Protein AF-0000000080883894 (afdb_homodimer)

Structure (mmCIF, N/CA/C/O backbone):
data_AF-0000000080883894-model_v1
#
loop_
_entity.id
_entity.type
_entity.pdbx_description
1 polymer 'Mitochondrial resolvase Ydc2 catalytic domain-containing protein'
#
loop_
_atom_site.group_PDB
_atom_site.id
_atom_site.type_symbol
_atom_site.label_atom_id
_atom_site.label_alt_id
_atom_site.label_comp_id
_atom_site.label_asym_id
_atom_site.label_entity_id
_atom_site.label_seq_id
_atom_site.pdbx_PDB_ins_code
_atom_site.Cartn_x
_atom_site.Cartn_y
_atom_site.Cartn_z
_atom_site.occupancy
_atom_site.B_iso_or_equiv
_atom_site.auth_seq_id
_atom_site.auth_comp_id
_atom_site.auth_asym_id
_atom_site.auth_atom_id
_atom_site.pdbx_PDB_model_num
ATOM 1 N N . MET A 1 1 ? -33.628 18.058 16.871 1 57.97 1 MET A N 1
ATOM 2 C CA . MET A 1 1 ? -33.965 19.478 16.913 1 57.97 1 MET A CA 1
ATOM 3 C C . MET A 1 1 ? -32.756 20.335 16.556 1 57.97 1 MET A C 1
ATOM 5 O O . MET A 1 1 ? -32.838 21.199 15.681 1 57.97 1 MET A O 1
ATOM 9 N N . LEU A 1 2 ? -31.647 20.053 17.189 1 62.15 2 LEU A N 1
ATOM 10 C CA . LEU A 1 2 ? -30.443 20.84 16.945 1 62.15 2 LEU A CA 1
ATOM 11 C C . LEU A 1 2 ? -29.967 20.673 15.506 1 62.15 2 LEU A C 1
ATOM 13 O O . LEU A 1 2 ? -29.592 21.65 14.855 1 62.15 2 LEU A O 1
ATOM 17 N N . HIS A 1 3 ? -30.198 19.505 14.994 1 69.09 3 HIS A N 1
ATOM 18 C CA . HIS A 1 3 ? -29.767 19.232 13.627 1 69.09 3 HIS A CA 1
ATOM 19 C C . HIS A 1 3 ? -30.62 19.994 12.618 1 69.09 3 HIS A C 1
ATOM 21 O O . HIS A 1 3 ? -30.101 20.514 11.628 1 69.09 3 HIS A O 1
ATOM 27 N N . THR A 1 4 ? -31.773 20.124 13.034 1 75.36 4 THR A N 1
ATOM 28 C CA . THR A 1 4 ? -32.697 20.803 12.133 1 75.36 4 THR A CA 1
ATOM 29 C C . THR A 1 4 ? -32.439 22.307 12.126 1 75.36 4 THR A C 1
ATOM 31 O O . THR A 1 4 ? -32.512 22.95 11.077 1 75.36 4 THR A O 1
ATOM 34 N N . GLU A 1 5 ? -32.088 22.837 13.278 1 82.3 5 GLU A N 1
ATOM 35 C CA . GLU A 1 5 ? -31.839 24.272 13.375 1 82.3 5 GLU A CA 1
ATOM 36 C C . GLU A 1 5 ? -30.564 24.663 12.634 1 82.3 5 GLU A C 1
ATOM 38 O O . GLU A 1 5 ? -30.523 25.695 11.96 1 82.3 5 GLU A O 1
ATOM 43 N N . ILE A 1 6 ? -29.56 23.876 12.727 1 85.89 6 ILE A N 1
ATOM 44 C CA . ILE A 1 6 ? -28.296 24.134 12.047 1 85.89 6 ILE A CA 1
ATOM 45 C C . ILE A 1 6 ? -28.498 24.062 10.535 1 85.89 6 ILE A C 1
ATOM 47 O O . ILE A 1 6 ? -27.98 24.9 9.792 1 85.89 6 ILE A O 1
ATOM 51 N N . GLN A 1 7 ? -29.261 23.092 10.194 1 86.08 7 GLN A N 1
ATOM 52 C CA . GLN A 1 7 ? -29.54 22.954 8.769 1 86.08 7 GLN A CA 1
ATOM 53 C C . GLN A 1 7 ? -30.256 24.188 8.227 1 86.08 7 GLN A C 1
ATOM 55 O O . GLN A 1 7 ? -29.936 24.67 7.138 1 86.08 7 GLN A O 1
ATOM 60 N N . ARG A 1 8 ? -31.247 24.634 8.949 1 87.03 8 ARG A N 1
ATOM 61 C CA . ARG A 1 8 ? -31.989 25.82 8.534 1 87.03 8 ARG A CA 1
ATOM 62 C C . ARG A 1 8 ? -31.071 27.032 8.429 1 87.03 8 ARG A C 1
ATOM 64 O O . ARG A 1 8 ? -31.154 27.799 7.467 1 87.03 8 ARG A O 1
ATOM 71 N N . ARG A 1 9 ? -30.22 27.222 9.351 1 89.14 9 ARG A N 1
ATOM 72 C CA . ARG A 1 9 ? -29.278 28.337 9.357 1 89.14 9 ARG A CA 1
ATOM 73 C C . ARG A 1 9 ? -28.343 28.269 8.154 1 89.14 9 ARG A C 1
ATOM 75 O O . ARG A 1 9 ? -28.064 29.289 7.52 1 89.14 9 ARG A O 1
ATOM 82 N N . LEU A 1 10 ? -27.875 27.078 7.875 1 92.28 10 LEU A N 1
ATOM 83 C CA . LEU A 1 10 ? -26.944 26.881 6.77 1 92.28 10 LEU A CA 1
ATOM 84 C C . LEU A 1 10 ? -27.619 27.168 5.433 1 92.28 10 LEU A C 1
ATOM 86 O O . LEU A 1 10 ? -27.004 27.743 4.532 1 92.28 10 LEU A O 1
ATOM 90 N N . LEU A 1 11 ? -28.887 26.812 5.387 1 91.19 11 LEU A N 1
ATOM 91 C CA . LEU A 1 11 ? -29.606 27.014 4.134 1 91.19 11 LEU A CA 1
ATOM 92 C C . LEU A 1 11 ? -29.926 28.49 3.923 1 91.19 11 LEU A C 1
ATOM 94 O O . LEU A 1 11 ? -30.173 28.921 2.794 1 91.19 11 LEU A O 1
ATOM 98 N N . LEU A 1 12 ? -29.838 29.279 4.964 1 92.36 12 LEU A N 1
ATOM 99 C CA . LEU A 1 12 ? -30.099 30.712 4.874 1 92.36 12 LEU A CA 1
ATOM 100 C C . LEU A 1 12 ? -28.823 31.478 4.543 1 92.36 12 LEU A C 1
ATOM 102 O O . LEU A 1 12 ? -28.878 32.648 4.159 1 92.36 12 LEU A O 1
ATOM 106 N N . MET A 1 13 ? -27.712 30.815 4.631 1 93 13 MET A N 1
ATOM 107 C CA . MET A 1 13 ? -26.434 31.46 4.339 1 93 13 MET A CA 1
ATOM 108 C C . MET A 1 13 ? -26.212 31.569 2.834 1 93 13 MET A C 1
ATOM 110 O O . MET A 1 13 ? -26.755 30.775 2.063 1 93 13 MET A O 1
ATOM 114 N N . ARG A 1 14 ? -25.493 32.552 2.426 1 92.81 14 ARG A N 1
ATOM 115 C CA . ARG A 1 14 ? -25.099 32.688 1.028 1 92.81 14 ARG A CA 1
ATOM 116 C C . ARG A 1 14 ? -24.078 31.625 0.64 1 92.81 14 ARG A C 1
ATOM 118 O O . ARG A 1 14 ? -23.357 31.108 1.496 1 92.81 14 ARG A O 1
ATOM 125 N N . ASN A 1 15 ? -24.002 31.345 -0.48 1 93.58 15 ASN A N 1
ATOM 126 C CA . ASN A 1 15 ? -23.043 30.374 -0.996 1 93.58 15 ASN A CA 1
ATOM 127 C C . ASN A 1 15 ? -21.613 30.734 -0.6 1 93.58 15 ASN A C 1
ATOM 129 O O . ASN A 1 15 ? -20.824 29.857 -0.244 1 93.58 15 ASN A O 1
ATOM 133 N N . SER A 1 16 ? -21.316 31.966 -0.716 1 92.81 16 SER A N 1
ATOM 134 C CA . SER A 1 16 ? -19.967 32.424 -0.399 1 92.81 16 SER A CA 1
ATOM 135 C C . SER A 1 16 ? -19.628 32.174 1.066 1 92.81 16 SER A C 1
ATOM 137 O O . SER A 1 16 ? -18.485 31.852 1.398 1 92.81 16 SER A O 1
ATOM 139 N N . GLU A 1 17 ? -20.585 32.324 1.898 1 94.12 17 GLU A N 1
ATOM 140 C CA . GLU A 1 17 ? -20.381 32.078 3.323 1 94.12 17 GLU A CA 1
ATOM 141 C C . GLU A 1 17 ? -20.152 30.595 3.599 1 94.12 17 GLU A C 1
ATOM 143 O O . GLU A 1 17 ? -19.32 30.235 4.434 1 94.12 17 GLU A O 1
ATOM 148 N N . LEU A 1 18 ? -20.948 29.801 2.904 1 95.51 18 LEU A N 1
ATOM 149 C CA . LEU A 1 18 ? -20.768 28.361 3.052 1 95.51 18 LEU A CA 1
ATOM 150 C C . LEU A 1 18 ? -19.381 27.935 2.582 1 95.51 18 LEU A C 1
ATOM 152 O O . LEU A 1 18 ? -18.72 27.127 3.237 1 95.51 18 LEU A O 1
ATOM 156 N N . LYS A 1 19 ? -18.93 28.513 1.513 1 94.35 19 LYS A N 1
ATOM 157 C CA . LYS A 1 19 ? -17.603 28.216 0.982 1 94.35 19 LYS A CA 1
ATOM 158 C C . LYS A 1 19 ? -16.511 28.64 1.961 1 94.35 19 LYS A C 1
ATOM 160 O O . LYS A 1 19 ? -15.511 27.938 2.125 1 94.35 19 LYS A O 1
ATOM 165 N N . ASP A 1 20 ? -16.754 29.725 2.529 1 93.41 20 ASP A N 1
ATOM 166 C CA . ASP A 1 20 ? -15.79 30.233 3.501 1 93.41 20 ASP A CA 1
ATOM 167 C C . ASP A 1 20 ? -15.663 29.287 4.693 1 93.41 20 ASP A C 1
ATOM 169 O O . ASP A 1 20 ? -14.558 29.045 5.184 1 93.41 20 ASP A O 1
ATOM 173 N N . ILE A 1 21 ? -16.777 28.773 5.143 1 94.75 21 ILE A N 1
ATOM 174 C CA . ILE A 1 21 ? -16.772 27.836 6.261 1 94.75 21 ILE A CA 1
ATOM 175 C C . ILE A 1 21 ? -16.019 26.567 5.868 1 94.75 21 ILE A C 1
ATOM 177 O O . ILE A 1 21 ? -15.172 26.081 6.622 1 94.75 21 ILE A O 1
ATOM 181 N N . LEU A 1 22 ? -16.351 26.087 4.672 1 96.26 22 LEU A N 1
ATOM 182 C CA . LEU A 1 22 ? -15.702 24.873 4.189 1 96.26 22 LEU A CA 1
ATOM 183 C C . LEU A 1 22 ? -14.196 25.075 4.065 1 96.26 22 LEU A C 1
ATOM 185 O O . LEU A 1 22 ? -13.414 24.219 4.487 1 96.26 22 LEU A O 1
ATOM 189 N N . LEU A 1 23 ? -13.741 26.172 3.626 1 94.98 23 LEU A N 1
ATOM 190 C CA . LEU A 1 23 ? -12.327 26.492 3.462 1 94.98 23 LEU A CA 1
ATOM 191 C C . LEU A 1 23 ? -11.642 26.636 4.817 1 94.98 23 LEU A C 1
ATOM 193 O O . LEU A 1 23 ? -10.546 26.111 5.023 1 94.98 23 LEU A O 1
ATOM 197 N N . LYS A 1 24 ? -12.319 27.308 5.709 1 95.14 24 LYS A N 1
ATOM 198 C CA . LYS A 1 24 ? -11.749 27.574 7.026 1 95.14 24 LYS A CA 1
ATOM 199 C C . LYS A 1 24 ? -11.577 26.283 7.822 1 95.14 24 LYS A C 1
ATOM 201 O O . LYS A 1 24 ? -10.708 26.194 8.691 1 95.14 24 LYS A O 1
ATOM 206 N N . CYS A 1 25 ? -12.405 25.294 7.478 1 96.38 25 CYS A N 1
ATOM 207 C CA . CYS A 1 25 ? -12.348 24.033 8.208 1 96.38 25 CYS A CA 1
ATOM 208 C C . CYS A 1 25 ? -11.642 22.96 7.387 1 96.38 25 CYS A C 1
ATOM 210 O O . CYS A 1 25 ? -11.616 21.791 7.777 1 96.38 25 CYS A O 1
ATOM 212 N N . GLY A 1 26 ? -11.116 23.309 6.288 1 95.44 26 GLY A N 1
ATOM 213 C CA . GLY A 1 26 ? -10.338 22.398 5.465 1 95.44 26 GLY A CA 1
ATOM 214 C C . GLY A 1 26 ? -11.18 21.323 4.803 1 95.44 26 GLY A C 1
ATOM 215 O O . GLY A 1 26 ? -10.697 20.219 4.547 1 95.44 26 GLY A O 1
ATOM 216 N N . TRP A 1 27 ? -12.492 21.529 4.556 1 95.15 27 TRP A N 1
ATOM 217 C CA . TRP A 1 27 ? -13.381 20.574 3.902 1 95.15 27 TRP A CA 1
ATOM 218 C C . TRP A 1 27 ? -13.521 20.889 2.416 1 95.15 27 TRP A C 1
ATOM 220 O O . TRP A 1 27 ? -13.195 21.994 1.976 1 95.15 27 TRP A O 1
ATOM 230 N N . PRO A 1 28 ? -13.876 19.861 1.654 1 90.96 28 PRO A N 1
ATOM 231 C CA . PRO A 1 28 ? -14.026 20.102 0.217 1 90.96 28 PRO A CA 1
ATOM 232 C C . PRO A 1 28 ? -15.092 21.149 -0.098 1 90.96 28 PRO A C 1
ATOM 234 O O . PRO A 1 28 ? -16.177 21.126 0.489 1 90.96 28 PRO A O 1
ATOM 237 N N . VAL A 1 29 ? -14.639 22.028 -0.98 1 89.79 29 VAL A N 1
ATOM 238 C CA . VAL A 1 29 ? -15.562 23.051 -1.463 1 89.79 29 VAL A CA 1
ATOM 239 C C . VAL A 1 29 ? -16.159 22.618 -2.8 1 89.79 29 VAL A C 1
ATOM 241 O O . VAL A 1 29 ? -15.522 22.759 -3.847 1 89.79 29 VAL A O 1
ATOM 244 N N . SER A 1 30 ? -17.262 21.835 -2.777 1 84.38 30 SER A N 1
ATOM 245 C CA . SER A 1 30 ? -17.824 21.36 -4.037 1 84.38 30 SER A CA 1
ATOM 246 C C . SER A 1 30 ? -19.33 21.148 -3.926 1 84.38 30 SER A C 1
ATOM 248 O O . SER A 1 30 ? -19.84 20.832 -2.849 1 84.38 30 SER A O 1
ATOM 250 N N . GLY A 1 31 ? -20.003 21.415 -5.093 1 83.72 31 GLY A N 1
ATOM 251 C CA . GLY A 1 31 ? -21.414 21.076 -5.178 1 83.72 31 GLY A CA 1
ATOM 252 C C . GLY A 1 31 ? -22.328 22.27 -4.98 1 83.72 31 GLY A C 1
ATOM 253 O O . GLY A 1 31 ? -21.858 23.401 -4.837 1 83.72 31 GLY A O 1
ATOM 254 N N . LYS A 1 32 ? -23.627 21.989 -5.043 1 92.22 32 LYS A N 1
ATOM 255 C CA . LYS A 1 32 ? -24.676 22.984 -4.839 1 92.22 32 LYS A CA 1
ATOM 256 C C . LYS A 1 32 ? -24.806 23.35 -3.363 1 92.22 32 LYS A C 1
ATOM 258 O O . LYS A 1 32 ? -24.216 22.696 -2.501 1 92.22 32 LYS A O 1
ATOM 263 N N . LYS A 1 33 ? -25.506 24.334 -3.139 1 92.62 33 LYS A N 1
ATOM 264 C CA . LYS A 1 33 ? -25.69 24.877 -1.796 1 92.62 33 LYS A CA 1
ATOM 265 C C . LYS A 1 33 ? -26.138 23.792 -0.821 1 92.62 33 LYS A C 1
ATOM 267 O O . LYS A 1 33 ? -25.586 23.667 0.274 1 92.62 33 LYS A O 1
ATOM 272 N N . ALA A 1 34 ? -27.067 23.022 -1.259 1 91.78 34 ALA A N 1
ATOM 273 C CA . ALA A 1 34 ? -27.622 21.987 -0.39 1 91.78 34 ALA A CA 1
ATOM 274 C C . ALA A 1 34 ? -26.556 20.965 -0.005 1 91.78 34 ALA A C 1
ATOM 276 O O . ALA A 1 34 ? -26.535 20.477 1.127 1 91.78 34 ALA A O 1
ATOM 277 N N . VAL A 1 35 ? -25.689 20.677 -0.881 1 92.91 35 VAL A N 1
ATOM 278 C CA . VAL A 1 35 ? -24.622 19.708 -0.654 1 92.91 35 VAL A CA 1
ATOM 279 C C . VAL A 1 35 ? -23.598 20.285 0.32 1 92.91 35 VAL A C 1
ATOM 281 O O . VAL A 1 35 ? -23.147 19.595 1.238 1 92.91 35 VAL A O 1
ATOM 284 N N . MET A 1 36 ? -23.212 21.504 0.122 1 94.87 36 MET A N 1
ATOM 285 C CA . MET A 1 36 ? -22.257 22.158 1.012 1 94.87 36 MET A CA 1
ATOM 286 C C . MET A 1 36 ? -22.815 22.259 2.428 1 94.87 36 MET A C 1
ATOM 288 O O . MET A 1 36 ? -22.103 21.999 3.4 1 94.87 36 MET A O 1
ATOM 292 N N . ALA A 1 37 ? -24.086 22.589 2.452 1 94.25 37 ALA A N 1
ATOM 293 C CA . ALA A 1 37 ? -24.736 22.702 3.755 1 94.25 37 ALA A CA 1
ATOM 294 C C . ALA A 1 37 ? -24.766 21.356 4.472 1 94.25 37 ALA A C 1
ATOM 296 O O . ALA A 1 37 ? -24.523 21.283 5.679 1 94.25 37 ALA A O 1
ATOM 297 N N . GLU A 1 38 ? -25.095 20.404 3.728 1 93.03 38 GLU A N 1
ATOM 298 C CA . GLU A 1 38 ? -25.141 19.061 4.299 1 93.03 38 GLU A CA 1
ATOM 299 C C . GLU A 1 38 ? -23.763 18.62 4.785 1 93.03 38 GLU A C 1
ATOM 301 O O . GLU A 1 38 ? -23.646 17.966 5.823 1 93.03 38 GLU A O 1
ATOM 306 N N . GLN A 1 39 ? -22.775 18.94 4.027 1 93.29 39 GLN A N 1
ATOM 307 C CA . GLN A 1 39 ? -21.404 18.601 4.396 1 93.29 39 GLN A CA 1
ATOM 308 C C . GLN A 1 39 ? -21.013 19.254 5.719 1 93.29 39 GLN A C 1
ATOM 310 O O . GLN A 1 39 ? -20.44 18.601 6.593 1 93.29 39 GLN A O 1
ATOM 315 N N . ILE A 1 40 ? -21.308 20.473 5.84 1 94.61 40 ILE A N 1
ATOM 316 C CA . ILE A 1 40 ? -20.981 21.211 7.056 1 94.61 40 ILE A CA 1
ATOM 317 C C . ILE A 1 40 ? -21.743 20.618 8.239 1 94.61 40 ILE A C 1
ATOM 319 O O . ILE A 1 40 ? -21.163 20.379 9.301 1 94.61 40 ILE A O 1
ATOM 323 N N . GLN A 1 41 ? -23.008 20.345 8.007 1 92.46 41 GLN A N 1
ATOM 324 C CA . GLN A 1 41 ? -23.86 19.811 9.065 1 92.46 41 GLN A CA 1
ATOM 325 C C . GLN A 1 41 ? -23.337 18.468 9.566 1 92.46 41 GLN A C 1
ATOM 327 O O . GLN A 1 41 ? -23.36 18.197 10.769 1 92.46 41 GLN A O 1
ATOM 332 N N . THR A 1 42 ? -22.896 17.698 8.677 1 91.86 42 THR A N 1
ATOM 333 C CA . THR A 1 42 ? -22.463 16.343 9.003 1 91.86 42 THR A CA 1
ATOM 334 C C . THR A 1 42 ? -21.098 16.361 9.685 1 91.86 42 THR A C 1
ATOM 336 O O . THR A 1 42 ? -20.839 15.564 10.59 1 91.86 42 THR A O 1
ATOM 339 N N . LYS A 1 43 ? -20.205 17.238 9.311 1 93.29 43 LYS A N 1
ATOM 340 C CA . LYS A 1 43 ? -18.814 17.197 9.753 1 93.29 43 LYS A CA 1
ATOM 341 C C . LYS A 1 43 ? -18.605 18.06 10.994 1 93.29 43 LYS A C 1
ATOM 343 O O . LYS A 1 43 ? -17.705 17.798 11.795 1 93.29 43 LYS A O 1
ATOM 348 N N . LEU A 1 44 ? -19.382 18.997 11.218 1 93.61 44 LEU A N 1
ATOM 349 C CA . LEU A 1 44 ? -19.208 20.004 12.258 1 93.61 44 LEU A CA 1
ATOM 350 C C . LEU A 1 44 ? -19.172 19.359 13.64 1 93.61 44 LEU A C 1
ATOM 352 O O . LEU A 1 44 ? -18.358 19.737 14.485 1 93.61 44 LEU A O 1
ATOM 356 N N . PRO A 1 45 ? -19.97 18.322 13.867 1 91.02 45 PRO A N 1
ATOM 357 C CA . PRO A 1 45 ? -19.977 17.756 15.218 1 91.02 45 PRO A CA 1
ATOM 358 C C . PRO A 1 45 ? -18.795 16.824 15.474 1 91.02 45 PRO A C 1
ATOM 360 O O . PRO A 1 45 ? -18.552 16.427 16.616 1 91.02 45 PRO A O 1
ATOM 363 N N . HIS A 1 46 ? -18.069 16.511 14.464 1 91.98 46 HIS A N 1
ATOM 364 C CA . HIS A 1 46 ? -17.037 15.49 14.606 1 91.98 46 HIS A CA 1
ATOM 365 C C . HIS A 1 46 ? -15.643 16.106 14.56 1 91.98 46 HIS A C 1
ATOM 367 O O . HIS A 1 46 ? -15.319 16.852 13.634 1 91.98 46 HIS A O 1
ATOM 373 N N . SER A 1 47 ? -14.878 15.766 15.53 1 93.61 47 SER A N 1
ATOM 374 C CA . SER A 1 47 ? -13.494 16.227 15.553 1 93.61 47 SER A CA 1
ATOM 375 C C . SER A 1 47 ? -12.636 15.453 14.558 1 93.61 47 SER A C 1
ATOM 377 O O . SER A 1 47 ? -12.714 14.225 14.488 1 93.61 47 SER A O 1
ATOM 379 N N . ARG A 1 48 ? -11.849 16.14 13.827 1 93.39 48 ARG A N 1
ATOM 380 C CA . ARG A 1 48 ? -10.933 15.462 12.916 1 93.39 48 ARG A CA 1
ATOM 381 C C . ARG A 1 48 ? -9.737 14.888 13.669 1 93.39 48 ARG A C 1
ATOM 383 O O . ARG A 1 48 ? -8.998 14.06 13.132 1 93.39 48 ARG A O 1
ATOM 390 N N . LEU A 1 49 ? -9.579 15.262 14.936 1 95.65 49 LEU A N 1
ATOM 391 C CA . LEU A 1 49 ? -8.456 14.794 15.742 1 95.65 49 LEU A CA 1
ATOM 392 C C . LEU A 1 49 ? -8.887 13.665 16.671 1 95.65 49 LEU A C 1
ATOM 394 O O . LEU A 1 49 ? -8.146 13.286 17.581 1 95.65 49 LEU A O 1
ATOM 398 N N . ALA A 1 50 ? -10.128 13.186 16.438 1 93.6 50 ALA A N 1
ATOM 399 C CA . ALA A 1 50 ? -10.588 12.047 17.228 1 93.6 50 ALA A CA 1
ATOM 400 C C . ALA A 1 50 ? -9.785 10.791 16.898 1 93.6 50 ALA A C 1
ATOM 402 O O . ALA A 1 50 ? -9.803 10.317 15.76 1 93.6 50 ALA A O 1
ATOM 403 N N . VAL A 1 51 ? -9.151 10.28 17.871 1 94.94 51 VAL A N 1
ATOM 404 C CA . VAL A 1 51 ? -8.251 9.157 17.63 1 94.94 51 VAL A CA 1
ATOM 405 C C . VAL A 1 51 ? -9.015 7.842 17.773 1 94.94 51 VAL A C 1
ATOM 407 O O . VAL A 1 51 ? -10.099 7.808 18.361 1 94.94 51 VAL A O 1
ATOM 410 N N . LEU A 1 52 ? -8.427 6.849 17.156 1 94.17 52 LEU A N 1
ATOM 411 C CA . LEU A 1 52 ? -8.961 5.495 17.249 1 94.17 52 LEU A CA 1
ATOM 412 C C . LEU A 1 52 ? -8.096 4.631 18.161 1 94.17 52 LEU A C 1
ATOM 414 O O . LEU A 1 52 ? -6.91 4.912 18.347 1 94.17 52 LEU A O 1
ATOM 418 N N . GLN A 1 53 ? -8.782 3.71 18.774 1 92.76 53 GLN A N 1
ATOM 419 C CA . GLN A 1 53 ? -8.074 2.738 19.601 1 92.76 53 GLN A CA 1
ATOM 420 C C . GLN A 1 53 ? -8.571 1.321 19.332 1 92.76 53 GLN A C 1
ATOM 422 O O . GLN A 1 53 ? -9.673 1.132 18.814 1 92.76 53 GLN A O 1
ATOM 427 N N . ARG A 1 54 ? -7.7 0.382 19.655 1 89.32 54 ARG A N 1
ATOM 428 C CA . ARG A 1 54 ? -8.05 -1.026 19.504 1 89.32 54 ARG A CA 1
ATOM 429 C C . ARG A 1 54 ? -8.989 -1.48 20.616 1 89.32 54 ARG A C 1
ATOM 431 O O . ARG A 1 54 ? -8.72 -1.247 21.796 1 89.32 54 ARG A O 1
ATOM 438 N N . SER A 1 55 ? -10.055 -2.07 20.199 1 86.87 55 SER A N 1
ATOM 439 C CA . SER A 1 55 ? -10.965 -2.653 21.179 1 86.87 55 SER A CA 1
ATOM 440 C C . SER A 1 55 ? -10.465 -4.012 21.658 1 86.87 55 SER A C 1
ATOM 442 O O . SER A 1 55 ? -9.444 -4.509 21.177 1 86.87 55 SER A O 1
ATOM 444 N N . LYS A 1 56 ? -11.229 -4.64 22.58 1 82.71 56 LYS A N 1
ATOM 445 C CA . LYS A 1 56 ? -10.905 -5.973 23.079 1 82.71 56 LYS A CA 1
ATOM 446 C C . LYS A 1 56 ? -11.027 -7.018 21.975 1 82.71 56 LYS A C 1
ATOM 448 O O . LYS A 1 56 ? -10.267 -7.988 21.943 1 82.71 56 LYS A O 1
ATOM 453 N N . SER A 1 57 ? -11.946 -6.757 21.062 1 78.76 57 SER A N 1
ATOM 454 C CA . SER A 1 57 ? -12.178 -7.688 19.963 1 78.76 57 SER A CA 1
ATOM 455 C C . SER A 1 57 ? -11.163 -7.485 18.843 1 78.76 57 SER A C 1
ATOM 457 O O . SER A 1 57 ? -11.127 -8.258 17.883 1 78.76 57 SER A O 1
ATOM 459 N N . GLY A 1 58 ? -10.262 -6.423 18.968 1 77.63 58 GLY A N 1
ATOM 460 C CA . GLY A 1 58 ? -9.241 -6.175 17.962 1 77.63 58 GLY A CA 1
ATOM 461 C C . GLY A 1 58 ? -9.668 -5.161 16.917 1 77.63 58 GLY A C 1
ATOM 462 O O . GLY A 1 58 ? -8.856 -4.729 16.096 1 77.63 58 GLY A O 1
ATOM 463 N N . ALA A 1 59 ? -10.892 -4.68 17.003 1 83.83 59 ALA A N 1
ATOM 464 C CA . ALA A 1 59 ? -11.406 -3.692 16.058 1 83.83 59 ALA A CA 1
ATOM 465 C C . ALA A 1 59 ? -10.992 -2.279 16.463 1 83.83 59 ALA A C 1
ATOM 467 O O . ALA A 1 59 ? -10.817 -1.993 17.649 1 83.83 59 ALA A O 1
ATOM 468 N N . LEU A 1 60 ? -10.793 -1.434 15.504 1 90.57 60 LEU A N 1
ATOM 469 C CA . LEU A 1 60 ? -10.497 -0.036 15.799 1 90.57 60 LEU A CA 1
ATOM 470 C C . LEU A 1 60 ? -11.778 0.748 16.06 1 90.57 60 LEU A C 1
ATOM 472 O O . LEU A 1 60 ? -12.698 0.733 15.238 1 90.57 60 LEU A O 1
ATOM 476 N N . VAL A 1 61 ? -11.866 1.358 17.197 1 91.32 61 VAL A N 1
ATOM 477 C CA . VAL A 1 61 ? -13.033 2.137 17.597 1 91.32 61 VAL A CA 1
ATOM 478 C C . VAL A 1 61 ? -12.592 3.514 18.089 1 91.32 61 VAL A C 1
ATOM 480 O O . VAL A 1 61 ? -11.434 3.703 18.468 1 91.32 61 VAL A O 1
ATOM 483 N N . PRO A 1 62 ? -13.527 4.474 17.981 1 91.61 62 PRO A N 1
ATOM 484 C CA . PRO A 1 62 ? -13.173 5.775 18.551 1 91.61 62 PRO A CA 1
ATOM 485 C C . PRO A 1 62 ? -12.744 5.682 20.013 1 91.61 62 PRO A C 1
ATOM 487 O O . PRO A 1 62 ? -13.364 4.959 20.797 1 91.61 62 PRO A O 1
ATOM 490 N N . ALA A 1 63 ? -11.7 6.336 20.337 1 91.86 63 ALA A N 1
ATOM 491 C CA . ALA A 1 63 ? -11.228 6.338 21.72 1 91.86 63 ALA A CA 1
ATOM 492 C C . ALA A 1 63 ? -12.237 7.017 22.642 1 91.86 63 ALA A C 1
ATOM 494 O O . ALA A 1 63 ? -12.839 8.03 22.277 1 91.86 63 ALA A O 1
ATOM 495 N N . ALA A 1 64 ? -12.417 6.424 23.743 1 87.4 64 ALA A N 1
ATOM 496 C CA . ALA A 1 64 ? -13.357 6.979 24.714 1 87.4 64 ALA A CA 1
ATOM 497 C C . ALA A 1 64 ? -12.87 8.326 25.241 1 87.4 64 ALA A C 1
ATOM 499 O O . ALA A 1 64 ? -13.662 9.255 25.412 1 87.4 64 ALA A O 1
ATOM 500 N N . GLU A 1 65 ? -11.588 8.383 25.522 1 88.57 65 GLU A N 1
ATOM 501 C CA . GLU A 1 65 ? -10.988 9.623 26.005 1 88.57 65 GLU A CA 1
ATOM 502 C C . GLU A 1 65 ? -9.978 10.174 25.002 1 88.57 65 GLU A C 1
ATOM 504 O O . GLU A 1 65 ? -9.141 9.431 24.484 1 88.57 65 GLU A O 1
ATOM 509 N N . GLN A 1 66 ? -10.187 11.416 24.793 1 86.57 66 GLN A N 1
ATOM 510 C CA . GLN A 1 66 ? -9.217 12.068 23.92 1 86.57 66 GLN A CA 1
ATOM 511 C C . GLN A 1 66 ? -7.866 12.219 24.614 1 86.57 66 GLN A C 1
ATOM 513 O O . GLN A 1 66 ? -7.8 12.32 25.84 1 86.57 66 GLN A O 1
ATOM 518 N N . PRO A 1 67 ? -6.895 12.213 23.856 1 91.88 67 PRO A N 1
ATOM 519 C CA . PRO A 1 67 ? -5.571 12.374 24.461 1 91.88 67 PRO A CA 1
ATOM 520 C C . PRO A 1 67 ? -5.374 13.75 25.094 1 91.88 67 PRO A C 1
ATOM 522 O O . PRO A 1 67 ? -6.012 14.721 24.68 1 91.88 67 PRO A O 1
ATOM 525 N N . ALA A 1 68 ? -4.455 13.799 26.098 1 92.72 68 ALA A N 1
ATOM 526 C CA . ALA A 1 68 ? -4.143 15.05 26.784 1 92.72 68 ALA A CA 1
ATOM 527 C C . ALA A 1 68 ? -3.425 16.022 25.853 1 92.72 68 ALA A C 1
ATOM 529 O O . ALA A 1 68 ? -3.463 17.237 26.063 1 92.72 68 ALA A O 1
ATOM 530 N N . GLU A 1 69 ? -2.84 15.394 24.937 1 95.5 69 GLU A N 1
ATOM 531 C CA . GLU A 1 69 ? -2.118 16.167 23.93 1 95.5 69 GLU A CA 1
ATOM 532 C C . GLU A 1 69 ? -2.204 15.503 22.559 1 95.5 69 GLU A C 1
ATOM 534 O O . GLU A 1 69 ? -2.153 14.276 22.453 1 95.5 69 GLU A O 1
ATOM 539 N N . HIS A 1 70 ? -2.402 16.364 21.583 1 97.46 70 HIS A N 1
ATOM 540 C CA . HIS A 1 70 ? -2.338 15.862 20.215 1 97.46 70 HIS A CA 1
ATOM 541 C C . HIS A 1 70 ? -0.94 16.03 19.631 1 97.46 70 HIS A C 1
ATOM 543 O O . HIS A 1 70 ? -0.348 17.108 19.727 1 97.46 70 HIS A O 1
ATOM 549 N N . ARG A 1 71 ? -0.391 15.01 19.126 1 98.41 71 ARG A N 1
ATOM 550 C CA . ARG A 1 71 ? 0.844 15.017 18.349 1 98.41 71 ARG A CA 1
ATOM 551 C C . ARG A 1 71 ? 0.567 14.734 16.876 1 98.41 71 ARG A C 1
ATOM 553 O O . ARG A 1 71 ? 0.367 13.581 16.487 1 98.41 71 ARG A O 1
ATOM 560 N N . ILE A 1 72 ? 0.584 15.779 16.064 1 98.58 72 ILE A N 1
ATOM 561 C CA . ILE A 1 72 ? 0.233 15.69 14.651 1 98.58 72 ILE A CA 1
ATOM 562 C C . ILE A 1 72 ? 1.5 15.537 13.813 1 98.58 72 ILE A C 1
ATOM 564 O O . ILE A 1 72 ? 2.301 16.469 13.712 1 98.58 72 ILE A O 1
ATOM 568 N N . LEU A 1 73 ? 1.675 14.385 13.333 1 98.82 73 LEU A N 1
ATOM 569 C CA . LEU A 1 73 ? 2.784 14.115 12.424 1 98.82 73 LEU A CA 1
ATOM 570 C C . LEU A 1 73 ? 2.351 14.29 10.972 1 98.82 73 LEU A C 1
ATOM 572 O O . LEU A 1 73 ? 1.458 13.585 10.497 1 98.82 73 LEU A O 1
ATOM 576 N N . SER A 1 74 ? 2.932 15.247 10.29 1 98.67 74 SER A N 1
ATOM 577 C CA . SER A 1 74 ? 2.593 15.582 8.91 1 98.67 74 SER A CA 1
ATOM 578 C C . SER A 1 74 ? 3.691 15.142 7.949 1 98.67 74 SER A C 1
ATOM 580 O O . SER A 1 74 ? 4.86 15.487 8.133 1 98.67 74 SER A O 1
ATOM 582 N N . LEU A 1 75 ? 3.269 14.411 6.946 1 98.04 75 LEU A N 1
ATOM 583 C CA . LEU A 1 75 ? 4.226 13.866 5.989 1 98.04 75 LEU A CA 1
ATOM 584 C C . LEU A 1 75 ? 4.023 14.479 4.608 1 98.04 75 LEU A C 1
ATOM 586 O O . LEU A 1 75 ? 2.907 14.481 4.082 1 98.04 75 LEU A O 1
ATOM 590 N N . ASP A 1 76 ? 5.047 15.077 4.052 1 95.21 76 ASP A N 1
ATOM 591 C CA . ASP A 1 76 ? 5.135 15.358 2.622 1 95.21 76 ASP A CA 1
ATOM 592 C C . ASP A 1 76 ? 5.82 14.214 1.879 1 95.21 76 ASP A C 1
ATOM 594 O O . ASP A 1 76 ? 7.034 14.029 1.995 1 95.21 76 ASP A O 1
ATOM 598 N N . MET A 1 77 ? 5.088 13.59 1.017 1 92.69 77 MET A N 1
ATOM 599 C CA . MET A 1 77 ? 5.464 12.283 0.484 1 92.69 77 MET A CA 1
ATOM 600 C C . MET A 1 77 ? 6.525 12.424 -0.602 1 92.69 77 MET A C 1
ATOM 602 O O . MET A 1 77 ? 6.381 13.241 -1.514 1 92.69 77 MET A O 1
ATOM 606 N N . GLY A 1 78 ? 7.598 11.748 -0.554 1 90.49 78 GLY A N 1
ATOM 607 C CA . GLY A 1 78 ? 8.677 11.537 -1.506 1 90.49 78 GLY A CA 1
ATOM 608 C C . GLY A 1 78 ? 9.57 10.365 -1.146 1 90.49 78 GLY A C 1
ATOM 609 O O . GLY A 1 78 ? 9.749 10.053 0.034 1 90.49 78 GLY A O 1
ATOM 610 N N . ILE A 1 79 ? 10.02 9.806 -2.099 1 90 79 ILE A N 1
ATOM 611 C CA . ILE A 1 79 ? 10.891 8.665 -1.841 1 90 79 ILE A CA 1
ATOM 612 C C . ILE A 1 79 ? 12.298 9.155 -1.509 1 90 79 ILE A C 1
ATOM 614 O O . ILE A 1 79 ? 12.897 8.721 -0.522 1 90 79 ILE A O 1
ATOM 618 N N . LYS A 1 80 ? 12.797 10.142 -2.233 1 89.96 80 LYS A N 1
ATOM 619 C CA . LYS A 1 80 ? 14.146 10.66 -2.022 1 89.96 80 LYS A CA 1
ATOM 620 C C . LYS A 1 80 ? 14.126 11.901 -1.133 1 89.96 80 LYS A C 1
ATOM 622 O O . LYS A 1 80 ? 15.161 12.306 -0.601 1 89.96 80 LYS A O 1
ATOM 627 N N . ASN A 1 81 ? 12.937 12.511 -1.011 1 91.35 81 ASN A N 1
ATOM 628 C CA . ASN A 1 81 ? 12.816 13.785 -0.31 1 91.35 81 ASN A CA 1
ATOM 629 C C . ASN A 1 81 ? 11.589 13.811 0.597 1 91.35 81 ASN A C 1
ATOM 631 O O . ASN A 1 81 ? 10.782 14.74 0.53 1 91.35 81 ASN A O 1
ATOM 635 N N . LEU A 1 82 ? 11.537 12.837 1.453 1 95.28 82 LEU A N 1
ATOM 636 C CA . LEU A 1 82 ? 10.456 12.796 2.432 1 95.28 82 LEU A CA 1
ATOM 637 C C . LEU A 1 82 ? 10.638 13.879 3.489 1 95.28 82 LEU A C 1
ATOM 639 O O . LEU A 1 82 ? 11.742 14.07 4.004 1 95.28 82 LEU A O 1
ATOM 643 N N . ALA A 1 83 ? 9.641 14.651 3.731 1 96.88 83 ALA A N 1
ATOM 644 C CA . ALA A 1 83 ? 9.7 15.656 4.789 1 96.88 83 ALA A CA 1
ATOM 645 C C . ALA A 1 83 ? 8.645 15.389 5.859 1 96.88 83 ALA A C 1
ATOM 647 O O . ALA A 1 83 ? 7.524 14.979 5.546 1 96.88 83 ALA A O 1
ATOM 648 N N . LEU A 1 84 ? 8.97 15.597 7.128 1 97.56 84 LEU A N 1
ATOM 649 C CA . LEU A 1 84 ? 8.031 15.373 8.221 1 97.56 84 LEU A CA 1
ATOM 650 C C . LEU A 1 84 ? 8.123 16.491 9.254 1 97.56 84 LEU A C 1
ATOM 652 O O . LEU A 1 84 ? 9.197 17.059 9.466 1 97.56 84 LEU A O 1
ATOM 656 N N . SER A 1 85 ? 7.059 16.855 9.778 1 98.22 85 SER A N 1
ATOM 657 C CA . SER A 1 85 ? 6.958 17.711 10.956 1 98.22 85 SER A CA 1
ATOM 658 C C . SER A 1 85 ? 6.046 17.094 12.011 1 98.22 85 SER A C 1
ATOM 660 O O . SER A 1 85 ? 5.069 16.42 11.677 1 98.22 85 SER A O 1
ATOM 662 N N . VAL A 1 86 ? 6.384 17.204 13.255 1 98.63 86 VAL A N 1
ATOM 663 C CA . VAL A 1 86 ? 5.554 16.779 14.377 1 98.63 86 VAL A CA 1
ATOM 664 C C . VAL A 1 86 ? 5.183 17.989 15.232 1 98.63 86 VAL A C 1
ATOM 666 O O . VAL A 1 86 ? 6.06 18.703 15.723 1 98.63 86 VAL A O 1
ATOM 669 N N . LEU A 1 87 ? 3.934 18.19 15.388 1 98.46 87 LEU A N 1
ATOM 670 C CA . LEU A 1 87 ? 3.429 19.333 16.141 1 98.46 87 LEU A CA 1
ATOM 671 C C . LEU A 1 87 ? 2.64 18.873 17.362 1 98.46 87 LEU A C 1
ATOM 673 O O . LEU A 1 87 ? 1.884 17.902 17.288 1 98.46 87 LEU A O 1
ATOM 677 N N . LYS A 1 88 ? 2.826 19.539 18.381 1 98.26 88 LYS A N 1
ATOM 678 C CA . LYS A 1 88 ? 2.116 19.259 19.626 1 98.26 88 LYS A CA 1
ATOM 679 C C . LYS A 1 88 ? 1.119 20.368 19.952 1 98.26 88 LYS A C 1
ATOM 681 O O . LYS A 1 88 ? 1.451 21.552 19.87 1 98.26 88 LYS A O 1
ATOM 686 N N . VAL A 1 89 ? -0.08 20.009 20.301 1 97.42 89 VAL A N 1
ATOM 687 C CA . VAL A 1 89 ? -1.107 20.962 20.707 1 97.42 89 VAL A CA 1
ATOM 688 C C . VAL A 1 89 ? -2.052 20.307 21.712 1 97.42 89 VAL A C 1
ATOM 690 O O . VAL A 1 89 ? -2.378 19.124 21.587 1 97.42 89 VAL A O 1
ATOM 693 N N . SER A 1 90 ? -2.48 20.983 22.656 1 95.63 90 SER A N 1
ATOM 694 C CA . SER A 1 90 ? -3.396 20.435 23.652 1 95.63 90 SER A CA 1
ATOM 695 C C . SER A 1 90 ? -4.842 20.797 23.331 1 95.63 90 SER A C 1
ATOM 697 O O . SER A 1 90 ? -5.104 21.804 22.67 1 95.63 90 SER A O 1
ATOM 699 N N . PRO A 1 91 ? -5.749 19.951 23.779 1 93.5 91 PRO A N 1
ATOM 700 C CA . PRO A 1 91 ? -7.16 20.311 23.625 1 93.5 91 PRO A CA 1
ATOM 701 C C . PRO A 1 91 ? -7.494 21.668 24.242 1 93.5 91 PRO A C 1
ATOM 703 O O . PRO A 1 91 ? -8.337 22.399 23.715 1 93.5 91 PRO A O 1
ATOM 706 N N . LYS A 1 92 ? -6.827 21.985 25.293 1 92.88 92 LYS A N 1
ATOM 707 C CA . LYS A 1 92 ? -7.03 23.278 25.939 1 92.88 92 LYS A CA 1
ATOM 708 C C . LYS A 1 92 ? -6.612 24.423 25.021 1 92.88 92 LYS A C 1
ATOM 710 O O . LYS A 1 92 ? -7.299 25.444 24.94 1 92.88 92 LYS A O 1
ATOM 715 N N . ASP A 1 93 ? -5.531 24.212 24.328 1 93.63 93 ASP A N 1
ATOM 716 C CA . ASP A 1 93 ? -5.057 25.218 23.383 1 93.63 93 ASP A CA 1
ATOM 717 C C . ASP A 1 93 ? -6.064 25.431 22.255 1 93.63 93 ASP A C 1
ATOM 719 O O . ASP A 1 93 ? -6.289 26.563 21.822 1 93.63 93 ASP A O 1
ATOM 723 N N . LEU A 1 94 ? -6.635 24.378 21.833 1 94.44 94 LEU A N 1
ATOM 724 C CA . LEU A 1 94 ? -7.566 24.41 20.711 1 94.44 94 LEU A CA 1
ATOM 725 C C . LEU A 1 94 ? -8.858 25.123 21.098 1 94.44 94 LEU A C 1
ATOM 727 O O . LEU A 1 94 ? -9.496 25.76 20.256 1 94.44 94 LEU A O 1
ATOM 731 N N . SER A 1 95 ? -9.223 25.01 22.339 1 91.32 95 SER A N 1
ATOM 732 C CA . SER A 1 95 ? -10.494 25.563 22.794 1 91.32 95 SER A CA 1
ATOM 733 C C . SER A 1 95 ? -10.318 26.975 23.343 1 91.32 95 SER A C 1
ATOM 735 O O . SER A 1 95 ? -11.299 27.689 23.561 1 91.32 95 SER A O 1
ATOM 737 N N . SER A 1 96 ? -9.091 27.34 23.511 1 90.95 96 SER A N 1
ATOM 738 C CA . SER A 1 96 ? -8.808 28.638 24.114 1 90.95 96 SER A CA 1
ATOM 739 C C . SER A 1 96 ? -8.981 29.767 23.102 1 90.95 96 SER A C 1
ATOM 741 O O . SER A 1 96 ? -8.884 29.545 21.894 1 90.95 96 SER A O 1
ATOM 743 N N . SER A 1 97 ? -9.255 30.914 23.602 1 88.72 97 SER A N 1
ATOM 744 C CA . SER A 1 97 ? -9.332 32.108 22.767 1 88.72 97 SER A CA 1
ATOM 745 C C . SER A 1 97 ? -7.955 32.728 22.56 1 88.72 97 SER A C 1
ATOM 747 O O . SER A 1 97 ? -7.789 33.624 21.729 1 88.72 97 SER A O 1
ATOM 749 N N . ASP A 1 98 ? -7.028 32.187 23.233 1 89.01 98 ASP A N 1
ATOM 750 C CA . ASP A 1 98 ? -5.665 32.701 23.133 1 89.01 98 ASP A CA 1
ATOM 751 C C . ASP A 1 98 ? -5.035 32.33 21.792 1 89.01 98 ASP A C 1
ATOM 753 O O . ASP A 1 98 ? -5.601 31.543 21.031 1 89.01 98 ASP A O 1
ATOM 757 N N . ALA A 1 99 ? -3.955 32.988 21.618 1 90.2 99 ALA A N 1
ATOM 758 C CA . ALA A 1 99 ? -3.2 32.671 20.409 1 90.2 99 ALA A CA 1
ATOM 759 C C . ALA A 1 99 ? -2.774 31.206 20.396 1 90.2 99 ALA A C 1
ATOM 761 O O . ALA A 1 99 ? -2.36 30.665 21.424 1 90.2 99 ALA A O 1
ATOM 762 N N . LEU A 1 100 ? -3.044 30.615 19.371 1 92.81 100 LEU A N 1
ATOM 763 C CA . LEU A 1 100 ? -2.668 29.22 19.169 1 92.81 100 LEU A CA 1
ATOM 764 C C . LEU A 1 100 ? -1.203 29.105 18.764 1 92.81 100 LEU A C 1
ATOM 766 O O . LEU A 1 100 ? -0.8 29.626 17.721 1 92.81 100 LEU A O 1
ATOM 770 N N . LEU A 1 101 ? -0.36 28.468 19.643 1 94.96 101 LEU A N 1
ATOM 771 C CA . LEU A 1 101 ? 1.073 28.337 19.403 1 94.96 101 LEU A CA 1
ATOM 772 C C . LEU A 1 101 ? 1.516 26.884 19.533 1 94.96 101 LEU A C 1
ATOM 774 O O . LEU A 1 101 ? 2.158 26.513 20.519 1 94.96 101 LEU A O 1
ATOM 778 N N . PRO A 1 102 ? 1.202 26.07 18.51 1 96.95 102 PRO A N 1
ATOM 779 C CA . PRO A 1 102 ? 1.683 24.686 18.544 1 96.95 102 PRO A CA 1
ATOM 780 C C . PRO A 1 102 ? 3.203 24.593 18.654 1 96.95 102 PRO A C 1
ATOM 782 O O . PRO A 1 102 ? 3.915 25.499 18.214 1 96.95 102 PRO A O 1
ATOM 785 N N . GLU A 1 103 ? 3.652 23.551 19.194 1 97.46 103 GLU A N 1
ATOM 786 C CA . GLU A 1 103 ? 5.083 23.329 19.38 1 97.46 103 GLU A CA 1
ATOM 787 C C . GLU A 1 103 ? 5.623 22.33 18.361 1 97.46 103 GLU A C 1
ATOM 789 O O . GLU A 1 103 ? 5.061 21.247 18.187 1 97.46 103 GLU A O 1
ATOM 794 N N . ILE A 1 104 ? 6.703 22.688 17.716 1 98 104 ILE A N 1
ATOM 795 C CA . ILE A 1 104 ? 7.371 21.759 16.81 1 98 104 ILE A CA 1
ATOM 796 C C . ILE A 1 104 ? 8.239 20.791 17.611 1 98 104 ILE A C 1
ATOM 798 O O . ILE A 1 104 ? 9.162 21.211 18.314 1 98 104 ILE A O 1
ATOM 802 N N . LEU A 1 105 ? 7.955 19.504 17.504 1 97.85 105 LEU A N 1
ATOM 803 C CA . LEU A 1 105 ? 8.722 18.487 18.215 1 97.85 105 LEU A CA 1
ATOM 804 C C . LEU A 1 105 ? 9.776 17.865 17.305 1 97.85 105 LEU A C 1
ATOM 806 O O . LEU A 1 105 ? 10.795 17.361 17.782 1 97.85 105 LEU A O 1
ATOM 810 N N . ALA A 1 106 ? 9.524 17.851 16.007 1 97.71 106 ALA A N 1
ATOM 811 C CA . ALA A 1 106 ? 10.435 17.348 14.983 1 97.71 106 ALA A CA 1
ATOM 812 C C . ALA A 1 106 ? 10.172 18.018 13.637 1 97.71 106 ALA A C 1
ATOM 814 O O . ALA A 1 106 ? 9.032 18.369 13.324 1 97.71 106 ALA A O 1
ATOM 815 N N . TRP A 1 107 ? 11.158 18.25 12.916 1 97.64 107 TRP A N 1
ATOM 816 C CA . TRP A 1 107 ? 11.099 18.897 11.61 1 97.64 107 TRP A CA 1
ATOM 817 C C . TRP A 1 107 ? 12.323 18.544 10.772 1 97.64 107 TRP A C 1
ATOM 819 O O . TRP A 1 107 ? 13.411 19.08 10.994 1 97.64 107 TRP A O 1
ATOM 829 N N . GLN A 1 108 ? 12.121 17.646 9.792 1 95.55 108 GLN A N 1
ATOM 830 C CA . GLN A 1 108 ? 13.3 17.161 9.083 1 95.55 108 GLN A CA 1
ATOM 831 C C . GLN A 1 108 ? 12.93 16.624 7.703 1 95.55 108 GLN A C 1
ATOM 833 O O . GLN A 1 108 ? 11.759 16.356 7.43 1 95.55 108 GLN A O 1
ATOM 838 N N . ARG A 1 109 ? 13.836 16.564 6.881 1 94.99 109 ARG A N 1
ATOM 839 C CA . ARG A 1 109 ? 13.786 15.974 5.547 1 94.99 109 ARG A CA 1
ATOM 840 C C . ARG A 1 109 ? 14.806 14.849 5.408 1 94.99 109 ARG A C 1
ATOM 842 O O . ARG A 1 109 ? 15.935 14.963 5.892 1 94.99 109 ARG A O 1
ATOM 849 N N . PHE A 1 110 ? 14.463 13.725 4.79 1 93.37 110 PHE A N 1
ATOM 850 C CA . PHE A 1 110 ? 15.377 12.6 4.624 1 93.37 110 PHE A CA 1
ATOM 851 C C . PHE A 1 110 ? 14.952 11.726 3.451 1 93.37 110 PHE A C 1
ATOM 853 O O . PHE A 1 110 ? 13.855 11.891 2.912 1 93.37 110 PHE A O 1
ATOM 860 N N . SER A 1 111 ? 15.853 10.889 2.999 1 92.82 111 SER A N 1
ATOM 861 C CA . SER A 1 111 ? 15.56 9.897 1.969 1 92.82 111 SER A CA 1
ATOM 862 C C . SER A 1 111 ? 15.045 8.599 2.582 1 92.82 111 SER A C 1
ATOM 864 O O . SER A 1 111 ? 15.537 8.161 3.624 1 92.82 111 SER A O 1
ATOM 866 N N . LEU A 1 112 ? 14.063 8.021 1.921 1 91.86 112 LEU A N 1
ATOM 867 C CA . LEU A 1 112 ? 13.561 6.728 2.372 1 91.86 112 LEU A CA 1
ATOM 868 C C . LEU A 1 112 ? 14.689 5.705 2.451 1 91.86 112 LEU A C 1
ATOM 870 O O . LEU A 1 112 ? 14.644 4.786 3.273 1 91.86 112 LEU A O 1
ATOM 874 N N . PHE A 1 113 ? 15.709 5.863 1.693 1 89.04 113 PHE A N 1
ATOM 875 C CA . PHE A 1 113 ? 16.817 4.919 1.607 1 89.04 113 PHE A CA 1
ATOM 876 C C . PHE A 1 113 ? 17.776 5.1 2.777 1 89.04 113 PHE A C 1
ATOM 878 O O . PHE A 1 113 ? 18.636 4.252 3.019 1 89.04 113 PHE A O 1
ATOM 885 N N . ASP A 1 114 ? 17.614 6.192 3.481 1 85.04 114 ASP A N 1
ATOM 886 C CA . ASP A 1 114 ? 18.493 6.474 4.611 1 85.04 114 ASP A CA 1
ATOM 887 C C . ASP A 1 114 ? 17.972 5.818 5.889 1 85.04 114 ASP A C 1
ATOM 889 O O . ASP A 1 114 ? 18.63 5.868 6.93 1 85.04 114 ASP A O 1
ATOM 893 N N . LEU A 1 115 ? 16.81 5.246 5.776 1 83.23 115 LEU A N 1
ATOM 894 C CA . LEU A 1 115 ? 16.245 4.616 6.964 1 83.23 115 LEU A CA 1
ATOM 895 C C . LEU A 1 115 ? 17.041 3.374 7.353 1 83.23 115 LEU A C 1
ATOM 897 O O . LEU A 1 115 ? 17.486 2.621 6.484 1 83.23 115 LEU A O 1
ATOM 901 N N . PRO A 1 116 ? 17.466 3.368 8.63 1 68.44 116 PRO A N 1
ATOM 902 C CA . PRO A 1 116 ? 18.144 2.139 9.049 1 68.44 116 PRO A CA 1
ATOM 903 C C . PRO A 1 116 ? 17.317 0.885 8.774 1 68.44 116 PRO A C 1
ATOM 905 O O . PRO A 1 116 ? 16.085 0.934 8.809 1 68.44 116 PRO A O 1
ATOM 908 N N . PRO A 1 117 ? 18.066 -0.112 8.213 1 56.07 117 PRO A N 1
ATOM 909 C CA . PRO A 1 117 ? 17.299 -1.342 8.007 1 56.07 117 PRO A CA 1
ATOM 910 C C . PRO A 1 117 ? 16.565 -1.797 9.267 1 56.07 117 PRO A C 1
ATOM 912 O O . PRO A 1 117 ? 17.028 -1.542 10.382 1 56.07 117 PRO A O 1
ATOM 915 N N . THR A 1 118 ? 15.307 -1.808 9.247 1 53.24 118 THR A N 1
ATOM 916 C CA . THR A 1 118 ? 14.684 -2.416 10.417 1 53.24 118 THR A CA 1
ATOM 917 C C . THR A 1 118 ? 15.472 -3.639 10.875 1 53.24 118 THR A C 1
ATOM 919 O O . THR A 1 118 ? 15.968 -4.409 10.05 1 53.24 118 THR A O 1
ATOM 922 N N . PRO A 1 119 ? 16.127 -3.659 12.109 1 44.98 119 PRO A N 1
ATOM 923 C CA . PRO A 1 119 ? 16.897 -4.836 12.518 1 44.98 119 PRO A CA 1
ATOM 924 C C . PRO A 1 119 ? 16.436 -6.114 11.821 1 44.98 119 PRO A C 1
ATOM 926 O O . PRO A 1 119 ? 17.113 -7.142 11.898 1 44.98 119 PRO A O 1
ATOM 929 N N . THR A 1 120 ? 15.246 -6.188 11.51 1 39.71 120 THR A N 1
ATOM 930 C CA . THR A 1 120 ? 14.67 -7.51 11.287 1 39.71 120 THR A CA 1
ATOM 931 C C . THR A 1 120 ? 15.169 -8.102 9.972 1 39.71 120 THR A C 1
ATOM 933 O O . THR A 1 120 ? 14.949 -9.282 9.694 1 39.71 120 THR A O 1
ATOM 936 N N . VAL A 1 121 ? 15.225 -7.384 8.898 1 38.43 121 VAL A N 1
ATOM 937 C CA . VAL A 1 121 ? 15.375 -8.122 7.648 1 38.43 121 VAL A CA 1
ATOM 938 C C . VAL A 1 121 ? 16.849 -8.176 7.253 1 38.43 121 VAL A C 1
ATOM 940 O O . VAL A 1 121 ? 17.47 -7.14 7.005 1 38.43 121 VAL A O 1
ATOM 943 N N . ASN A 1 122 ? 17.692 -8.906 7.909 1 33.87 122 ASN A N 1
ATOM 944 C CA . ASN A 1 122 ? 18.838 -9.236 7.068 1 33.87 122 ASN A CA 1
ATOM 945 C C . ASN A 1 122 ? 18.403 -9.671 5.672 1 33.87 122 ASN A C 1
ATOM 947 O O . ASN A 1 122 ? 17.778 -10.721 5.511 1 33.87 122 ASN A O 1
ATOM 951 N N . PRO A 1 123 ? 17.997 -8.83 4.815 1 36.4 123 PRO A N 1
ATOM 952 C CA . PRO A 1 123 ? 17.529 -9.343 3.525 1 36.4 123 PRO A CA 1
ATOM 953 C C . PRO A 1 123 ? 18.391 -10.487 2.997 1 36.4 123 PRO A C 1
ATOM 955 O O . PRO A 1 123 ? 19.596 -10.529 3.259 1 36.4 123 PRO A O 1
ATOM 958 N N . PRO A 1 124 ? 17.951 -11.657 3.02 1 33.42 124 PRO A N 1
ATOM 959 C CA . PRO A 1 124 ? 18.838 -12.536 2.256 1 33.42 124 PRO A CA 1
ATOM 960 C C . PRO A 1 124 ? 19.514 -11.822 1.088 1 33.42 124 PRO A C 1
ATOM 962 O O . PRO A 1 124 ? 19.031 -10.782 0.633 1 33.42 124 PRO A O 1
ATOM 965 N N . ASP A 1 125 ? 20.759 -12.205 0.718 1 31.8 125 ASP A N 1
ATOM 966 C CA . ASP A 1 125 ? 21.664 -11.706 -0.312 1 31.8 125 ASP A CA 1
ATOM 967 C C . ASP A 1 125 ? 20.887 -11.15 -1.504 1 31.8 125 ASP A C 1
ATOM 969 O O . ASP A 1 125 ? 21.322 -10.188 -2.141 1 31.8 125 ASP A O 1
ATOM 973 N N . SER A 1 126 ? 19.831 -11.882 -1.937 1 33.46 126 SER A N 1
ATOM 974 C CA . SER A 1 126 ? 19.201 -11.447 -3.179 1 33.46 126 SER A CA 1
ATOM 975 C C . SER A 1 126 ? 18.422 -10.151 -2.98 1 33.46 126 SER A C 1
ATOM 977 O O . SER A 1 126 ? 17.988 -9.526 -3.95 1 33.46 126 SER A O 1
ATOM 979 N N . LEU A 1 127 ? 17.787 -9.927 -1.78 1 33.49 127 LEU A N 1
ATOM 980 C CA . LEU A 1 127 ? 17.236 -8.602 -1.523 1 33.49 127 LEU A CA 1
ATOM 981 C C . LEU A 1 127 ? 18.317 -7.651 -1.021 1 33.49 127 LEU A C 1
ATOM 983 O O . LEU A 1 127 ? 18.289 -7.227 0.137 1 33.49 127 LEU A O 1
ATOM 987 N N . SER A 1 128 ? 19.508 -7.979 -1.03 1 30.06 128 SER A N 1
ATOM 988 C CA . SER A 1 128 ? 20.534 -6.983 -0.738 1 30.06 128 SER A CA 1
ATOM 989 C C . SER A 1 128 ? 20.066 -5.581 -1.113 1 30.06 128 SER A C 1
ATOM 991 O O . SER A 1 128 ? 19.75 -5.316 -2.275 1 30.06 128 SER A O 1
ATOM 993 N N . LEU A 1 129 ? 19.341 -4.985 -0.253 1 35.28 129 LEU A N 1
ATOM 994 C CA . LEU A 1 129 ? 19.37 -3.537 -0.426 1 35.28 129 LEU A CA 1
ATOM 995 C C . LEU A 1 129 ? 20.75 -3.071 -0.879 1 35.28 129 LEU A C 1
ATOM 997 O O . LEU A 1 129 ? 21.63 -2.825 -0.05 1 35.28 129 LEU A O 1
ATOM 1001 N N . GLY A 1 130 ? 21.582 -3.915 -1.53 1 32.71 130 GLY A N 1
ATOM 1002 C CA . GLY A 1 130 ? 22.839 -3.333 -1.973 1 32.71 130 GLY A CA 1
ATOM 1003 C C . GLY A 1 130 ? 22.831 -1.816 -1.965 1 32.71 130 GLY A C 1
ATOM 1004 O O . GLY A 1 130 ? 21.778 -1.197 -1.794 1 32.71 130 GLY A O 1
ATOM 1005 N N . ALA A 1 131 ? 24.036 -1.237 -2.121 1 33.25 131 ALA A N 1
ATOM 1006 C CA . ALA A 1 131 ? 24.27 0.186 -2.35 1 33.25 131 ALA A CA 1
ATOM 1007 C C . ALA A 1 131 ? 23.171 0.789 -3.221 1 33.25 131 ALA A C 1
ATOM 1009 O O . ALA A 1 131 ? 23.261 0.764 -4.45 1 33.25 131 ALA A O 1
ATOM 1010 N N . VAL A 1 132 ? 22 0.407 -3.081 1 39.01 132 VAL A N 1
ATOM 1011 C CA . VAL A 1 132 ? 20.851 0.968 -3.784 1 39.01 132 VAL A CA 1
ATOM 1012 C C . VAL A 1 132 ? 21.057 2.466 -3.998 1 39.01 132 VAL A C 1
ATOM 1014 O O . VAL A 1 132 ? 20.936 3.256 -3.059 1 39.01 132 VAL A O 1
ATOM 1017 N N . GLY A 1 133 ? 21.996 2.775 -4.412 1 42.22 133 GLY A N 1
ATOM 1018 C CA . GLY A 1 133 ? 21.91 4.107 -4.989 1 42.22 133 GLY A CA 1
ATOM 1019 C C . GLY A 1 133 ? 20.598 4.363 -5.705 1 42.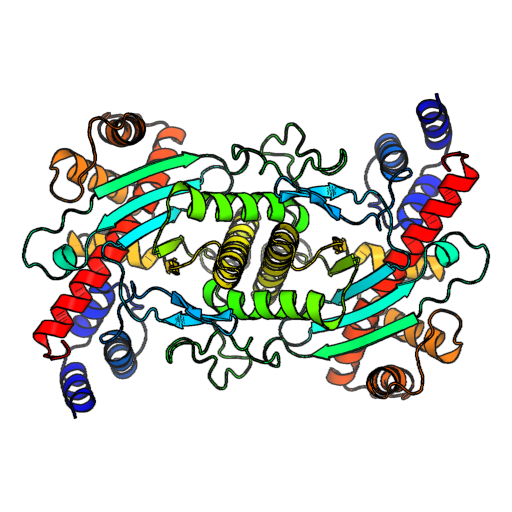22 133 GLY A C 1
ATOM 1020 O O . GLY A 1 133 ? 19.926 3.423 -6.136 1 42.22 133 GLY A O 1
ATOM 1021 N N . GLY A 1 134 ? 19.777 5.483 -5.489 1 49.85 134 GLY A N 1
ATOM 1022 C CA . GLY A 1 134 ? 18.537 6.046 -6 1 49.85 134 GLY A CA 1
ATOM 1023 C C . GLY A 1 134 ? 18.198 5.569 -7.4 1 49.85 134 GLY A C 1
ATOM 1024 O O . GLY A 1 134 ? 17.092 5.084 -7.645 1 49.85 134 GLY A O 1
ATOM 1025 N N . ASP A 1 135 ? 18.999 5.511 -8.36 1 53.93 135 ASP A N 1
ATOM 1026 C CA . ASP A 1 135 ? 18.598 5.426 -9.761 1 53.93 135 ASP A CA 1
ATOM 1027 C C . ASP A 1 135 ? 18.411 3.973 -10.192 1 53.93 135 ASP A C 1
ATOM 1029 O O . ASP A 1 135 ? 17.717 3.696 -11.172 1 53.93 135 ASP A O 1
ATOM 1033 N N . LYS A 1 136 ? 18.843 2.889 -9.376 1 64.91 136 LYS A N 1
ATOM 1034 C CA . LYS A 1 136 ? 18.778 1.507 -9.841 1 64.91 136 LYS A CA 1
ATOM 1035 C C . LYS A 1 136 ? 17.783 0.695 -9.016 1 64.91 136 LYS A C 1
ATOM 1037 O O . LYS A 1 136 ? 17.603 -0.501 -9.253 1 64.91 136 LYS A O 1
ATOM 1042 N N . PHE A 1 137 ? 17.057 1.269 -8.195 1 73.65 137 PHE A N 1
ATOM 1043 C CA . PHE A 1 137 ? 16.123 0.582 -7.311 1 73.65 137 PHE A CA 1
ATOM 1044 C C . PHE A 1 137 ? 14.873 0.154 -8.071 1 73.65 137 PHE A C 1
ATOM 1046 O O . PHE A 1 137 ? 14.362 0.902 -8.907 1 73.65 137 PHE A O 1
ATOM 1053 N N . ASP A 1 138 ? 14.567 -1.164 -7.734 1 80.02 138 ASP A N 1
ATOM 1054 C CA . ASP A 1 138 ? 13.302 -1.681 -8.249 1 80.02 138 ASP A CA 1
ATOM 1055 C C . ASP A 1 138 ? 12.127 -1.2 -7.401 1 80.02 138 ASP A C 1
ATOM 1057 O O . ASP A 1 138 ? 11.975 -1.614 -6.25 1 80.02 138 ASP A O 1
ATOM 1061 N N . PHE A 1 139 ? 11.353 -0.384 -7.955 1 83.15 139 PHE A N 1
ATOM 1062 C CA . PHE A 1 139 ? 10.261 0.228 -7.208 1 83.15 139 PHE A CA 1
ATOM 1063 C C . PHE A 1 139 ? 9.001 -0.625 -7.294 1 83.15 139 PHE A C 1
ATOM 1065 O O . PHE A 1 139 ? 7.888 -0.096 -7.31 1 83.15 139 PHE A O 1
ATOM 1072 N N . SER A 1 140 ? 9.209 -1.916 -7.413 1 88.03 140 SER A N 1
ATOM 1073 C CA . SER A 1 140 ? 8.067 -2.821 -7.332 1 88.03 140 SER A CA 1
ATOM 1074 C C . SER A 1 140 ? 7.46 -2.823 -5.933 1 88.03 140 SER A C 1
ATOM 1076 O O . SER A 1 140 ? 8.101 -2.391 -4.972 1 88.03 140 SER A O 1
ATOM 1078 N N . ALA A 1 141 ? 6.25 -3.292 -5.832 1 90.33 141 ALA A N 1
ATOM 1079 C CA . ALA A 1 141 ? 5.58 -3.364 -4.536 1 90.33 141 ALA A CA 1
ATOM 1080 C C . ALA A 1 141 ? 6.357 -4.248 -3.565 1 90.33 141 ALA A C 1
ATOM 1082 O O . ALA A 1 141 ? 6.516 -3.901 -2.392 1 90.33 141 ALA A O 1
ATOM 1083 N N . ALA A 1 142 ? 6.855 -5.287 -4.053 1 89.83 142 ALA A N 1
ATOM 1084 C CA . ALA A 1 142 ? 7.601 -6.231 -3.226 1 89.83 142 ALA A CA 1
ATOM 1085 C C . ALA A 1 142 ? 8.877 -5.594 -2.682 1 89.83 142 ALA A C 1
ATOM 1087 O O . ALA A 1 142 ? 9.239 -5.808 -1.523 1 89.83 142 ALA A O 1
ATOM 1088 N N . SER A 1 143 ? 9.565 -4.811 -3.479 1 89.58 143 SER A N 1
ATOM 1089 C CA . SER A 1 143 ? 10.828 -4.195 -3.085 1 89.58 143 SER A CA 1
ATOM 1090 C C . SER A 1 143 ? 10.597 -2.997 -2.171 1 89.58 143 SER A C 1
ATOM 1092 O O . SER A 1 143 ? 11.413 -2.716 -1.29 1 89.58 143 SER A O 1
ATOM 1094 N N . LEU A 1 144 ? 9.524 -2.32 -2.377 1 92.85 144 LEU A N 1
ATOM 1095 C CA . LEU A 1 144 ? 9.248 -1.085 -1.65 1 92.85 144 LEU A CA 1
ATOM 1096 C C . LEU A 1 144 ? 8.632 -1.384 -0.287 1 92.85 144 LEU A C 1
ATOM 1098 O O . LEU A 1 144 ? 8.75 -0.58 0.641 1 92.85 144 LEU A O 1
ATOM 1102 N N . SER A 1 145 ? 8.008 -2.528 -0.122 1 94.11 145 SER A N 1
ATOM 1103 C CA . SER A 1 145 ? 7.214 -2.832 1.064 1 94.11 145 SER A CA 1
ATOM 1104 C C . SER A 1 145 ? 8.078 -2.841 2.321 1 94.11 145 SER A C 1
ATOM 1106 O O . SER A 1 145 ? 7.691 -2.283 3.35 1 94.11 145 SER A O 1
ATOM 1108 N N . PRO A 1 146 ? 9.302 -3.399 2.287 1 92.52 146 PRO A N 1
ATOM 1109 C CA . PRO A 1 146 ? 10.121 -3.34 3.5 1 92.52 146 PRO A CA 1
ATOM 1110 C C . PRO A 1 146 ? 10.454 -1.909 3.917 1 92.52 146 PRO A C 1
ATOM 1112 O O . PRO A 1 146 ? 10.487 -1.603 5.112 1 92.52 146 PRO A O 1
ATOM 1115 N N . LEU A 1 147 ? 10.707 -1.085 2.967 1 93.37 147 LEU A N 1
ATOM 1116 C CA . LEU A 1 147 ? 11.025 0.308 3.26 1 93.37 147 LEU A CA 1
ATOM 1117 C C . LEU A 1 147 ? 9.812 1.033 3.834 1 93.37 147 LEU A C 1
ATOM 1119 O O . LEU A 1 147 ? 9.931 1.775 4.811 1 93.37 147 LEU A O 1
ATOM 1123 N N . ALA A 1 148 ? 8.681 0.83 3.239 1 95.96 148 ALA A N 1
ATOM 1124 C CA . ALA A 1 148 ? 7.447 1.481 3.67 1 95.96 148 ALA A CA 1
ATOM 1125 C C . ALA A 1 148 ? 7.075 1.064 5.091 1 95.96 148 ALA A C 1
ATOM 1127 O O . ALA A 1 148 ? 6.671 1.899 5.904 1 95.96 148 ALA A O 1
ATOM 1128 N N . THR A 1 149 ? 7.191 -0.227 5.38 1 95.69 149 THR A N 1
ATOM 1129 C CA . THR A 1 149 ? 6.808 -0.717 6.699 1 95.69 149 THR A CA 1
ATOM 1130 C C . THR A 1 149 ? 7.808 -0.259 7.758 1 95.69 149 THR A C 1
ATOM 1132 O O . THR A 1 149 ? 7.429 0.019 8.897 1 95.69 149 THR A O 1
ATOM 1135 N N . SER A 1 150 ? 9.048 -0.167 7.389 1 94.11 150 SER A N 1
ATOM 1136 C CA . SER A 1 150 ? 10.049 0.385 8.296 1 94.11 150 SER A CA 1
ATOM 1137 C C . SER A 1 150 ? 9.753 1.845 8.625 1 94.11 150 SER A C 1
ATOM 1139 O O . SER A 1 150 ? 9.877 2.265 9.777 1 94.11 150 SER A O 1
ATOM 1141 N N . LEU A 1 151 ? 9.446 2.546 7.617 1 96.31 151 LEU A N 1
ATOM 1142 C CA . LEU A 1 151 ? 9.071 3.939 7.835 1 96.31 151 LEU A CA 1
ATOM 1143 C C . LEU A 1 151 ? 7.87 4.038 8.771 1 96.31 151 LEU A C 1
ATOM 1145 O O . LEU A 1 151 ? 7.891 4.807 9.735 1 96.31 151 LEU A O 1
ATOM 1149 N N . ALA A 1 152 ? 6.819 3.301 8.503 1 97.16 152 ALA A N 1
ATOM 1150 C CA . ALA A 1 152 ? 5.614 3.327 9.327 1 97.16 152 ALA A CA 1
ATOM 1151 C C . ALA A 1 152 ? 5.944 3.044 10.79 1 97.16 152 ALA A C 1
ATOM 1153 O O . ALA A 1 152 ? 5.466 3.743 11.687 1 97.16 152 ALA A O 1
ATOM 1154 N N . ARG A 1 153 ? 6.731 2.082 11.016 1 94.98 153 ARG A N 1
ATOM 1155 C CA . ARG A 1 153 ? 7.116 1.713 12.374 1 94.98 153 ARG A CA 1
ATOM 1156 C C . ARG A 1 153 ? 7.893 2.839 13.048 1 94.98 153 ARG A C 1
ATOM 1158 O O . ARG A 1 153 ? 7.656 3.149 14.218 1 94.98 153 ARG A O 1
ATOM 1165 N N . ARG A 1 154 ? 8.759 3.37 12.317 1 94.66 154 ARG A N 1
ATOM 1166 C CA . ARG A 1 154 ? 9.568 4.455 12.863 1 94.66 154 ARG A CA 1
ATOM 1167 C C . ARG A 1 154 ? 8.698 5.649 13.24 1 94.66 154 ARG A C 1
ATOM 1169 O O . ARG A 1 154 ? 8.887 6.252 14.299 1 94.66 154 ARG A O 1
ATOM 1176 N N . LEU A 1 155 ? 7.795 5.988 12.395 1 97.04 155 LEU A N 1
ATOM 1177 C CA . LEU A 1 155 ? 6.913 7.119 12.665 1 97.04 155 LEU A CA 1
ATOM 1178 C C . LEU A 1 155 ? 6.184 6.936 13.992 1 97.04 155 LEU A C 1
ATOM 1180 O O . LEU A 1 155 ? 6.109 7.866 14.797 1 97.04 155 LEU A O 1
ATOM 1184 N N . VAL A 1 156 ? 5.702 5.723 14.234 1 96.85 156 VAL A N 1
ATOM 1185 C CA . VAL A 1 156 ? 4.859 5.477 15.399 1 96.85 156 VAL A CA 1
ATOM 1186 C C . VAL A 1 156 ? 5.729 5.319 16.643 1 96.85 156 VAL A C 1
ATOM 1188 O O . VAL A 1 156 ? 5.362 5.778 17.728 1 96.85 156 VAL A O 1
ATOM 1191 N N . THR A 1 157 ? 6.88 4.701 16.531 1 94.27 157 THR A N 1
ATOM 1192 C CA . THR A 1 157 ? 7.686 4.363 17.699 1 94.27 157 THR A CA 1
ATOM 1193 C C . THR A 1 157 ? 8.537 5.553 18.131 1 94.27 157 THR A C 1
ATOM 1195 O O . THR A 1 157 ? 8.737 5.778 19.327 1 94.27 157 THR A O 1
ATOM 1198 N N . VAL A 1 158 ? 9.015 6.317 17.183 1 94.85 158 VAL A N 1
ATOM 1199 C CA . VAL A 1 158 ? 9.933 7.403 17.509 1 94.85 158 VAL A CA 1
ATOM 1200 C C . VAL A 1 158 ? 9.143 8.639 17.932 1 94.85 158 VAL A C 1
ATOM 1202 O O . VAL A 1 158 ? 9.516 9.326 18.886 1 94.85 158 VAL A O 1
ATOM 1205 N N . HIS A 1 159 ? 8.02 8.885 17.287 1 96.53 159 HIS A N 1
ATOM 1206 C CA . HIS A 1 159 ? 7.37 10.176 17.482 1 96.53 159 HIS A CA 1
ATOM 1207 C C . HIS A 1 159 ? 6.087 10.03 18.294 1 96.53 159 HIS A C 1
ATOM 1209 O O . HIS A 1 159 ? 5.537 11.022 18.777 1 96.53 159 HIS A O 1
ATOM 1215 N N . SER A 1 160 ? 5.53 8.809 18.445 1 96.41 160 SER A N 1
ATOM 1216 C CA . SER A 1 160 ? 4.304 8.535 19.187 1 96.41 160 SER A CA 1
ATOM 1217 C C . SER A 1 160 ? 3.191 9.5 18.794 1 96.41 160 SER A C 1
ATOM 1219 O O . SER A 1 160 ? 2.578 10.133 19.656 1 96.41 160 SER A O 1
ATOM 1221 N N . PRO A 1 161 ? 2.924 9.572 17.553 1 98.21 161 PRO A N 1
ATOM 1222 C CA . PRO A 1 161 ? 1.897 10.512 17.095 1 98.21 161 PRO A CA 1
ATOM 1223 C C . PRO A 1 161 ? 0.484 10.068 17.466 1 98.21 161 PRO A C 1
ATOM 1225 O O . PRO A 1 161 ? 0.234 8.872 17.64 1 98.21 161 PRO A O 1
ATOM 1228 N N . THR A 1 162 ? -0.43 11.01 17.654 1 98.02 162 THR A N 1
ATOM 1229 C CA . THR A 1 162 ? -1.849 10.699 17.787 1 98.02 162 THR A CA 1
ATOM 1230 C C . THR A 1 162 ? -2.556 10.814 16.439 1 98.02 162 THR A C 1
ATOM 1232 O O . THR A 1 162 ? -3.631 10.243 16.246 1 98.02 162 THR A O 1
ATOM 1235 N N . ILE A 1 163 ? -1.976 11.636 15.53 1 98.09 163 ILE A N 1
ATOM 1236 C CA . ILE A 1 163 ? -2.475 11.814 14.171 1 98.09 163 ILE A CA 1
ATOM 1237 C C . ILE A 1 163 ? -1.318 11.716 13.179 1 98.09 163 ILE A C 1
ATOM 1239 O O . ILE A 1 163 ? -0.267 12.329 13.379 1 98.09 163 ILE A O 1
ATOM 1243 N N . ILE A 1 164 ? -1.454 10.939 12.195 1 98.6 164 ILE A N 1
ATOM 1244 C CA . ILE A 1 164 ? -0.52 10.943 11.075 1 98.6 164 ILE A CA 1
ATOM 1245 C C . ILE A 1 164 ? -1.226 11.442 9.816 1 98.6 164 ILE A C 1
ATOM 1247 O O . ILE A 1 164 ? -2.16 10.803 9.326 1 98.6 164 ILE A O 1
ATOM 1251 N N . ALA A 1 165 ? -0.825 12.597 9.385 1 98.22 165 ALA A N 1
ATOM 1252 C CA . ALA A 1 165 ? -1.376 13.2 8.174 1 98.22 165 ALA A CA 1
ATOM 1253 C C . ALA A 1 165 ? -0.468 12.947 6.974 1 98.22 165 ALA A C 1
ATOM 1255 O O . ALA A 1 165 ? 0.699 13.346 6.975 1 98.22 165 ALA A O 1
ATOM 1256 N N . ILE A 1 166 ? -0.988 12.286 5.977 1 97.71 166 ILE A N 1
ATOM 1257 C CA . ILE A 1 166 ? -0.244 11.971 4.763 1 97.71 166 ILE A CA 1
ATOM 1258 C C . ILE A 1 166 ? -0.791 12.788 3.595 1 97.71 166 ILE A C 1
ATOM 1260 O O . ILE A 1 166 ? -2.001 12.811 3.358 1 97.71 166 ILE A O 1
ATOM 1264 N N . GLU A 1 167 ? 0.093 13.47 2.914 1 94.64 167 GLU A N 1
ATOM 1265 C CA . GLU A 1 167 ? -0.346 14.217 1.739 1 94.64 167 GLU A CA 1
ATOM 1266 C C . GLU A 1 167 ? -0.948 13.289 0.688 1 94.64 167 GLU A C 1
ATOM 1268 O O . GLU A 1 167 ? -0.321 12.306 0.288 1 94.64 167 GLU A O 1
ATOM 1273 N N . LYS A 1 168 ? -2.07 13.669 0.286 1 90.99 168 LYS A N 1
ATOM 1274 C CA . LYS A 1 168 ? -2.722 12.9 -0.77 1 90.99 168 LYS A CA 1
ATOM 1275 C C . LYS A 1 168 ? -2.053 13.142 -2.12 1 90.99 168 LYS A C 1
ATOM 1277 O O . LYS A 1 168 ? -1.871 14.29 -2.532 1 90.99 168 LYS A O 1
ATOM 1282 N N . GLN A 1 169 ? -1.7 12.038 -2.806 1 83.37 169 GLN A N 1
ATOM 1283 C CA . GLN A 1 169 ? -1.032 12.154 -4.098 1 83.37 169 GLN A CA 1
ATOM 1284 C C . GLN A 1 169 ? -2.042 12.158 -5.241 1 83.37 169 GLN A C 1
ATOM 1286 O O . GLN A 1 169 ? -3.048 11.446 -5.191 1 83.37 169 GLN A O 1
ATOM 1291 N N . ARG A 1 170 ? -1.722 13.037 -6.13 1 71.84 170 ARG A N 1
ATOM 1292 C CA . ARG A 1 170 ? -2.577 13.109 -7.311 1 71.84 170 ARG A CA 1
ATOM 1293 C C . ARG A 1 170 ? -2.197 12.038 -8.328 1 71.84 170 ARG A C 1
ATOM 1295 O O . ARG A 1 170 ? -1.027 11.664 -8.435 1 71.84 170 ARG A O 1
ATOM 1302 N N . TYR A 1 171 ? -3.139 11.403 -8.95 1 60.99 171 TYR A N 1
ATOM 1303 C CA . TYR A 1 171 ? -2.822 10.446 -10.004 1 60.99 171 TYR A CA 1
ATOM 1304 C C . TYR A 1 171 ? -2.541 11.159 -11.322 1 60.99 171 TYR A C 1
ATOM 1306 O O . TYR A 1 171 ? -1.702 10.714 -12.109 1 60.99 171 TYR A O 1
ATOM 1314 N N . ARG A 1 172 ? -3.53 12.086 -11.643 1 53.98 172 ARG A N 1
ATOM 1315 C CA . ARG A 1 172 ? -3.428 12.726 -12.95 1 53.98 172 ARG A CA 1
ATOM 1316 C C . ARG A 1 172 ? -3.122 14.214 -12.809 1 53.98 172 ARG A C 1
ATOM 1318 O O . ARG A 1 172 ? -3.581 14.86 -11.865 1 53.98 172 ARG A O 1
ATOM 1325 N N . THR A 1 173 ? -1.865 14.618 -13.183 1 47.99 173 THR A N 1
ATOM 1326 C CA . THR A 1 173 ? -1.732 16.064 -13.314 1 47.99 173 THR A CA 1
ATOM 1327 C C . THR A 1 173 ? -2.359 16.55 -14.618 1 47.99 173 THR A C 1
ATOM 1329 O O . THR A 1 173 ? -2.07 16.012 -15.689 1 47.99 173 THR A O 1
ATOM 1332 N N . MET A 1 174 ? -3.16 17.614 -14.611 1 44.34 174 MET A N 1
ATOM 1333 C CA . MET A 1 174 ? -3.755 18.415 -15.677 1 44.34 174 MET A CA 1
ATOM 1334 C C . MET A 1 174 ? -4.576 17.543 -16.62 1 44.34 174 MET A C 1
ATOM 1336 O O . MET A 1 174 ? -4.522 17.717 -17.839 1 44.34 174 MET A O 1
ATOM 1340 N N . GLY A 1 175 ? -5.286 16.544 -16.115 1 47.28 175 GLY A N 1
ATOM 1341 C CA . GLY A 1 175 ? -6.183 15.82 -17.003 1 47.28 175 GLY A CA 1
ATOM 1342 C C . GLY A 1 175 ? -5.461 14.849 -17.917 1 47.28 175 GLY A C 1
ATOM 1343 O O . GLY A 1 175 ? -6.087 14.189 -18.749 1 47.28 175 GLY A O 1
ATOM 1344 N N . SER A 1 176 ? -4.077 14.928 -17.888 1 52.26 176 SER A N 1
ATOM 1345 C CA . SER A 1 176 ? -3.33 14.131 -18.855 1 52.26 176 SER A CA 1
ATOM 1346 C C . SER A 1 176 ? -3.388 12.646 -18.509 1 52.26 176 SER A C 1
ATOM 1348 O O . SER A 1 176 ? -3.434 12.279 -17.334 1 52.26 176 SER A O 1
ATOM 1350 N N . ALA A 1 177 ? -3.746 12.004 -19.481 1 56.4 177 ALA A N 1
ATOM 1351 C CA . ALA A 1 177 ? -3.803 10.546 -19.402 1 56.4 177 ALA A CA 1
ATOM 1352 C C . ALA A 1 177 ? -2.439 9.962 -19.045 1 56.4 177 ALA A C 1
ATOM 1354 O O . ALA A 1 177 ? -2.352 8.851 -18.519 1 56.4 177 ALA A O 1
ATOM 1355 N N . ALA A 1 178 ? -1.391 10.826 -19.191 1 60.01 178 ALA A N 1
ATOM 1356 C CA . ALA A 1 178 ? -0.03 10.354 -18.95 1 60.01 178 ALA A CA 1
ATOM 1357 C C . ALA A 1 178 ? 0.356 10.519 -17.483 1 60.01 178 ALA A C 1
ATOM 1359 O O . ALA A 1 178 ? 0.084 11.557 -16.876 1 60.01 178 ALA A O 1
ATOM 1360 N N . VAL A 1 179 ? 0.542 9.499 -16.823 1 64.58 179 VAL A N 1
ATOM 1361 C CA . VAL A 1 179 ? 1.046 9.561 -15.455 1 64.58 179 VAL A CA 1
ATOM 1362 C C . VAL A 1 179 ? 2.537 9.232 -15.438 1 64.58 179 VAL A C 1
ATOM 1364 O O . VAL A 1 179 ? 2.96 8.212 -15.987 1 64.58 179 VAL A O 1
ATOM 1367 N N . GLN A 1 180 ? 3.296 10.117 -14.844 1 71.49 180 GLN A N 1
ATOM 1368 C CA . GLN A 1 180 ? 4.738 9.92 -14.747 1 71.49 180 GLN A CA 1
ATOM 1369 C C . GLN A 1 180 ? 5.074 8.774 -13.797 1 71.49 180 GLN A C 1
ATOM 1371 O O . GLN A 1 180 ? 4.351 8.531 -12.829 1 71.49 180 GLN A O 1
ATOM 1376 N N . GLU A 1 181 ? 6.079 8.123 -14.079 1 76.07 181 GLU A N 1
ATOM 1377 C CA . GLU A 1 181 ? 6.514 6.963 -13.308 1 76.07 181 GLU A CA 1
ATOM 1378 C C . GLU A 1 181 ? 6.747 7.328 -11.845 1 76.07 181 GLU A C 1
ATOM 1380 O O . GLU A 1 181 ? 6.39 6.565 -10.945 1 76.07 181 GLU A O 1
ATOM 1385 N N . TRP A 1 182 ? 7.344 8.451 -11.666 1 77.62 182 TRP A N 1
ATOM 1386 C CA . TRP A 1 182 ? 7.633 8.89 -10.305 1 77.62 182 TRP A CA 1
ATOM 1387 C C . TRP A 1 182 ? 6.348 9.051 -9.5 1 77.62 182 TRP A C 1
ATOM 1389 O O . TRP A 1 182 ? 6.304 8.713 -8.315 1 77.62 182 TRP A O 1
ATOM 1399 N N . THR A 1 183 ? 5.317 9.548 -10.106 1 81.03 183 THR A N 1
ATOM 1400 C CA . THR A 1 183 ? 4.025 9.718 -9.45 1 81.03 183 THR A CA 1
ATOM 1401 C C . THR A 1 183 ? 3.447 8.368 -9.035 1 81.03 183 THR A C 1
ATOM 1403 O O . THR A 1 183 ? 2.875 8.238 -7.951 1 81.03 183 THR A O 1
ATOM 1406 N N . LEU A 1 184 ? 3.702 7.399 -9.822 1 84.17 184 LEU A N 1
ATOM 1407 C CA . LEU A 1 184 ? 3.22 6.058 -9.508 1 84.17 184 LEU A CA 1
ATOM 1408 C C . LEU A 1 184 ? 3.951 5.488 -8.297 1 84.17 184 LEU A C 1
ATOM 1410 O O . LEU A 1 184 ? 3.34 4.828 -7.452 1 84.17 184 LEU A O 1
ATOM 1414 N N . ARG A 1 185 ? 5.194 5.75 -8.268 1 87.65 185 ARG A N 1
ATOM 1415 C CA . ARG A 1 185 ? 6.009 5.243 -7.168 1 87.65 185 ARG A CA 1
ATOM 1416 C C . ARG A 1 185 ? 5.585 5.864 -5.842 1 87.65 185 ARG A C 1
ATOM 1418 O O . ARG A 1 185 ? 5.444 5.161 -4.839 1 87.65 185 ARG A O 1
ATOM 1425 N N . VAL A 1 186 ? 5.333 7.117 -5.848 1 91.05 186 VAL A N 1
ATOM 1426 C CA . VAL A 1 186 ? 4.955 7.814 -4.623 1 91.05 186 VAL A CA 1
ATOM 1427 C C . VAL A 1 186 ? 3.542 7.407 -4.212 1 91.05 186 VAL A C 1
ATOM 1429 O O . VAL A 1 186 ? 3.244 7.29 -3.021 1 91.05 186 VAL A O 1
ATOM 1432 N N . ASN A 1 187 ? 2.721 7.214 -5.222 1 90.14 187 ASN A N 1
ATOM 1433 C CA . ASN A 1 187 ? 1.375 6.726 -4.941 1 90.14 187 ASN A CA 1
ATOM 1434 C C . ASN A 1 187 ? 1.404 5.357 -4.266 1 90.14 187 ASN A C 1
ATOM 1436 O O . ASN A 1 187 ? 0.613 5.09 -3.36 1 90.14 187 ASN A O 1
ATOM 1440 N N . LYS A 1 188 ? 2.294 4.532 -4.716 1 92.83 188 LYS A N 1
ATOM 1441 C CA . LYS A 1 188 ? 2.473 3.22 -4.1 1 92.83 188 LYS A CA 1
ATOM 1442 C C . LYS A 1 188 ? 2.904 3.35 -2.642 1 92.83 188 LYS A C 1
ATOM 1444 O O . LYS A 1 188 ? 2.371 2.663 -1.768 1 92.83 188 LYS A O 1
ATOM 1449 N N . LEU A 1 189 ? 3.807 4.197 -2.478 1 94.94 189 LEU A N 1
ATOM 1450 C CA . LEU A 1 189 ? 4.312 4.411 -1.127 1 94.94 189 LEU A CA 1
ATOM 1451 C C . LEU A 1 189 ? 3.208 4.924 -0.208 1 94.94 189 LEU A C 1
ATOM 1453 O O . LEU A 1 189 ? 3.081 4.47 0.931 1 94.94 189 LEU A O 1
ATOM 1457 N N . GLU A 1 190 ? 2.476 5.877 -0.671 1 96.17 190 GLU A N 1
ATOM 1458 C CA . GLU A 1 190 ? 1.339 6.379 0.094 1 96.17 190 GLU A CA 1
ATOM 1459 C C . GLU A 1 190 ? 0.399 5.246 0.495 1 96.17 190 GLU A C 1
ATOM 1461 O O . GLU A 1 190 ? 0.01 5.137 1.66 1 96.17 190 GLU A O 1
ATOM 1466 N N . ALA A 1 191 ? 0.061 4.459 -0.462 1 96.55 191 ALA A N 1
ATOM 1467 C CA . ALA A 1 191 ? -0.85 3.343 -0.227 1 96.55 191 ALA A CA 1
ATOM 1468 C C . ALA A 1 191 ? -0.281 2.38 0.811 1 96.55 191 ALA A C 1
ATOM 1470 O O . ALA A 1 191 ? -0.991 1.949 1.723 1 96.55 191 ALA A O 1
ATOM 1471 N N . MET A 1 192 ? 0.937 2.071 0.689 1 97.99 192 MET A N 1
ATOM 1472 C CA . MET A 1 192 ? 1.601 1.145 1.603 1 97.99 192 MET A CA 1
ATOM 1473 C C . MET A 1 192 ? 1.603 1.693 3.026 1 97.99 192 MET A C 1
ATOM 1475 O O . MET A 1 192 ? 1.384 0.949 3.983 1 97.99 192 MET A O 1
ATOM 1479 N N . LEU A 1 193 ? 1.828 2.946 3.155 1 98.12 193 LEU A N 1
ATOM 1480 C CA . LEU A 1 193 ? 1.872 3.558 4.479 1 98.12 193 LEU A CA 1
ATOM 1481 C C . LEU A 1 193 ? 0.51 3.479 5.159 1 98.12 193 LEU A C 1
ATOM 1483 O O . LEU A 1 193 ? 0.42 3.136 6.341 1 98.12 193 LEU A O 1
ATOM 1487 N N . HIS A 1 194 ? -0.499 3.78 4.407 1 98.05 194 HIS A N 1
ATOM 1488 C CA . HIS A 1 194 ? -1.839 3.675 4.972 1 98.05 194 HIS A CA 1
ATOM 1489 C C . HIS A 1 194 ? -2.119 2.261 5.469 1 98.05 194 HIS A C 1
ATOM 1491 O O . HIS A 1 194 ? -2.654 2.077 6.564 1 98.05 194 HIS A O 1
ATOM 1497 N N . ALA A 1 195 ? -1.75 1.286 4.702 1 98 195 ALA A N 1
ATOM 1498 C CA . ALA A 1 195 ? -2.01 -0.103 5.069 1 98 195 ALA A CA 1
ATOM 1499 C C . ALA A 1 195 ? -1.159 -0.524 6.264 1 98 195 ALA A C 1
ATOM 1501 O O . ALA A 1 195 ? -1.661 -1.146 7.204 1 98 195 ALA A O 1
ATOM 1502 N N . ALA A 1 196 ? 0.121 -0.197 6.224 1 98.16 196 ALA A N 1
ATOM 1503 C CA . ALA A 1 196 ? 1.035 -0.569 7.3 1 98.16 196 ALA A CA 1
ATOM 1504 C C . ALA A 1 196 ? 0.603 0.052 8.626 1 98.16 196 ALA A C 1
ATOM 1506 O O . ALA A 1 196 ? 0.563 -0.629 9.654 1 98.16 196 ALA A O 1
ATOM 1507 N N . LEU A 1 197 ? 0.269 1.309 8.609 1 98.01 197 LEU A N 1
ATOM 1508 C CA . LEU A 1 197 ? -0.141 2.006 9.823 1 98.01 197 LEU A CA 1
ATOM 1509 C C . LEU A 1 197 ? -1.433 1.415 10.379 1 98.01 197 LEU A C 1
ATOM 1511 O O . LEU A 1 197 ? -1.601 1.313 11.596 1 98.01 197 LEU A O 1
ATOM 1515 N N . ARG A 1 198 ? -2.289 1.056 9.477 1 96.44 198 ARG A N 1
ATOM 1516 C CA . ARG A 1 198 ? -3.539 0.448 9.921 1 96.44 198 ARG A CA 1
ATOM 1517 C C . ARG A 1 198 ? -3.281 -0.87 10.643 1 96.44 198 ARG A C 1
ATOM 1519 O O . ARG A 1 198 ? -3.836 -1.115 11.716 1 96.44 198 ARG A O 1
ATOM 1526 N N . VAL A 1 199 ? -2.453 -1.704 10.1 1 96.44 199 VAL A N 1
ATOM 1527 C CA . VAL A 1 199 ? -2.154 -2.983 10.736 1 96.44 199 VAL A CA 1
ATOM 1528 C C . VAL A 1 199 ? -1.45 -2.745 12.07 1 96.44 199 VAL A C 1
ATOM 1530 O O . VAL A 1 199 ? -1.736 -3.424 13.059 1 96.44 199 VAL A O 1
ATOM 1533 N N . LEU A 1 200 ? -0.536 -1.824 12.115 1 96.68 200 LEU A N 1
ATOM 1534 C CA . LEU A 1 200 ? 0.161 -1.514 13.359 1 96.68 200 LEU A CA 1
ATOM 1535 C C . LEU A 1 200 ? -0.824 -1.094 14.444 1 96.68 200 LEU A C 1
ATOM 1537 O O . LEU A 1 200 ? -0.632 -1.413 15.62 1 96.68 200 LEU A O 1
ATOM 1541 N N . GLN A 1 201 ? -1.818 -0.428 14.043 1 95.21 201 GLN A N 1
ATOM 1542 C CA . GLN A 1 201 ? -2.842 -0.018 14.998 1 95.21 201 GLN A CA 1
ATOM 1543 C C . GLN A 1 201 ? -3.705 -1.204 15.421 1 95.21 201 GLN A C 1
ATOM 1545 O O . GLN A 1 201 ? -3.973 -1.39 16.61 1 95.21 201 GLN A O 1
ATOM 1550 N N . GLU A 1 202 ? -4.092 -1.951 14.453 1 92.59 202 GLU A N 1
ATOM 1551 C CA . GLU A 1 202 ? -4.928 -3.114 14.733 1 92.59 202 GLU A CA 1
ATOM 1552 C C . GLU A 1 202 ? -4.205 -4.109 15.636 1 92.59 202 GLU A C 1
ATOM 1554 O O . GLU A 1 202 ? -4.842 -4.838 16.4 1 92.59 202 GLU A O 1
ATOM 1559 N N . GLU A 1 203 ? -2.906 -4.088 15.615 1 92.66 203 GLU A N 1
ATOM 1560 C CA . GLU A 1 203 ? -2.119 -5.044 16.388 1 92.66 203 GLU A CA 1
ATOM 1561 C C . GLU A 1 203 ? -1.669 -4.443 17.717 1 92.66 203 GLU A C 1
ATOM 1563 O O . GLU A 1 203 ? -0.961 -5.092 18.49 1 92.66 203 GLU A O 1
ATOM 1568 N N . GLY A 1 204 ? -2.004 -3.214 17.94 1 92.17 204 GLY A N 1
ATOM 1569 C CA . GLY A 1 204 ? -1.786 -2.597 19.238 1 92.17 204 GLY A CA 1
ATOM 1570 C C . GLY A 1 204 ? -0.4 -1.999 19.39 1 92.17 204 GLY A C 1
ATOM 1571 O O . GLY A 1 204 ? 0.004 -1.627 20.493 1 92.17 204 GLY A O 1
ATOM 1572 N N . ILE A 1 205 ? 0.362 -1.991 18.321 1 93.53 205 ILE A N 1
ATOM 1573 C CA . ILE A 1 205 ? 1.67 -1.348 18.373 1 93.53 205 ILE A CA 1
ATOM 1574 C C . ILE A 1 205 ? 1.498 0.169 18.412 1 93.53 205 ILE A C 1
ATOM 1576 O O . ILE A 1 205 ? 2.183 0.859 19.17 1 93.53 205 ILE A O 1
ATOM 1580 N N . TRP A 1 206 ? 0.664 0.677 17.538 1 95.45 206 TRP A N 1
ATOM 1581 C CA . TRP A 1 206 ? 0.198 2.059 17.594 1 95.45 206 TRP A CA 1
ATOM 1582 C C . TRP A 1 206 ? -1.147 2.152 18.308 1 95.45 206 TRP A C 1
ATOM 1584 O O . TRP A 1 206 ? -2.2 2.029 17.679 1 95.45 206 TRP A O 1
ATOM 1594 N N . LYS A 1 207 ? -1.178 2.346 19.521 1 92.21 207 LYS A N 1
ATOM 1595 C CA . LYS A 1 207 ? -2.303 2.096 20.417 1 92.21 207 LYS A CA 1
ATOM 1596 C C . LYS A 1 207 ? -3.428 3.099 20.18 1 92.21 207 LYS A C 1
ATOM 1598 O O . LYS A 1 207 ? -4.607 2.742 20.233 1 92.21 207 LYS A O 1
ATOM 1603 N N . ARG A 1 208 ? -3.055 4.3 20.009 1 93.28 208 ARG A N 1
ATOM 1604 C CA . ARG A 1 208 ? -4.023 5.375 19.818 1 93.28 208 ARG A CA 1
ATOM 1605 C C . ARG A 1 208 ? -3.576 6.325 18.712 1 93.28 208 ARG A C 1
ATOM 1607 O O . ARG A 1 208 ? -2.529 6.967 18.824 1 93.28 208 ARG A O 1
ATOM 1614 N N . GLY A 1 209 ? -4.34 6.321 17.695 1 94.87 209 GLY A N 1
ATOM 1615 C CA . GLY A 1 209 ? -3.95 7.211 16.613 1 94.87 209 GLY A CA 1
ATOM 1616 C C . GLY A 1 209 ? -4.931 7.208 15.455 1 94.87 209 GLY A C 1
ATOM 1617 O O . GLY A 1 209 ? -5.916 6.468 15.472 1 94.87 209 GLY A O 1
ATOM 1618 N N . LEU A 1 210 ? -4.781 8.122 14.535 1 96.03 210 LEU A N 1
ATOM 1619 C CA . LEU A 1 210 ? -5.58 8.259 13.322 1 96.03 210 LEU A CA 1
ATOM 1620 C C . LEU A 1 210 ? -4.703 8.634 12.133 1 96.03 210 LEU A C 1
ATOM 1622 O O . LEU A 1 210 ? -3.84 9.509 12.244 1 96.03 210 LEU A O 1
ATOM 1626 N N . THR A 1 211 ? -4.85 7.843 11.058 1 96.83 211 THR A N 1
ATOM 1627 C CA . THR A 1 211 ? -4.193 8.211 9.809 1 96.83 211 THR A CA 1
ATOM 1628 C C . THR A 1 211 ? -5.16 8.946 8.885 1 96.83 211 THR A C 1
ATOM 1630 O O . THR A 1 211 ? -6.279 8.483 8.654 1 96.83 211 THR A O 1
ATOM 1633 N N . CYS A 1 212 ? -4.801 10.082 8.374 1 94.45 212 CYS A N 1
ATOM 1634 C CA . CYS A 1 212 ? -5.683 10.786 7.451 1 94.45 212 CYS A CA 1
ATOM 1635 C C . CYS A 1 212 ? -4.915 11.275 6.229 1 94.45 212 CYS A C 1
ATOM 1637 O O . CYS A 1 212 ? -3.691 11.411 6.273 1 94.45 212 CYS A O 1
ATOM 1639 N N . SER A 1 213 ? -5.625 11.405 5.152 1 93.83 213 SER A N 1
ATOM 1640 C CA . SER A 1 213 ? -5.102 11.989 3.921 1 93.83 213 SER A CA 1
ATOM 1641 C C . SER A 1 213 ? -5.445 13.472 3.825 1 93.83 213 SER A C 1
ATOM 1643 O O . SER A 1 213 ? -6.558 13.881 4.161 1 93.83 213 SER A O 1
ATOM 1645 N N . VAL A 1 214 ? -4.477 14.239 3.404 1 95.24 214 VAL A N 1
ATOM 1646 C CA . VAL A 1 214 ? -4.719 15.673 3.288 1 95.24 214 VAL A CA 1
ATOM 1647 C C . VAL A 1 214 ? -4.5 16.119 1.844 1 95.24 214 VAL A C 1
ATOM 1649 O O . VAL A 1 214 ? -3.458 15.831 1.25 1 95.24 214 VAL A O 1
ATOM 1652 N N . CYS A 1 215 ? -5.461 16.791 1.36 1 91.8 215 CYS A N 1
ATOM 1653 C CA . CYS A 1 215 ? -5.366 17.357 0.019 1 91.8 215 CYS A CA 1
ATOM 1654 C C . CYS A 1 215 ? -4.493 18.606 0.014 1 91.8 215 CYS A C 1
ATOM 1656 O O . CYS A 1 215 ? -4.797 19.584 0.7 1 91.8 215 CYS A O 1
ATOM 1658 N N . PRO A 1 216 ? -3.47 18.62 -0.76 1 90.11 216 PRO A N 1
ATOM 1659 C CA . PRO A 1 216 ? -2.564 19.771 -0.76 1 90.11 216 PRO A CA 1
ATOM 1660 C C . PRO A 1 216 ? -3.249 21.06 -1.211 1 90.11 216 PRO A C 1
ATOM 1662 O O . PRO A 1 216 ? -2.929 22.141 -0.709 1 90.11 216 PRO A O 1
ATOM 1665 N N . GLN A 1 217 ? -4.203 20.922 -2.05 1 88.7 217 GLN A N 1
ATOM 1666 C CA . GLN A 1 217 ? -4.9 22.102 -2.553 1 88.7 217 GLN A CA 1
ATOM 1667 C C . GLN A 1 217 ? -5.682 22.795 -1.441 1 88.7 217 GLN A C 1
ATOM 1669 O O . GLN A 1 217 ? -5.808 24.021 -1.435 1 88.7 217 GLN A O 1
ATOM 1674 N N . ARG A 1 218 ? -6.167 22.007 -0.618 1 92.74 218 ARG A N 1
ATOM 1675 C CA . ARG A 1 218 ? -6.937 22.581 0.481 1 92.74 218 ARG A CA 1
ATOM 1676 C C . ARG A 1 218 ? -6.03 23.329 1.453 1 92.74 218 ARG A C 1
ATOM 1678 O O . ARG A 1 218 ? -6.394 24.396 1.953 1 92.74 218 ARG A O 1
ATOM 1685 N N . THR A 1 219 ? -4.909 22.767 1.704 1 93.47 219 THR A N 1
ATOM 1686 C CA . THR A 1 219 ? -3.937 23.434 2.563 1 93.47 219 THR A CA 1
ATOM 1687 C C . THR A 1 219 ? -3.492 24.759 1.951 1 93.47 219 THR A C 1
ATOM 1689 O O . THR A 1 219 ? -3.458 25.784 2.634 1 93.47 219 THR A O 1
ATOM 1692 N N . THR A 1 220 ? -3.25 24.686 0.727 1 90.73 220 THR A N 1
ATOM 1693 C CA . THR A 1 220 ? -2.802 25.884 0.025 1 90.73 220 THR A CA 1
ATOM 1694 C C . THR A 1 220 ? -3.896 26.947 0.018 1 90.73 220 THR A C 1
ATOM 1696 O O . THR A 1 220 ? -3.64 28.111 0.332 1 90.73 220 THR A O 1
ATOM 1699 N N . ALA A 1 221 ? -5.043 26.543 -0.323 1 90.28 221 ALA A N 1
ATOM 1700 C CA . ALA A 1 221 ? -6.169 27.472 -0.38 1 90.28 221 ALA A CA 1
ATOM 1701 C C . ALA A 1 221 ? -6.431 28.101 0.985 1 90.28 221 ALA A C 1
ATOM 1703 O O . ALA A 1 221 ? -6.722 29.296 1.079 1 90.28 221 ALA A O 1
ATOM 1704 N N . PHE A 1 222 ? -6.341 27.374 1.924 1 94.08 222 PHE A N 1
ATOM 1705 C CA . PHE A 1 222 ? -6.566 27.863 3.28 1 94.08 222 PHE A CA 1
ATOM 1706 C C . PHE A 1 222 ? -5.576 28.969 3.627 1 94.08 222 PHE A C 1
ATOM 1708 O O . PHE A 1 222 ? -5.976 30.056 4.049 1 94.08 222 PHE A O 1
ATOM 1715 N N . TRP A 1 223 ? -4.336 28.745 3.436 1 92.77 223 TRP A N 1
ATOM 1716 C CA . TRP A 1 223 ? -3.306 29.698 3.836 1 92.77 223 TRP A CA 1
ATOM 1717 C C . TRP A 1 223 ? -3.327 30.931 2.938 1 92.77 223 TRP A C 1
ATOM 1719 O O . TRP A 1 223 ? -3.095 32.049 3.403 1 92.77 223 TRP A O 1
ATOM 1729 N N . LEU A 1 224 ? -3.558 30.684 1.739 1 86.71 224 LEU A N 1
ATOM 1730 C CA . LEU A 1 224 ? -3.646 31.831 0.842 1 86.71 224 LEU A CA 1
ATOM 1731 C C . LEU A 1 224 ? -4.839 32.711 1.2 1 86.71 224 LEU A C 1
ATOM 1733 O O . LEU A 1 224 ? -4.763 33.938 1.102 1 86.71 224 LEU A O 1
ATOM 1737 N N . ASN A 1 225 ? -5.858 32.073 1.491 1 85.14 225 ASN A N 1
ATOM 1738 C CA . ASN A 1 225 ? -7.039 32.825 1.902 1 85.14 225 ASN A CA 1
ATOM 1739 C C . ASN A 1 225 ? -6.791 33.595 3.196 1 85.14 225 ASN A C 1
ATOM 1741 O O . ASN A 1 225 ? -7.254 34.727 3.349 1 85.14 225 ASN A O 1
ATOM 1745 N N . GLN A 1 226 ? -6.193 33.006 4.092 1 82.83 226 GLN A N 1
ATOM 1746 C CA . GLN A 1 226 ? -5.9 33.62 5.383 1 82.83 226 GLN A CA 1
ATOM 1747 C C . GLN A 1 226 ? -5.07 34.889 5.214 1 82.83 226 GLN A C 1
ATOM 1749 O O . GLN A 1 226 ? -5.208 35.836 5.99 1 82.83 226 GLN A O 1
ATOM 1754 N N . TYR A 1 227 ? -4.341 34.882 4.178 1 78.55 227 TYR A N 1
ATOM 1755 C CA . TYR A 1 227 ? -3.476 36.04 3.982 1 78.55 227 TYR A CA 1
ATOM 1756 C C . TYR A 1 227 ? -3.969 36.9 2.825 1 78.55 227 TYR A C 1
ATOM 1758 O O . TYR A 1 227 ? -3.237 37.757 2.324 1 78.55 227 TYR A O 1
ATOM 1766 N N . GLY A 1 228 ? -5.15 36.662 2.413 1 74.3 228 GLY A N 1
ATOM 1767 C CA . GLY A 1 228 ? -5.806 37.476 1.402 1 74.3 228 GLY A CA 1
ATOM 1768 C C . GLY A 1 228 ? -5.178 37.342 0.028 1 74.3 228 GLY A C 1
ATOM 1769 O O . GLY A 1 228 ? -5.163 38.299 -0.75 1 74.3 228 GLY A O 1
ATOM 1770 N N . LEU A 1 229 ? -4.5 36.285 -0.229 1 69.71 229 LEU A N 1
ATOM 1771 C CA . LEU A 1 229 ? -3.773 36.115 -1.483 1 69.71 229 LEU A CA 1
ATOM 1772 C C . LEU A 1 229 ? -4.551 35.222 -2.444 1 69.71 229 LEU A C 1
ATOM 1774 O O . LEU A 1 229 ? -4.089 34.948 -3.554 1 69.71 229 LEU A O 1
ATOM 1778 N N . LEU A 1 230 ? -5.639 34.646 -2.165 1 63.05 230 LEU A N 1
ATOM 1779 C CA . LEU A 1 230 ? -6.397 33.731 -3.012 1 63.05 230 LEU A CA 1
ATOM 1780 C C . LEU A 1 230 ? -6.92 34.446 -4.254 1 63.05 230 LEU A C 1
ATOM 1782 O O . LEU A 1 230 ? -6.998 33.852 -5.331 1 63.05 230 LEU A O 1
ATOM 1786 N N . GLN A 1 231 ? -7.514 35.703 -4.289 1 58.89 231 GLN A N 1
ATOM 1787 C CA . GLN A 1 231 ? -8.127 36.41 -5.409 1 58.89 231 GLN A CA 1
ATOM 1788 C C . GLN A 1 231 ? -7.091 36.761 -6.472 1 58.89 231 GLN A C 1
ATOM 1790 O O . GLN A 1 231 ? -7.415 36.846 -7.659 1 58.89 231 GLN A O 1
ATOM 1795 N N . GLY A 1 232 ? -5.916 37.08 -6.339 1 52.71 232 GLY A N 1
ATOM 1796 C CA . GLY A 1 232 ? -4.918 37.548 -7.287 1 52.71 232 GLY A CA 1
ATOM 1797 C C . GLY A 1 232 ? -4.05 36.433 -7.839 1 52.71 232 GLY A C 1
ATOM 1798 O O . GLY A 1 232 ? -3.286 36.644 -8.784 1 52.71 232 GLY A O 1
ATOM 1799 N N . ALA A 1 233 ? -3.601 35.633 -7.236 1 46.31 233 ALA A N 1
ATOM 1800 C CA . ALA A 1 233 ? -2.469 34.783 -7.597 1 46.31 233 ALA A CA 1
ATOM 1801 C C . ALA A 1 233 ? -2.891 33.699 -8.584 1 46.31 233 ALA A C 1
ATOM 1803 O O . ALA A 1 233 ? -3.863 32.978 -8.347 1 46.31 233 ALA A O 1
ATOM 1804 N N . ARG A 1 234 ? -2.79 33.956 -9.798 1 49.07 234 ARG A N 1
ATOM 1805 C CA . ARG A 1 234 ? -2.567 32.805 -10.666 1 49.07 234 ARG A CA 1
ATOM 1806 C C . ARG A 1 234 ? -1.749 31.732 -9.955 1 49.07 234 ARG A C 1
ATOM 1808 O O . ARG A 1 234 ? -0.548 31.905 -9.734 1 49.07 234 ARG A O 1
ATOM 1815 N N . ILE A 1 235 ? -2.226 30.961 -8.995 1 51.7 235 ILE A N 1
ATOM 1816 C CA . ILE A 1 235 ? -1.901 30.058 -7.897 1 51.7 235 ILE A CA 1
ATOM 1817 C C . ILE A 1 235 ? -0.813 29.081 -8.336 1 51.7 235 ILE A C 1
ATOM 1819 O O . ILE A 1 235 ? -0.23 28.377 -7.508 1 51.7 235 ILE A O 1
ATOM 1823 N N . GLY A 1 236 ? -0.617 28.936 -9.593 1 54.67 236 GLY A N 1
ATOM 1824 C CA . GLY A 1 236 ? 0.266 27.819 -9.887 1 54.67 236 GLY A CA 1
ATOM 1825 C C . GLY A 1 236 ? 1.678 28.022 -9.37 1 54.67 236 GLY A C 1
ATOM 1826 O O . GLY A 1 236 ? 2.002 27.605 -8.256 1 54.67 236 GLY A O 1
ATOM 1827 N N . SER A 1 237 ? 2.533 28.66 -10.138 1 58.54 237 SER A N 1
ATOM 1828 C CA . SER A 1 237 ? 3.98 28.758 -9.978 1 58.54 237 SER A CA 1
ATOM 1829 C C . SER A 1 237 ? 4.346 29.666 -8.809 1 58.54 237 SER A C 1
ATOM 1831 O O . SER A 1 237 ? 5.423 29.531 -8.225 1 58.54 237 SER A O 1
ATOM 1833 N N . ALA A 1 238 ? 3.389 30.461 -8.322 1 64.27 238 ALA A N 1
ATOM 1834 C CA . ALA A 1 238 ? 3.744 31.454 -7.312 1 64.27 238 ALA A CA 1
ATOM 1835 C C . ALA A 1 238 ? 3.416 30.951 -5.909 1 64.27 238 ALA A C 1
ATOM 1837 O O . ALA A 1 238 ? 3.794 31.574 -4.914 1 64.27 238 ALA A O 1
ATOM 1838 N N . THR A 1 239 ? 2.878 29.822 -5.812 1 79.49 239 THR A N 1
ATOM 1839 C CA . THR A 1 239 ? 2.412 29.339 -4.518 1 79.49 239 THR A CA 1
ATOM 1840 C C . THR A 1 239 ? 3.577 28.814 -3.684 1 79.49 239 THR A C 1
ATOM 1842 O O . THR A 1 239 ? 3.614 29.009 -2.467 1 79.49 239 THR A O 1
ATOM 1845 N N . LYS A 1 240 ? 4.547 28.28 -4.386 1 81.2 240 LYS A N 1
ATOM 1846 C CA . LYS A 1 240 ? 5.643 27.653 -3.654 1 81.2 240 LYS A CA 1
ATOM 1847 C C . LYS A 1 240 ? 6.459 28.691 -2.889 1 81.2 240 LYS A C 1
ATOM 1849 O O . LYS A 1 240 ? 6.641 28.575 -1.675 1 81.2 240 LYS A O 1
ATOM 1854 N N . PRO A 1 241 ? 6.829 29.747 -3.556 1 83.3 241 PRO A N 1
ATOM 1855 C CA . PRO A 1 241 ? 7.582 30.762 -2.816 1 83.3 241 PRO A CA 1
ATOM 1856 C C . PRO A 1 241 ? 6.767 31.4 -1.693 1 83.3 241 PRO A C 1
ATOM 1858 O O . PRO A 1 241 ? 7.325 31.788 -0.663 1 83.3 241 PRO A O 1
ATOM 1861 N N . LEU A 1 242 ? 5.56 31.516 -1.88 1 85.64 242 LEU A N 1
ATOM 1862 C CA . LEU A 1 242 ? 4.698 32.124 -0.872 1 85.64 242 LEU A CA 1
ATOM 1863 C C . LEU A 1 242 ? 4.638 31.262 0.384 1 85.64 242 LEU A C 1
ATOM 1865 O O . LEU A 1 242 ? 4.612 31.785 1.5 1 85.64 242 LEU A O 1
ATOM 1869 N N . LYS A 1 243 ? 4.624 30.021 0.221 1 89.82 243 LYS A N 1
ATOM 1870 C CA . LYS A 1 243 ? 4.604 29.104 1.357 1 89.82 243 LYS A CA 1
ATOM 1871 C C . LYS A 1 243 ? 5.882 29.222 2.182 1 89.82 243 LYS A C 1
ATOM 1873 O O . LYS A 1 243 ? 5.829 29.292 3.411 1 89.82 243 LYS A O 1
ATOM 1878 N N . VAL A 1 244 ? 6.949 29.301 1.491 1 91.59 244 VAL A N 1
ATOM 1879 C CA . VAL A 1 244 ? 8.238 29.424 2.164 1 91.59 244 VAL A CA 1
ATOM 1880 C C . VAL A 1 244 ? 8.315 30.762 2.896 1 91.59 244 VAL A C 1
ATOM 1882 O O . VAL A 1 244 ? 8.788 30.829 4.032 1 91.59 244 VAL A O 1
ATOM 1885 N N . LYS A 1 245 ? 7.859 31.79 2.204 1 89.73 245 LYS A N 1
ATOM 1886 C CA . LYS A 1 245 ? 7.854 33.118 2.81 1 89.73 245 LYS A CA 1
ATOM 1887 C C . LYS A 1 245 ? 6.977 33.149 4.059 1 89.73 245 LYS A C 1
ATOM 1889 O O . LYS A 1 245 ? 7.327 33.789 5.053 1 89.73 245 LYS A O 1
ATOM 1894 N N . LEU A 1 246 ? 5.89 32.495 3.974 1 90.99 246 LEU A N 1
ATOM 1895 C CA . LEU A 1 246 ? 4.97 32.441 5.104 1 90.99 246 LEU A CA 1
ATOM 1896 C C . LEU A 1 246 ? 5.625 31.774 6.308 1 90.99 246 LEU A C 1
ATOM 1898 O O . LEU A 1 246 ? 5.543 32.284 7.428 1 90.99 246 LEU A O 1
ATOM 1902 N N . VAL A 1 247 ? 6.256 30.702 6.102 1 93.67 247 VAL A N 1
ATOM 1903 C CA . VAL A 1 247 ? 6.929 29.976 7.174 1 93.67 247 VAL A CA 1
ATOM 1904 C C . VAL A 1 247 ? 8.048 30.836 7.758 1 93.67 247 VAL A C 1
ATOM 1906 O O . VAL A 1 247 ? 8.221 30.897 8.978 1 93.67 247 VAL A O 1
ATOM 1909 N N . ARG A 1 248 ? 8.735 31.468 6.886 1 92.27 248 ARG A N 1
ATOM 1910 C CA . ARG A 1 248 ? 9.799 32.361 7.331 1 92.27 248 ARG A CA 1
ATOM 1911 C C . ARG A 1 248 ? 9.255 33.443 8.258 1 92.27 248 ARG A C 1
ATOM 1913 O O . ARG A 1 248 ? 9.822 33.7 9.322 1 92.27 248 ARG A O 1
ATOM 1920 N N . MET A 1 249 ? 8.243 34.021 7.84 1 90.99 249 MET A N 1
ATOM 1921 C CA . MET A 1 249 ? 7.627 35.087 8.625 1 90.99 249 MET A CA 1
ATOM 1922 C C . MET A 1 249 ? 7.206 34.577 9.999 1 90.99 249 MET A C 1
ATOM 1924 O O . MET A 1 249 ? 7.431 35.245 11.01 1 90.99 249 MET A O 1
ATOM 1928 N N . TRP A 1 250 ? 6.667 33.421 10.03 1 91.95 250 TRP A N 1
ATOM 1929 C CA . TRP A 1 250 ? 6.189 32.828 11.275 1 91.95 250 TRP A CA 1
ATOM 1930 C C . TRP A 1 250 ? 7.351 32.524 12.214 1 91.95 250 TRP A C 1
ATOM 1932 O O . TRP A 1 250 ? 7.236 32.694 13.43 1 91.95 250 TRP A O 1
ATOM 1942 N N . LEU A 1 251 ? 8.423 32.067 11.652 1 91.56 251 LEU A N 1
ATOM 1943 C CA . LEU A 1 251 ? 9.598 31.748 12.455 1 91.56 251 LEU A CA 1
ATOM 1944 C C . LEU A 1 251 ? 10.246 33.018 12.997 1 91.56 251 LEU A C 1
ATOM 1946 O O . LEU A 1 251 ? 10.749 33.032 14.122 1 91.56 251 LEU A O 1
ATOM 1950 N N . GLU A 1 252 ? 10.198 34.044 12.245 1 89.58 252 GLU A N 1
ATOM 1951 C CA . GLU A 1 252 ? 10.789 35.318 12.641 1 89.58 252 GLU A CA 1
ATOM 1952 C C . GLU A 1 252 ? 9.954 36.002 13.72 1 89.58 252 GLU A C 1
ATOM 1954 O O . GLU A 1 252 ? 10.499 36.536 14.689 1 89.58 252 GLU A O 1
ATOM 1959 N N . ASP A 1 253 ? 8.678 35.925 13.491 1 88.01 253 ASP A N 1
ATOM 1960 C CA . ASP A 1 253 ? 7.784 36.63 14.405 1 88.01 253 ASP A CA 1
ATOM 1961 C C . ASP A 1 253 ? 7.518 35.802 15.66 1 88.01 253 ASP A C 1
ATOM 1963 O O . ASP A 1 253 ? 7.152 36.347 16.703 1 88.01 253 ASP A O 1
ATOM 1967 N N . GLY A 1 254 ? 7.615 34.55 15.566 1 83.6 254 GLY A N 1
ATOM 1968 C CA . GLY A 1 254 ? 7.39 33.641 16.679 1 83.6 254 GLY A CA 1
ATOM 1969 C C . GLY A 1 254 ? 5.936 33.566 17.104 1 83.6 254 GLY A C 1
ATOM 1970 O O . GLY A 1 254 ? 5.636 33.233 18.252 1 83.6 254 GLY A O 1
ATOM 1971 N N . ASN A 1 255 ? 5.001 33.865 16.206 1 84.35 255 ASN A N 1
ATOM 1972 C CA . ASN A 1 255 ? 3.605 33.985 16.612 1 84.35 255 ASN A CA 1
ATOM 1973 C C . ASN A 1 255 ? 2.767 32.82 16.091 1 84.35 255 ASN A C 1
ATOM 1975 O O . ASN A 1 255 ? 1.578 32.719 16.398 1 84.35 255 ASN A O 1
ATOM 1979 N N . ALA A 1 256 ? 3.357 31.946 15.351 1 88.69 256 ALA A N 1
ATOM 1980 C CA . ALA A 1 256 ? 2.543 30.893 14.749 1 88.69 256 ALA A CA 1
ATOM 1981 C C . ALA A 1 256 ? 2.977 29.515 15.241 1 88.69 256 ALA A C 1
ATOM 1983 O O . ALA A 1 256 ? 2.181 28.572 15.248 1 88.69 256 ALA A O 1
ATOM 1984 N N . VAL A 1 257 ? 4.194 29.4 15.62 1 93.31 257 VAL A N 1
ATOM 1985 C CA . VAL A 1 257 ? 4.74 28.118 16.055 1 93.31 257 VAL A CA 1
ATOM 1986 C C . VAL A 1 257 ? 5.918 28.352 16.999 1 93.31 257 VAL A C 1
ATOM 1988 O O . VAL A 1 257 ? 6.582 29.389 16.928 1 93.31 257 VAL A O 1
ATOM 1991 N N . GLU A 1 258 ? 6.083 27.502 17.911 1 95.02 258 GLU A N 1
ATOM 1992 C CA . GLU A 1 258 ? 7.23 27.544 18.812 1 95.02 258 GLU A CA 1
ATOM 1993 C C . GLU A 1 258 ? 8.05 26.259 18.723 1 95.02 258 GLU A C 1
ATOM 1995 O O . GLU A 1 258 ? 7.575 25.249 18.2 1 95.02 258 GLU A O 1
ATOM 2000 N N . TYR A 1 259 ? 9.255 26.317 19.018 1 94.53 259 TYR A N 1
ATOM 2001 C CA . TYR A 1 259 ? 10.132 25.153 19.082 1 94.53 259 TYR A CA 1
ATOM 2002 C C . TYR A 1 259 ? 11.229 25.353 20.12 1 94.53 259 TYR A C 1
ATOM 2004 O O . TYR A 1 259 ? 11.512 26.483 20.524 1 94.53 259 TYR A O 1
ATOM 2012 N N . ASP A 1 260 ? 11.751 24.29 20.638 1 93.93 260 ASP A N 1
ATOM 2013 C CA . ASP A 1 260 ? 12.861 24.332 21.584 1 93.93 260 ASP A CA 1
ATOM 2014 C C . ASP A 1 260 ? 14.148 24.791 20.9 1 93.93 260 ASP A C 1
ATOM 2016 O O . ASP A 1 260 ? 14.764 24.03 20.151 1 93.93 260 ASP A O 1
ATOM 2020 N N . LYS A 1 261 ? 14.603 25.86 21.303 1 92.6 261 LYS A N 1
ATOM 2021 C CA . LYS A 1 261 ? 15.788 26.444 20.682 1 92.6 261 LYS A CA 1
ATOM 2022 C C . LYS A 1 261 ? 17.039 25.637 21.019 1 92.6 261 LYS A C 1
ATOM 2024 O O . LYS A 1 261 ? 18.073 25.783 20.365 1 92.6 261 LYS A O 1
ATOM 2029 N N . ASP A 1 262 ? 16.935 24.763 22.047 1 94.02 262 ASP A N 1
ATOM 2030 C CA . ASP A 1 262 ? 18.07 23.928 22.427 1 94.02 262 ASP A CA 1
ATOM 2031 C C . ASP A 1 262 ? 18.116 22.65 21.592 1 94.02 262 ASP A C 1
ATOM 2033 O O . ASP A 1 262 ? 19.11 21.921 21.617 1 94.02 262 ASP A O 1
ATOM 2037 N N . ASN A 1 263 ? 16.995 22.457 20.898 1 94.04 263 ASN A N 1
ATOM 2038 C CA . ASN A 1 263 ? 16.999 21.321 19.982 1 94.04 263 ASN A CA 1
ATOM 2039 C C . ASN A 1 263 ? 17.761 21.639 18.698 1 94.04 263 ASN A C 1
ATOM 2041 O O . ASN A 1 263 ? 17.265 22.374 17.843 1 94.04 263 ASN A O 1
ATOM 2045 N N . ALA A 1 264 ? 18.866 21.072 18.479 1 93.24 264 ALA A N 1
ATOM 2046 C CA . ALA A 1 264 ? 19.795 21.41 17.404 1 93.24 264 ALA A CA 1
ATOM 2047 C C . ALA A 1 264 ? 19.188 21.102 16.038 1 93.24 264 ALA A C 1
ATOM 2049 O O . ALA A 1 264 ? 19.359 21.871 15.089 1 93.24 264 ALA A O 1
ATOM 2050 N N . THR A 1 265 ? 18.488 20.02 15.958 1 92.12 265 THR A N 1
ATOM 2051 C CA . THR A 1 265 ? 17.926 19.595 14.681 1 92.12 265 THR A CA 1
ATOM 2052 C C . THR A 1 265 ? 16.863 20.581 14.203 1 92.12 265 THR A C 1
ATOM 2054 O O . THR A 1 265 ? 16.876 21.002 13.044 1 92.12 265 THR A O 1
ATOM 2057 N N . ILE A 1 266 ? 15.986 20.964 15.053 1 95.01 266 ILE A N 1
ATOM 2058 C CA . ILE A 1 266 ? 14.906 2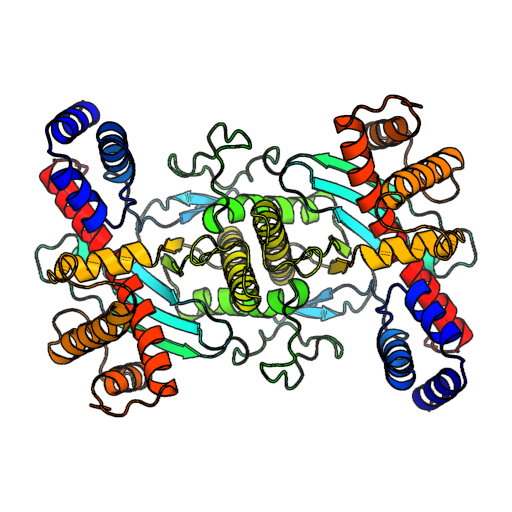1.875 14.692 1 95.01 266 ILE A CA 1
ATOM 2059 C C . ILE A 1 266 ? 15.478 23.258 14.387 1 95.01 266 ILE A C 1
ATOM 2061 O O . ILE A 1 266 ? 15.056 23.914 13.432 1 95.01 266 ILE A O 1
ATOM 2065 N N . THR A 1 267 ? 16.46 23.624 15.22 1 93.86 267 THR A N 1
ATOM 2066 C CA . THR A 1 267 ? 17.066 24.939 15.04 1 93.86 267 THR A CA 1
ATOM 2067 C C . THR A 1 267 ? 17.804 25.015 13.706 1 93.86 267 THR A C 1
ATOM 2069 O O . THR A 1 267 ? 17.788 26.053 13.041 1 93.86 267 THR A O 1
ATOM 2072 N N . GLU A 1 268 ? 18.429 23.958 13.343 1 93.32 268 GLU A N 1
ATOM 2073 C CA . GLU A 1 268 ? 19.1 23.907 12.048 1 93.32 268 GLU A CA 1
ATOM 2074 C C . GLU A 1 268 ? 18.102 24.059 10.903 1 93.32 268 GLU A C 1
ATOM 2076 O O . GLU A 1 268 ? 18.343 24.815 9.959 1 93.32 268 GLU A O 1
ATOM 2081 N N . THR A 1 269 ? 17.025 23.348 11.014 1 93.91 269 THR A N 1
ATOM 2082 C CA . THR A 1 269 ? 15.996 23.442 9.985 1 93.91 269 THR A CA 1
ATOM 2083 C C . THR A 1 269 ? 15.414 24.851 9.928 1 93.91 269 THR A C 1
ATOM 2085 O O . THR A 1 269 ? 15.258 25.421 8.846 1 93.91 269 THR A O 1
ATOM 2088 N N . ALA A 1 270 ? 15.11 25.379 11.048 1 93.65 270 ALA A N 1
ATOM 2089 C CA . ALA A 1 270 ? 14.567 26.733 11.121 1 93.65 270 ALA A CA 1
ATOM 2090 C C . ALA A 1 270 ? 15.534 27.746 10.515 1 93.65 270 ALA A C 1
ATOM 2092 O O . ALA A 1 270 ? 15.118 28.662 9.802 1 93.65 270 ALA A O 1
ATOM 2093 N N . SER A 1 271 ? 16.785 27.554 10.762 1 92.17 271 SER A N 1
ATOM 2094 C CA . SER A 1 271 ? 17.799 28.495 10.297 1 92.17 271 SER A CA 1
ATOM 2095 C C . SER A 1 271 ? 17.89 28.502 8.775 1 92.17 271 SER A C 1
ATOM 2097 O O . SER A 1 271 ? 18.271 29.51 8.176 1 92.17 271 SER A O 1
ATOM 2099 N N . MET A 1 272 ? 17.525 27.416 8.176 1 91.5 272 MET A N 1
ATOM 2100 C CA . MET A 1 272 ? 17.539 27.344 6.718 1 91.5 272 MET A CA 1
ATOM 2101 C C . MET A 1 272 ? 16.554 28.34 6.115 1 91.5 272 MET A C 1
ATOM 2103 O O . MET A 1 272 ? 16.779 28.856 5.019 1 91.5 272 MET A O 1
ATOM 2107 N N . PHE A 1 273 ? 15.497 28.558 6.801 1 90.48 273 PHE A N 1
ATOM 2108 C CA . PHE A 1 273 ? 14.486 29.486 6.309 1 90.48 273 PHE A CA 1
ATOM 2109 C C . PHE A 1 273 ? 14.934 30.929 6.507 1 90.48 273 PHE A C 1
ATOM 2111 O O . PHE A 1 273 ? 14.52 31.821 5.763 1 90.48 273 PHE A O 1
ATOM 2118 N N . MET A 1 274 ? 15.725 31.083 7.506 1 84.83 274 MET A N 1
ATOM 2119 C CA . MET A 1 274 ? 16.133 32.44 7.859 1 84.83 274 MET A CA 1
ATOM 2120 C C . MET A 1 274 ? 17.323 32.887 7.017 1 84.83 274 MET A C 1
ATOM 2122 O O . MET A 1 274 ? 17.584 34.084 6.889 1 84.83 274 MET A O 1
ATOM 2126 N N . LYS A 1 275 ? 18.079 31.867 6.661 1 76.49 275 LYS A N 1
ATOM 2127 C CA . LYS A 1 275 ? 19.259 32.206 5.871 1 76.49 275 LYS A CA 1
ATOM 2128 C C . LYS A 1 275 ? 18.865 32.751 4.501 1 76.49 275 LYS A C 1
ATOM 2130 O O . LYS A 1 275 ? 17.913 32.268 3.885 1 76.49 275 LYS A O 1
ATOM 2135 N N . ASN A 1 276 ? 18.797 34.107 4.348 1 59.7 276 ASN A N 1
ATOM 2136 C CA . ASN A 1 276 ? 18.504 34.939 3.186 1 59.7 276 ASN A CA 1
ATOM 2137 C C . ASN A 1 276 ? 19.073 34.335 1.906 1 59.7 276 ASN A C 1
ATOM 2139 O O . ASN A 1 276 ? 20.217 34.611 1.539 1 59.7 276 ASN A O 1
ATOM 2143 N N . SER A 1 277 ? 18.875 33.098 1.638 1 51.97 277 SER A N 1
ATOM 2144 C CA . SER A 1 277 ? 19.648 32.774 0.443 1 51.97 277 SER A CA 1
ATOM 2145 C C . SER A 1 277 ? 18.932 33.238 -0.821 1 51.97 277 SER A C 1
ATOM 2147 O O . SER A 1 277 ? 17.892 32.688 -1.189 1 51.97 277 SER A O 1
ATOM 2149 N N . ALA A 1 278 ? 18.757 34.528 -1.164 1 46.64 278 ALA A N 1
ATOM 2150 C CA . ALA A 1 278 ? 18.449 34.974 -2.52 1 46.64 278 ALA A CA 1
ATOM 2151 C C . ALA A 1 278 ? 18.845 33.918 -3.548 1 46.64 278 ALA A C 1
ATOM 2153 O O . ALA A 1 278 ? 18.271 33.857 -4.638 1 46.64 278 ALA A O 1
ATOM 2154 N N . ARG A 1 279 ? 20.023 33.374 -3.337 1 48.33 279 ARG A N 1
ATOM 2155 C CA . ARG A 1 279 ? 20.486 32.505 -4.415 1 48.33 279 ARG A CA 1
ATOM 2156 C C . ARG A 1 279 ? 20.196 31.041 -4.101 1 48.33 279 ARG A C 1
ATOM 2158 O O . ARG A 1 279 ? 21.118 30.233 -3.98 1 48.33 279 ARG A O 1
ATOM 2165 N N . SER A 1 280 ? 19.109 30.94 -3.365 1 53.17 280 SER A N 1
ATOM 2166 C CA . SER A 1 280 ? 18.913 29.523 -3.076 1 53.17 280 SER A CA 1
ATOM 2167 C C . SER A 1 280 ? 18.95 28.689 -4.352 1 53.17 280 SER A C 1
ATOM 2169 O O . SER A 1 280 ? 18.252 28.996 -5.321 1 53.17 280 SER A O 1
ATOM 2171 N N . THR A 1 281 ? 19.99 27.906 -4.506 1 58.64 281 THR A N 1
ATOM 2172 C CA . THR A 1 281 ? 20.072 26.922 -5.58 1 58.64 281 THR A CA 1
ATOM 2173 C C . THR A 1 281 ? 18.793 26.094 -5.655 1 58.64 281 THR A C 1
ATOM 2175 O O . THR A 1 281 ? 18.016 26.055 -4.698 1 58.64 281 THR A O 1
ATOM 2178 N N . SER A 1 282 ? 18.5 25.746 -6.833 1 61.88 282 SER A N 1
ATOM 2179 C CA . SER A 1 282 ? 17.335 24.925 -7.148 1 61.88 282 SER A CA 1
ATOM 2180 C C . SER A 1 282 ? 17.143 23.819 -6.116 1 61.88 282 SER A C 1
ATOM 2182 O O . SER A 1 282 ? 16.022 23.569 -5.668 1 61.88 282 SER A O 1
ATOM 2184 N N . THR A 1 283 ? 18.293 23.301 -5.619 1 68.72 283 THR A N 1
ATOM 2185 C CA . THR A 1 283 ? 18.217 22.186 -4.682 1 68.72 283 THR A CA 1
ATOM 2186 C C . THR A 1 283 ? 17.803 22.671 -3.296 1 68.72 283 THR A C 1
ATOM 2188 O O . THR A 1 283 ? 16.995 22.027 -2.623 1 68.72 283 THR A O 1
ATOM 2191 N N . ALA A 1 284 ? 18.317 23.836 -2.909 1 71.4 284 ALA A N 1
ATOM 2192 C CA . ALA A 1 284 ? 17.963 24.412 -1.614 1 71.4 284 ALA A CA 1
ATOM 2193 C C . ALA A 1 284 ? 16.495 24.827 -1.582 1 71.4 284 ALA A C 1
ATOM 2195 O O . ALA A 1 284 ? 15.815 24.647 -0.569 1 71.4 284 ALA A O 1
ATOM 2196 N N . GLY A 1 285 ? 16.108 25.319 -2.699 1 74.22 285 GLY A N 1
ATOM 2197 C CA . GLY A 1 285 ? 14.714 25.716 -2.818 1 74.22 285 GLY A CA 1
ATOM 2198 C C . GLY A 1 285 ? 13.749 24.555 -2.676 1 74.22 285 GLY A C 1
ATOM 2199 O O . GLY A 1 285 ? 12.734 24.665 -1.984 1 74.22 285 GLY A O 1
ATOM 2200 N N . GLU A 1 286 ? 14.159 23.44 -3.271 1 79.36 286 GLU A N 1
ATOM 2201 C CA . GLU A 1 286 ? 13.316 22.25 -3.204 1 79.36 286 GLU A CA 1
ATOM 2202 C C . GLU A 1 286 ? 13.233 21.713 -1.778 1 79.36 286 GLU A C 1
ATOM 2204 O O . GLU A 1 286 ? 12.172 21.263 -1.339 1 79.36 286 GLU A O 1
ATOM 2209 N N . LYS A 1 287 ? 14.303 21.843 -1.19 1 86.8 287 LYS A N 1
ATOM 2210 C CA . LYS A 1 287 ? 14.347 21.385 0.195 1 86.8 287 LYS A CA 1
ATOM 2211 C C . LYS A 1 287 ? 13.432 22.225 1.081 1 86.8 287 LYS A C 1
ATOM 2213 O O . LYS A 1 287 ? 12.675 21.684 1.89 1 86.8 287 LYS A O 1
ATOM 2218 N N . LEU A 1 288 ? 13.475 23.482 0.917 1 92.31 288 LEU A N 1
ATOM 2219 C CA . LEU A 1 288 ? 12.655 24.381 1.722 1 92.31 288 LEU A CA 1
ATOM 2220 C C . LEU A 1 288 ? 11.176 24.208 1.393 1 92.31 288 LEU A C 1
ATOM 2222 O O . LEU A 1 288 ? 10.322 24.318 2.277 1 92.31 288 LEU A O 1
ATOM 2226 N N . ASP A 1 289 ? 10.933 23.927 0.179 1 92.16 289 ASP A N 1
ATOM 2227 C CA . ASP A 1 289 ? 9.552 23.704 -0.239 1 92.16 289 ASP A CA 1
ATOM 2228 C C . ASP A 1 289 ? 8.95 22.498 0.478 1 92.16 289 ASP A C 1
ATOM 2230 O O . ASP A 1 289 ? 7.83 22.568 0.989 1 92.16 289 ASP A O 1
ATOM 2234 N N . ASP A 1 290 ? 9.729 21.443 0.514 1 94.3 290 ASP A N 1
ATOM 2235 C CA . ASP A 1 290 ? 9.26 20.224 1.168 1 94.3 290 ASP A CA 1
ATOM 2236 C C . ASP A 1 290 ? 9.028 20.456 2.659 1 94.3 290 ASP A C 1
ATOM 2238 O O . ASP A 1 290 ? 8.011 20.026 3.208 1 94.3 290 ASP A O 1
ATOM 2242 N N . LEU A 1 291 ? 9.926 21.144 3.212 1 96.46 291 LEU A N 1
ATOM 2243 C CA . LEU A 1 291 ? 9.856 21.403 4.645 1 96.46 291 LEU A CA 1
ATOM 2244 C C . LEU A 1 291 ? 8.712 22.357 4.97 1 96.46 291 LEU A C 1
ATOM 2246 O O . LEU A 1 291 ? 8.04 22.202 5.993 1 96.46 291 LEU A O 1
ATOM 2250 N N . ALA A 1 292 ? 8.521 23.279 4.11 1 95.75 292 ALA A N 1
ATOM 2251 C CA . ALA A 1 292 ? 7.404 24.2 4.3 1 95.75 292 ALA A CA 1
ATOM 2252 C C . ALA A 1 292 ? 6.067 23.479 4.149 1 95.75 292 ALA A C 1
ATOM 2254 O O . ALA A 1 292 ? 5.149 23.687 4.946 1 95.75 292 ALA A O 1
ATOM 2255 N N . ASP A 1 293 ? 5.965 22.595 3.221 1 95.82 293 ASP A N 1
ATOM 2256 C CA . ASP A 1 293 ? 4.708 21.919 2.913 1 95.82 293 ASP A CA 1
ATOM 2257 C C . ASP A 1 293 ? 4.259 21.038 4.077 1 95.82 293 ASP A C 1
ATOM 2259 O O . ASP A 1 293 ? 3.083 21.044 4.449 1 95.82 293 ASP A O 1
ATOM 2263 N N . CYS A 1 294 ? 5.166 20.27 4.63 1 97.63 294 CYS A N 1
ATOM 2264 C CA . CYS A 1 294 ? 4.754 19.392 5.72 1 97.63 294 CYS A CA 1
ATOM 2265 C C . CYS A 1 294 ? 4.375 20.198 6.956 1 97.63 294 CYS A C 1
ATOM 2267 O O . CYS A 1 294 ? 3.446 19.834 7.679 1 97.63 294 CYS A O 1
ATOM 2269 N N . LEU A 1 295 ? 5.056 21.319 7.197 1 97.45 295 LEU A N 1
ATOM 2270 C CA . LEU A 1 295 ? 4.711 22.159 8.339 1 97.45 295 LEU A CA 1
ATOM 2271 C C . LEU A 1 295 ? 3.35 22.818 8.138 1 97.45 295 LEU A C 1
ATOM 2273 O O . LEU A 1 295 ? 2.506 22.795 9.037 1 97.45 295 LEU A O 1
ATOM 2277 N N . LEU A 1 296 ? 3.142 23.37 6.958 1 96.7 296 LEU A N 1
ATOM 2278 C CA . LEU A 1 296 ? 1.888 24.049 6.653 1 96.7 296 LEU A CA 1
ATOM 2279 C C . LEU A 1 296 ? 0.714 23.077 6.714 1 96.7 296 LEU A C 1
ATOM 2281 O O . LEU A 1 296 ? -0.377 23.442 7.157 1 96.7 296 LEU A O 1
ATOM 2285 N N . GLN A 1 297 ? 0.944 21.904 6.25 1 97.68 297 GLN A N 1
ATOM 2286 C CA . GLN A 1 297 ? -0.086 20.873 6.322 1 97.68 297 GLN A CA 1
ATOM 2287 C C . GLN A 1 297 ? -0.452 20.561 7.77 1 97.68 297 GLN A C 1
ATOM 2289 O O . GLN A 1 297 ? -1.633 20.518 8.122 1 97.68 297 GLN A O 1
ATOM 2294 N N . GLY A 1 298 ? 0.501 20.314 8.624 1 98.18 298 GLY A N 1
ATOM 2295 C CA . GLY A 1 298 ? 0.251 20.044 10.031 1 98.18 298 GLY A CA 1
ATOM 2296 C C . GLY A 1 298 ? -0.447 21.187 10.743 1 98.18 298 GLY A C 1
ATOM 2297 O O . GLY A 1 298 ? -1.425 20.973 11.463 1 98.18 298 GLY A O 1
ATOM 2298 N N . LEU A 1 299 ? 0.063 22.383 10.519 1 97.2 299 LEU A N 1
ATOM 2299 C CA . LEU A 1 299 ? -0.561 23.56 11.113 1 97.2 299 LEU A CA 1
ATOM 2300 C C . LEU A 1 299 ? -1.978 23.751 10.581 1 97.2 299 LEU A C 1
ATOM 2302 O O . LEU A 1 299 ? -2.869 24.183 11.316 1 97.2 299 LEU A O 1
ATOM 2306 N N . GLY A 1 300 ? -2.126 23.469 9.282 1 96.94 300 GLY A N 1
ATOM 2307 C CA . GLY A 1 300 ? -3.459 23.533 8.704 1 96.94 300 GLY A CA 1
ATOM 2308 C C . GLY A 1 300 ? -4.469 22.672 9.437 1 96.94 300 GLY A C 1
ATOM 2309 O O . GLY A 1 300 ? -5.571 23.128 9.749 1 96.94 300 GLY A O 1
ATOM 2310 N N . ILE A 1 301 ? -4.133 21.489 9.731 1 97.88 301 ILE A N 1
ATOM 2311 C CA . ILE A 1 301 ? -5.003 20.551 10.431 1 97.88 301 ILE A CA 1
ATOM 2312 C C . ILE A 1 301 ? -5.394 21.124 11.791 1 97.88 301 ILE A C 1
ATOM 2314 O O . ILE A 1 301 ? -6.56 21.06 12.186 1 97.88 301 ILE A O 1
ATOM 2318 N N . ILE A 1 302 ? -4.457 21.714 12.478 1 97.73 302 ILE A N 1
ATOM 2319 C CA . ILE A 1 302 ? -4.687 22.288 13.799 1 97.73 302 ILE A CA 1
ATOM 2320 C C . ILE A 1 302 ? -5.655 23.464 13.689 1 97.73 302 ILE A C 1
ATOM 2322 O O . ILE A 1 302 ? -6.631 23.544 14.438 1 97.73 302 ILE A O 1
ATOM 2326 N N . HIS A 1 303 ? -5.428 24.308 12.734 1 96.69 303 HIS A N 1
ATOM 2327 C CA . HIS A 1 303 ? -6.271 25.487 12.567 1 96.69 303 HIS A CA 1
ATOM 2328 C C . HIS A 1 303 ? -7.666 25.102 12.086 1 96.69 303 HIS A C 1
ATOM 2330 O O . HIS A 1 303 ? -8.656 25.726 12.475 1 96.69 303 HIS A O 1
ATOM 2336 N N . TRP A 1 304 ? -7.715 24.115 11.181 1 97.54 304 TRP A N 1
ATOM 2337 C CA . TRP A 1 304 ? -9.013 23.617 10.738 1 97.54 304 TRP A CA 1
ATOM 2338 C C . TRP A 1 304 ? -9.847 23.143 11.924 1 97.54 304 TRP A C 1
ATOM 2340 O O . TRP A 1 304 ? -11.044 23.431 12.003 1 97.54 304 TRP A O 1
ATOM 2350 N N . GLU A 1 305 ? -9.208 22.434 12.831 1 97.11 305 GLU A N 1
ATOM 2351 C CA . GLU A 1 305 ? -9.917 21.931 14.004 1 97.11 305 GLU A CA 1
ATOM 2352 C C . GLU A 1 305 ? -10.334 23.071 14.928 1 97.11 305 GLU A C 1
ATOM 2354 O O . GLU A 1 305 ? -11.448 23.072 15.458 1 97.11 305 GLU A O 1
ATOM 2359 N N . ARG A 1 306 ? -9.441 23.993 15.125 1 96.49 306 ARG A N 1
ATOM 2360 C CA . ARG A 1 306 ? -9.778 25.151 15.947 1 96.49 306 ARG A CA 1
ATOM 2361 C C . ARG A 1 306 ? -10.987 25.889 15.383 1 96.49 306 ARG A C 1
ATOM 2363 O O . ARG A 1 306 ? -11.892 26.269 16.129 1 96.49 306 ARG A O 1
ATOM 2370 N N . ASN A 1 307 ? -10.98 26.1 14.097 1 95.68 307 ASN A N 1
ATOM 2371 C CA . ASN A 1 307 ? -12.091 26.779 13.438 1 95.68 307 ASN A CA 1
ATOM 2372 C C . ASN A 1 307 ? -13.394 25.999 13.59 1 95.68 307 ASN A C 1
ATOM 2374 O O . ASN A 1 307 ? -14.455 26.59 13.797 1 95.68 307 ASN A O 1
ATOM 2378 N N . ARG A 1 308 ? -13.328 24.737 13.436 1 96.23 308 ARG A N 1
ATOM 2379 C CA . ARG A 1 308 ? -14.502 23.894 13.635 1 96.23 308 ARG A CA 1
ATOM 2380 C C . ARG A 1 308 ? -15.062 24.06 15.043 1 96.23 308 ARG A C 1
ATOM 2382 O O . ARG A 1 308 ? -16.274 24.196 15.223 1 96.23 308 ARG A O 1
ATOM 2389 N N . LEU A 1 309 ? -14.19 24.036 16.038 1 95.17 309 LEU A N 1
ATOM 2390 C CA . LEU A 1 309 ? -14.6 24.171 17.431 1 95.17 309 LEU A CA 1
ATOM 2391 C C . LEU A 1 309 ? -15.244 25.531 17.679 1 95.17 309 LEU A C 1
ATOM 2393 O O . LEU A 1 309 ? -16.251 25.627 18.383 1 95.17 309 LEU A O 1
ATOM 2397 N N . GLU A 1 310 ? -14.659 26.493 17.097 1 93.69 310 GLU A N 1
ATOM 2398 C CA . GLU A 1 310 ? -15.206 27.839 17.239 1 93.69 310 GLU A CA 1
ATOM 2399 C C . GLU A 1 310 ? -16.61 27.93 16.648 1 93.69 310 GLU A C 1
ATOM 2401 O O . GLU A 1 310 ? -17.506 28.525 17.25 1 93.69 310 GLU A O 1
ATOM 2406 N N . MET A 1 311 ? -16.747 27.357 15.524 1 91.6 311 MET A N 1
ATOM 2407 C CA . MET A 1 311 ? -18.052 27.362 14.871 1 91.6 311 MET A CA 1
ATOM 2408 C C . MET A 1 311 ? -19.064 26.55 15.672 1 91.6 311 MET A C 1
ATOM 2410 O O . MET A 1 311 ? -20.223 26.948 15.802 1 91.6 311 MET A O 1
ATOM 2414 N N . SER A 1 312 ? -18.618 25.467 16.149 1 91.05 312 SER A N 1
ATOM 2415 C CA . SER A 1 312 ? -19.49 24.629 16.966 1 91.05 312 SER A CA 1
ATOM 2416 C C . SER A 1 312 ? -19.958 25.37 18.214 1 91.05 312 SER A C 1
ATOM 2418 O O . SER A 1 312 ? -21.116 25.246 18.618 1 91.05 312 SER A O 1
ATOM 2420 N N . ARG A 1 313 ? -19.109 26.094 18.783 1 88.94 313 ARG A N 1
ATOM 2421 C CA . ARG A 1 313 ? -19.449 26.893 19.956 1 88.94 313 ARG A CA 1
ATOM 2422 C C . ARG A 1 313 ? -20.444 27.992 19.6 1 88.94 313 ARG A C 1
ATOM 2424 O O . ARG A 1 313 ? -21.413 28.22 20.328 1 88.94 313 ARG A O 1
ATOM 2431 N N . GLN A 1 314 ? -20.201 2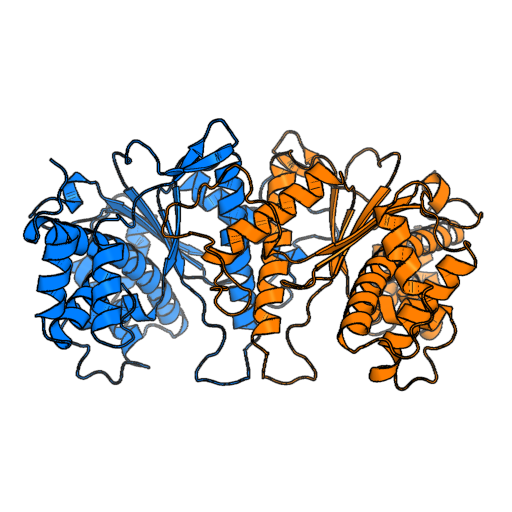8.601 18.508 1 86.51 314 GLN A N 1
ATOM 2432 C CA . GLN A 1 314 ? -21.066 29.69 18.067 1 86.51 314 GLN A CA 1
ATOM 2433 C C . GLN A 1 314 ? -22.475 29.188 17.769 1 86.51 314 GLN A C 1
ATOM 2435 O O . GLN A 1 314 ? -23.453 29.913 17.965 1 86.51 314 GLN A O 1
ATOM 2440 N N . TRP A 1 315 ? -22.502 27.947 17.374 1 86.58 315 TRP A N 1
ATOM 2441 C CA . TRP A 1 315 ? -23.799 27.424 16.957 1 86.58 315 TRP A CA 1
ATOM 2442 C C . TRP A 1 315 ? -24.411 26.55 18.046 1 86.58 315 TRP A C 1
ATOM 2444 O O . TRP A 1 315 ? -25.437 25.901 17.828 1 86.58 315 TRP A O 1
ATOM 2454 N N . GLY A 1 316 ? -23.768 26.476 19.181 1 79.02 316 GLY A N 1
ATOM 2455 C CA . GLY A 1 316 ? -24.32 25.818 20.354 1 79.02 316 GLY A CA 1
ATOM 2456 C C . GLY A 1 316 ? -24.233 24.305 20.286 1 79.02 316 GLY A C 1
ATOM 2457 O O . GLY A 1 316 ? -25.108 23.604 20.799 1 79.02 316 GLY A O 1
ATOM 2458 N N . LEU A 1 317 ? -23.373 23.736 19.495 1 72.34 317 LEU A N 1
ATOM 2459 C CA . LEU A 1 317 ? -23.205 22.29 19.402 1 72.34 317 LEU A CA 1
ATOM 2460 C C . LEU A 1 317 ? -22.33 21.771 20.538 1 72.34 317 LEU A C 1
ATOM 2462 O O . LEU A 1 317 ? -22.19 20.559 20.716 1 72.34 317 LEU A O 1
ATOM 2466 N N . GLU A 1 318 ? -21.59 22.451 21.299 1 59.62 318 GLU A N 1
ATOM 2467 C CA . GLU A 1 318 ? -20.719 21.955 22.361 1 59.62 318 GLU A CA 1
ATOM 2468 C C . GLU A 1 318 ? -21.515 21.191 23.415 1 59.62 318 GLU A C 1
ATOM 2470 O O . GLU A 1 318 ? -22.647 21.56 23.735 1 59.62 318 GLU A O 1
ATOM 2475 N N . ASP A 1 319 ? -21.484 19.804 23.42 1 47.81 319 ASP A N 1
ATOM 2476 C CA . ASP A 1 319 ? -22.058 18.971 24.472 1 47.81 319 ASP A CA 1
ATOM 2477 C C . ASP A 1 319 ? -21.997 19.676 25.826 1 47.81 319 ASP A C 1
ATOM 2479 O O . ASP A 1 319 ? -20.978 20.278 26.173 1 47.81 319 ASP A O 1
ATOM 2483 N N . SER A 1 320 ? -23.115 20.117 26.496 1 35.45 320 SER A N 1
ATOM 2484 C CA . SER A 1 320 ? -23.197 19.941 27.942 1 35.45 320 SER A CA 1
ATOM 2485 C C . SER A 1 320 ? -22.573 18.618 28.374 1 35.45 320 SER A C 1
ATOM 2487 O O . SER A 1 320 ? -22.745 17.597 27.705 1 35.45 320 SER A O 1
ATOM 2489 N N . MET B 1 1 ? 34.544 -23.078 -6.237 1 57.54 1 MET B N 1
ATOM 2490 C CA . MET B 1 1 ? 34.813 -24.017 -7.322 1 57.54 1 MET B CA 1
ATOM 2491 C C . MET B 1 1 ? 33.532 -24.365 -8.072 1 57.54 1 MET B C 1
ATOM 2493 O O . MET B 1 1 ? 33.477 -24.261 -9.299 1 57.54 1 MET B O 1
ATOM 2497 N N . LEU B 1 2 ? 32.505 -24.703 -7.33 1 62.2 2 LEU B N 1
ATOM 2498 C CA . LEU B 1 2 ? 31.245 -25.092 -7.954 1 62.2 2 LEU B CA 1
ATOM 2499 C C . LEU B 1 2 ? 30.629 -23.919 -8.71 1 62.2 2 LEU B C 1
ATOM 2501 O O . LEU B 1 2 ? 30.136 -24.086 -9.828 1 62.2 2 LEU B O 1
ATOM 2505 N N . HIS B 1 3 ? 30.858 -22.765 -8.193 1 69.28 3 HIS B N 1
ATOM 2506 C CA . HIS B 1 3 ? 30.3 -21.575 -8.825 1 69.28 3 HIS B CA 1
ATOM 2507 C C . HIS B 1 3 ? 31.004 -21.27 -10.143 1 69.28 3 HIS B C 1
ATOM 2509 O O . HIS B 1 3 ? 30.359 -20.886 -11.122 1 69.28 3 HIS B O 1
ATOM 2515 N N . THR B 1 4 ? 32.203 -21.605 -10.094 1 75.28 4 THR B N 1
ATOM 2516 C CA . THR B 1 4 ? 32.993 -21.324 -11.288 1 75.28 4 THR B CA 1
ATOM 2517 C C . THR B 1 4 ? 32.662 -22.313 -12.401 1 75.28 4 THR B C 1
ATOM 2519 O O . THR B 1 4 ? 32.586 -21.936 -13.572 1 75.28 4 THR B O 1
ATOM 2522 N N . GLU B 1 5 ? 32.407 -23.55 -12.016 1 82.13 5 GLU B N 1
ATOM 2523 C CA . GLU B 1 5 ? 32.1 -24.574 -13.01 1 82.13 5 GLU B CA 1
ATOM 2524 C C . GLU B 1 5 ? 30.735 -24.331 -13.648 1 82.13 5 GLU B C 1
ATOM 2526 O O . GLU B 1 5 ? 30.573 -24.492 -14.86 1 82.13 5 GLU B O 1
ATOM 2531 N N . ILE B 1 6 ? 29.783 -23.933 -12.893 1 85.86 6 ILE B N 1
ATOM 2532 C CA . ILE B 1 6 ? 28.443 -23.648 -13.394 1 85.86 6 ILE B CA 1
ATOM 2533 C C . ILE B 1 6 ? 28.489 -22.452 -14.341 1 85.86 6 ILE B C 1
ATOM 2535 O O . ILE B 1 6 ? 27.859 -22.467 -15.401 1 85.86 6 ILE B O 1
ATOM 2539 N N . GLN B 1 7 ? 29.255 -21.524 -13.908 1 86.08 7 GLN B N 1
ATOM 2540 C CA . GLN B 1 7 ? 29.389 -20.345 -14.757 1 86.08 7 GLN B CA 1
ATOM 2541 C C . GLN B 1 7 ? 29.984 -20.71 -16.114 1 86.08 7 GLN B C 1
ATOM 2543 O O . GLN B 1 7 ? 29.527 -20.22 -17.15 1 86.08 7 GLN B O 1
ATOM 2548 N N . ARG B 1 8 ? 31.027 -21.493 -16.088 1 86.96 8 ARG B N 1
ATOM 2549 C CA . ARG B 1 8 ? 31.664 -21.92 -17.33 1 86.96 8 ARG B CA 1
ATOM 2550 C C . ARG B 1 8 ? 30.682 -22.68 -18.215 1 86.96 8 ARG B C 1
ATOM 2552 O O . ARG B 1 8 ? 30.625 -22.452 -19.425 1 86.96 8 ARG B O 1
ATOM 2559 N N . ARG B 1 9 ? 29.922 -23.546 -17.667 1 89.04 9 ARG B N 1
ATOM 2560 C CA . ARG B 1 9 ? 28.934 -24.326 -18.405 1 89.04 9 ARG B CA 1
ATOM 2561 C C . ARG B 1 9 ? 27.882 -23.421 -19.036 1 89.04 9 ARG B C 1
ATOM 2563 O O . ARG B 1 9 ? 27.49 -23.624 -20.187 1 89.04 9 ARG B O 1
ATOM 2570 N N . LEU B 1 10 ? 27.445 -22.451 -18.27 1 92.29 10 LEU B N 1
ATOM 2571 C CA . LEU B 1 10 ? 26.414 -21.533 -18.743 1 92.29 10 LEU B CA 1
ATOM 2572 C C . LEU B 1 10 ? 26.931 -20.682 -19.897 1 92.29 10 LEU B C 1
ATOM 2574 O O . LEU B 1 10 ? 26.198 -20.41 -20.851 1 92.29 10 LEU B O 1
ATOM 2578 N N . LEU B 1 11 ? 28.211 -20.349 -19.796 1 91.15 11 LEU B N 1
ATOM 2579 C CA . LEU B 1 11 ? 28.784 -19.503 -20.838 1 91.15 11 LEU B CA 1
ATOM 2580 C C . LEU B 1 11 ? 29.009 -20.297 -22.12 1 91.15 11 LEU B C 1
ATOM 2582 O O . LEU B 1 11 ? 29.118 -19.718 -23.203 1 91.15 11 LEU B O 1
ATOM 2586 N N . LEU B 1 12 ? 28.988 -21.608 -22.036 1 92.4 12 LEU B N 1
ATOM 2587 C CA . LEU B 1 12 ? 29.167 -22.467 -23.201 1 92.4 12 LEU B CA 1
ATOM 2588 C C . LEU B 1 12 ? 27.827 -22.78 -23.858 1 92.4 12 LEU B C 1
ATOM 2590 O O . LEU B 1 12 ? 27.784 -23.259 -24.993 1 92.4 12 LEU B O 1
ATOM 2594 N N . MET B 1 13 ? 26.767 -22.452 -23.174 1 93.08 13 MET B N 1
ATOM 2595 C CA . MET B 1 13 ? 25.437 -22.716 -23.714 1 93.08 13 MET B CA 1
ATOM 2596 C C . MET B 1 13 ? 25.051 -21.663 -24.748 1 93.08 13 MET B C 1
ATOM 2598 O O . MET B 1 13 ? 25.545 -20.535 -24.707 1 93.08 13 MET B O 1
ATOM 2602 N N . ARG B 1 14 ? 24.236 -22.051 -25.673 1 92.75 14 ARG B N 1
ATOM 2603 C CA . ARG B 1 14 ? 23.693 -21.106 -26.644 1 92.75 14 ARG B CA 1
ATOM 2604 C C . ARG B 1 14 ? 22.687 -20.166 -25.989 1 92.75 14 ARG B C 1
ATOM 2606 O O . ARG B 1 14 ? 22.088 -20.505 -24.966 1 92.75 14 ARG B O 1
ATOM 2613 N N . ASN B 1 15 ? 22.51 -19.143 -26.5 1 93.59 15 ASN B N 1
ATOM 2614 C CA . ASN B 1 15 ? 21.545 -18.166 -26.006 1 93.59 15 ASN B CA 1
ATOM 2615 C C . ASN B 1 15 ? 20.152 -18.773 -25.871 1 93.59 15 ASN B C 1
ATOM 2617 O O . ASN B 1 15 ? 19.446 -18.507 -24.896 1 93.59 15 ASN B O 1
ATOM 2621 N N . SER B 1 16 ? 19.792 -19.503 -26.839 1 92.93 16 SER B N 1
ATOM 2622 C CA . SER B 1 16 ? 18.466 -20.113 -26.838 1 92.93 16 SER B CA 1
ATOM 2623 C C . SER B 1 16 ? 18.297 -21.068 -25.661 1 92.93 16 SER B C 1
ATOM 2625 O O . SER B 1 16 ? 17.213 -21.164 -25.083 1 92.93 16 SER B O 1
ATOM 2627 N N . GLU B 1 17 ? 19.326 -21.747 -25.339 1 94.16 17 GLU B N 1
ATOM 2628 C CA . GLU B 1 17 ? 19.287 -22.668 -24.207 1 94.16 17 GLU B CA 1
ATOM 2629 C C . GLU B 1 17 ? 19.155 -21.914 -22.887 1 94.16 17 GLU B C 1
ATOM 2631 O O . GLU B 1 17 ? 18.431 -22.347 -21.988 1 94.16 17 GLU B O 1
ATOM 2636 N N . LEU B 1 18 ? 19.91 -20.83 -22.825 1 95.59 18 LEU B N 1
ATOM 2637 C CA . LEU B 1 18 ? 19.815 -20.005 -21.625 1 95.59 18 LEU B CA 1
ATOM 2638 C C . LEU B 1 18 ? 18.408 -19.439 -21.464 1 95.59 18 LEU B C 1
ATOM 2640 O O . LEU B 1 18 ? 17.859 -19.434 -20.36 1 95.59 18 LEU B O 1
ATOM 2644 N N . LYS B 1 19 ? 17.822 -19.043 -22.544 1 94.45 19 LYS B N 1
ATOM 2645 C CA . LYS B 1 19 ? 16.461 -18.513 -22.526 1 94.45 19 LYS B CA 1
ATOM 2646 C C . LYS B 1 19 ? 15.461 -19.581 -22.095 1 94.45 19 LYS B C 1
ATOM 2648 O O . LYS B 1 19 ? 14.517 -19.293 -21.355 1 94.45 19 LYS B O 1
ATOM 2653 N N . ASP B 1 20 ? 15.709 -20.704 -22.571 1 93.44 20 ASP B N 1
ATOM 2654 C CA . ASP B 1 20 ? 14.83 -21.815 -22.22 1 93.44 20 ASP B CA 1
ATOM 2655 C C . ASP B 1 20 ? 14.876 -22.1 -20.721 1 93.44 20 ASP B C 1
ATOM 2657 O O . ASP B 1 20 ? 13.842 -22.364 -20.102 1 93.44 20 ASP B O 1
ATOM 2661 N N . ILE B 1 21 ? 16.053 -22.052 -20.161 1 94.81 21 ILE B N 1
ATOM 2662 C CA . ILE B 1 21 ? 16.212 -22.281 -18.729 1 94.81 21 ILE B CA 1
ATOM 2663 C C . ILE B 1 21 ? 15.483 -21.189 -17.949 1 94.81 21 ILE B C 1
ATOM 2665 O O . ILE B 1 21 ? 14.745 -21.479 -17.004 1 94.81 21 ILE B O 1
ATOM 2669 N N . LEU B 1 22 ? 15.709 -19.95 -18.399 1 96.27 22 LEU B N 1
ATOM 2670 C CA . LEU B 1 22 ? 15.071 -18.822 -17.729 1 96.27 22 LEU B CA 1
ATOM 2671 C C . LEU B 1 22 ? 13.552 -18.935 -17.8 1 96.27 22 LEU B C 1
ATOM 2673 O O . LEU B 1 22 ? 12.863 -18.732 -16.798 1 96.27 22 LEU B O 1
ATOM 2677 N N . LEU B 1 23 ? 13.002 -19.357 -18.863 1 94.96 23 LEU B N 1
ATOM 2678 C CA . LEU B 1 23 ? 11.565 -19.513 -19.06 1 94.96 23 LEU B CA 1
ATOM 2679 C C . LEU B 1 23 ? 11.022 -20.661 -18.215 1 94.96 23 LEU B C 1
ATOM 2681 O O . LEU B 1 23 ? 9.984 -20.522 -17.565 1 94.96 23 LEU B O 1
ATOM 2685 N N . LYS B 1 24 ? 11.754 -21.735 -18.215 1 95.19 24 LYS B N 1
ATOM 2686 C CA . LYS B 1 24 ? 11.317 -22.931 -17.5 1 95.19 24 LYS B CA 1
ATOM 2687 C C . LYS B 1 24 ? 11.288 -22.69 -15.993 1 95.19 24 LYS B C 1
ATOM 2689 O O . LYS B 1 24 ? 10.516 -23.326 -15.272 1 95.19 24 LYS B O 1
ATOM 2694 N N . CYS B 1 25 ? 12.124 -21.747 -15.555 1 96.42 25 CYS B N 1
ATOM 2695 C CA . CYS B 1 25 ? 12.205 -21.473 -14.125 1 96.42 25 CYS B CA 1
ATOM 2696 C C . CYS B 1 25 ? 11.465 -20.188 -13.773 1 96.42 25 CYS B C 1
ATOM 2698 O O . CYS B 1 25 ? 11.534 -19.718 -12.636 1 96.42 25 CYS B O 1
ATOM 2700 N N . GLY B 1 26 ? 10.813 -19.609 -14.699 1 95.4 26 GLY B N 1
ATOM 2701 C CA . GLY B 1 26 ? 9.994 -18.43 -14.463 1 95.4 26 GLY B CA 1
ATOM 2702 C C . GLY B 1 26 ? 10.81 -17.184 -14.175 1 95.4 26 GLY B C 1
ATOM 2703 O O . GLY B 1 26 ? 10.352 -16.287 -13.463 1 95.4 26 GLY B O 1
ATOM 2704 N N . TRP B 1 27 ? 12.074 -17.072 -14.622 1 95.2 27 TRP B N 1
ATOM 2705 C CA . TRP B 1 27 ? 12.931 -15.908 -14.422 1 95.2 27 TRP B CA 1
ATOM 2706 C C . TRP B 1 27 ? 12.897 -14.992 -15.64 1 95.2 27 TRP B C 1
ATOM 2708 O O . TRP B 1 27 ? 12.469 -15.401 -16.722 1 95.2 27 TRP B O 1
ATOM 2718 N N . PRO B 1 28 ? 13.216 -13.724 -15.405 1 90.96 28 PRO B N 1
ATOM 2719 C CA . PRO B 1 28 ? 13.203 -12.794 -16.537 1 90.96 28 PRO B CA 1
ATOM 2720 C C . PRO B 1 28 ? 14.181 -13.192 -17.639 1 90.96 28 PRO B C 1
ATOM 2722 O O . PRO B 1 28 ? 15.32 -13.571 -17.352 1 90.96 28 PRO B O 1
ATOM 2725 N N . VAL B 1 29 ? 13.6 -13.128 -18.822 1 89.87 29 VAL B N 1
ATOM 2726 C CA . VAL B 1 29 ? 14.419 -13.388 -20.001 1 89.87 29 VAL B CA 1
ATOM 2727 C C . VAL B 1 29 ? 14.89 -12.067 -20.604 1 89.87 29 VAL B C 1
ATOM 2729 O O . VAL B 1 29 ? 14.135 -11.396 -21.312 1 89.87 29 VAL B O 1
ATOM 2732 N N . SER B 1 30 ? 16.016 -11.513 -20.119 1 84.34 30 SER B N 1
ATOM 2733 C CA . SER B 1 30 ? 16.461 -10.225 -20.639 1 84.34 30 SER B CA 1
ATOM 2734 C C . SER B 1 30 ? 17.979 -10.095 -20.57 1 84.34 30 SER B C 1
ATOM 2736 O O . SER B 1 30 ? 18.618 -10.674 -19.689 1 84.34 30 SER B O 1
ATOM 2738 N N . GLY B 1 31 ? 18.505 -9.354 -21.603 1 83.8 31 GLY B N 1
ATOM 2739 C CA . GLY B 1 31 ? 19.912 -8.991 -21.556 1 83.8 31 GLY B CA 1
ATOM 2740 C C . GLY B 1 31 ? 20.786 -9.877 -22.424 1 83.8 31 GLY B C 1
ATOM 2741 O O . GLY B 1 31 ? 20.281 -10.746 -23.139 1 83.8 31 GLY B O 1
ATOM 2742 N N . LYS B 1 32 ? 22.086 -9.595 -22.394 1 92.19 32 LYS B N 1
ATOM 2743 C CA . LYS B 1 32 ? 23.104 -10.347 -23.122 1 92.19 32 LYS B CA 1
ATOM 2744 C C . LYS B 1 32 ? 23.374 -11.693 -22.455 1 92.19 32 LYS B C 1
ATOM 2746 O O . LYS B 1 32 ? 22.914 -11.942 -21.339 1 92.19 32 LYS B O 1
ATOM 2751 N N . LYS B 1 33 ? 24.044 -12.471 -23.127 1 92.67 33 LYS B N 1
ATOM 2752 C CA . LYS B 1 33 ? 24.344 -13.829 -22.683 1 92.67 33 LYS B CA 1
ATOM 2753 C C . LYS B 1 33 ? 24.944 -13.83 -21.28 1 92.67 33 LYS B C 1
ATOM 2755 O O . LYS B 1 33 ? 24.517 -14.598 -20.417 1 92.67 33 LYS B O 1
ATOM 2760 N N . ALA B 1 34 ? 25.856 -12.942 -21.079 1 91.73 34 ALA B N 1
ATOM 2761 C CA . ALA B 1 34 ? 26.549 -12.89 -19.794 1 91.73 34 ALA B CA 1
ATOM 2762 C C . ALA B 1 34 ? 25.58 -12.56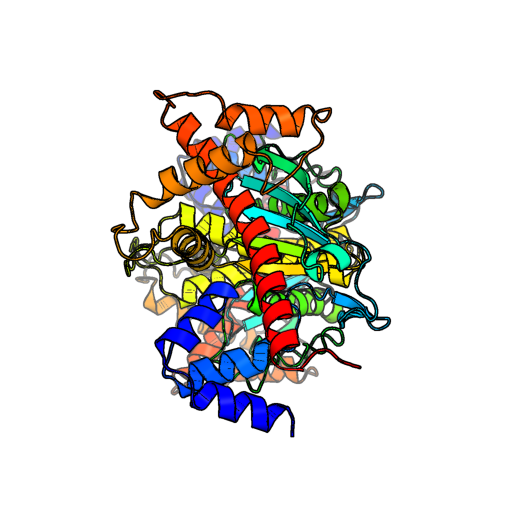 -18.662 1 91.73 34 ALA B C 1
ATOM 2764 O O . ALA B 1 34 ? 25.702 -13.094 -17.557 1 91.73 34 ALA B O 1
ATOM 2765 N N . VAL B 1 35 ? 24.633 -11.759 -18.919 1 92.85 35 VAL B N 1
ATOM 2766 C CA . VAL B 1 35 ? 23.642 -11.346 -17.931 1 92.85 35 VAL B CA 1
ATOM 2767 C C . VAL B 1 35 ? 22.702 -12.509 -17.623 1 92.85 35 VAL B C 1
ATOM 2769 O O . VAL B 1 35 ? 22.386 -12.769 -16.46 1 92.85 35 VAL B O 1
ATOM 2772 N N . MET B 1 36 ? 22.245 -13.186 -18.625 1 94.87 36 MET B N 1
ATOM 2773 C CA . MET B 1 36 ? 21.362 -14.333 -18.437 1 94.87 36 MET B CA 1
ATOM 2774 C C . MET B 1 36 ? 22.063 -15.437 -17.653 1 94.87 36 MET B C 1
ATOM 2776 O O . MET B 1 36 ? 21.473 -16.032 -16.749 1 94.87 36 MET B O 1
ATOM 2780 N N . ALA B 1 37 ? 23.311 -15.605 -18.026 1 94.28 37 ALA B N 1
ATOM 2781 C CA . ALA B 1 37 ? 24.091 -16.628 -17.335 1 94.28 37 ALA B CA 1
ATOM 2782 C C . ALA B 1 37 ? 24.263 -16.282 -15.859 1 94.28 37 ALA B C 1
ATOM 2784 O O . ALA B 1 37 ? 24.155 -17.155 -14.994 1 94.28 37 ALA B O 1
ATOM 2785 N N . GLU B 1 38 ? 24.557 -15.078 -15.651 1 92.97 38 GLU B N 1
ATOM 2786 C CA . GLU B 1 38 ? 24.729 -14.623 -14.274 1 92.97 38 GLU B CA 1
ATOM 2787 C C . GLU B 1 38 ? 23.435 -14.769 -13.479 1 92.97 38 GLU B C 1
ATOM 2789 O O . GLU B 1 38 ? 23.461 -15.136 -12.302 1 92.97 38 GLU B O 1
ATOM 2794 N N . GLN B 1 39 ? 22.356 -14.467 -14.111 1 93.25 39 GLN B N 1
ATOM 2795 C CA . GLN B 1 39 ? 21.051 -14.59 -13.47 1 93.25 39 GLN B CA 1
ATOM 2796 C C . GLN B 1 39 ? 20.774 -16.034 -13.06 1 93.25 39 GLN B C 1
ATOM 2798 O O . GLN B 1 39 ? 20.33 -16.292 -11.939 1 93.25 39 GLN B O 1
ATOM 2803 N N . ILE B 1 40 ? 21.019 -16.906 -13.927 1 94.65 40 ILE B N 1
ATOM 2804 C CA . ILE B 1 40 ? 20.788 -18.321 -13.657 1 94.65 40 ILE B CA 1
ATOM 2805 C C . ILE B 1 40 ? 21.699 -18.785 -12.522 1 94.65 40 ILE B C 1
ATOM 2807 O O . ILE B 1 40 ? 21.248 -19.455 -11.591 1 94.65 40 ILE B O 1
ATOM 2811 N N . GLN B 1 41 ? 22.947 -18.373 -12.606 1 92.49 41 GLN B N 1
ATOM 2812 C CA . GLN B 1 41 ? 23.93 -18.775 -11.606 1 92.49 41 GLN B CA 1
ATOM 2813 C C . GLN B 1 41 ? 23.527 -18.297 -10.214 1 92.49 41 GLN B C 1
ATOM 2815 O O . GLN B 1 41 ? 23.692 -19.023 -9.231 1 92.49 41 GLN B O 1
ATOM 2820 N N . THR B 1 42 ? 23.025 -17.14 -10.158 1 91.81 42 THR B N 1
ATOM 2821 C CA . THR B 1 42 ? 22.693 -16.518 -8.881 1 91.81 42 THR B CA 1
ATOM 2822 C C . THR B 1 42 ? 21.41 -17.112 -8.308 1 91.81 42 THR B C 1
ATOM 2824 O O . THR B 1 42 ? 21.289 -17.286 -7.093 1 91.81 42 THR B O 1
ATOM 2827 N N . LYS B 1 43 ? 20.445 -17.454 -9.121 1 93.32 43 LYS B N 1
ATOM 2828 C CA . LYS B 1 43 ? 19.113 -17.831 -8.655 1 93.32 43 LYS B CA 1
ATOM 2829 C C . LYS B 1 43 ? 19 -19.342 -8.476 1 93.32 43 LYS B C 1
ATOM 2831 O O . LYS B 1 43 ? 18.205 -19.819 -7.663 1 93.32 43 LYS B O 1
ATOM 2836 N N . LEU B 1 44 ? 19.758 -20.093 -9.119 1 93.67 44 LEU B N 1
ATOM 2837 C CA . LEU B 1 44 ? 19.652 -21.546 -9.184 1 93.67 44 LEU B CA 1
ATOM 2838 C C . LEU B 1 44 ? 19.793 -22.164 -7.797 1 93.67 44 LEU B C 1
ATOM 2840 O O . LEU B 1 44 ? 19.057 -23.09 -7.447 1 93.67 44 LEU B O 1
ATOM 2844 N N . PRO B 1 45 ? 20.657 -21.609 -6.947 1 91.15 45 PRO B N 1
ATOM 2845 C CA . PRO B 1 45 ? 20.834 -22.253 -5.644 1 91.15 45 PRO B CA 1
ATOM 2846 C C . PRO B 1 45 ? 19.731 -21.892 -4.652 1 91.15 45 PRO B C 1
ATOM 2848 O O . PRO B 1 45 ? 19.63 -22.504 -3.585 1 91.15 45 PRO B O 1
ATOM 2851 N N . HIS B 1 46 ? 18.911 -20.971 -5 1 92 46 HIS B N 1
ATOM 2852 C CA . HIS B 1 46 ? 17.948 -20.46 -4.031 1 92 46 HIS B CA 1
ATOM 2853 C C . HIS B 1 46 ? 16.53 -20.901 -4.379 1 92 46 HIS B C 1
ATOM 2855 O O . HIS B 1 46 ? 16.076 -20.709 -5.509 1 92 46 HIS B O 1
ATOM 2861 N N . SER B 1 47 ? 15.89 -21.444 -3.408 1 93.67 47 SER B N 1
ATOM 2862 C CA . SER B 1 47 ? 14.497 -21.833 -3.597 1 93.67 47 SER B CA 1
ATOM 2863 C C . SER B 1 47 ? 13.575 -20.618 -3.568 1 93.67 47 SER B C 1
ATOM 2865 O O . SER B 1 47 ? 13.7 -19.757 -2.695 1 93.67 47 SER B O 1
ATOM 2867 N N . ARG B 1 48 ? 12.679 -20.556 -4.482 1 93.42 48 ARG B N 1
ATOM 2868 C CA . ARG B 1 48 ? 11.705 -19.47 -4.465 1 93.42 48 ARG B CA 1
ATOM 2869 C C . ARG B 1 48 ? 10.623 -19.72 -3.419 1 93.42 48 ARG B C 1
ATOM 2871 O O . ARG B 1 48 ? 9.872 -18.809 -3.064 1 93.42 48 ARG B O 1
ATOM 2878 N N . LEU B 1 49 ? 10.586 -20.922 -2.858 1 95.71 49 LEU B N 1
ATOM 2879 C CA . LEU B 1 49 ? 9.579 -21.277 -1.865 1 95.71 49 LEU B CA 1
ATOM 2880 C C . LEU B 1 49 ? 10.158 -21.212 -0.455 1 95.71 49 LEU B C 1
ATOM 2882 O O . LEU B 1 49 ? 9.536 -21.686 0.498 1 95.71 49 LEU B O 1
ATOM 2886 N N . ALA B 1 50 ? 11.385 -20.666 -0.376 1 93.67 50 ALA B N 1
ATOM 2887 C CA . ALA B 1 50 ? 11.976 -20.485 0.948 1 93.67 50 ALA B CA 1
ATOM 2888 C C . ALA B 1 50 ? 11.2 -19.45 1.758 1 93.67 50 ALA B C 1
ATOM 2890 O O . ALA B 1 50 ? 11.102 -18.287 1.36 1 93.67 50 ALA B O 1
ATOM 2891 N N . VAL B 1 51 ? 10.702 -19.879 2.845 1 95.01 51 VAL B N 1
ATOM 2892 C CA . VAL B 1 51 ? 9.834 -19.002 3.623 1 95.01 51 VAL B CA 1
ATOM 2893 C C . VAL B 1 51 ? 10.667 -18.21 4.629 1 95.01 51 VAL B C 1
ATOM 2895 O O . VAL B 1 51 ? 11.807 -18.575 4.923 1 95.01 51 VAL B O 1
ATOM 2898 N N . LEU B 1 52 ? 10.07 -17.121 5.041 1 94.26 52 LEU B N 1
ATOM 2899 C CA . LEU B 1 52 ? 10.672 -16.275 6.066 1 94.26 52 LEU B CA 1
ATOM 2900 C C . LEU B 1 52 ? 9.948 -16.437 7.399 1 94.26 52 LEU B C 1
ATOM 2902 O O . LEU B 1 52 ? 8.776 -16.821 7.431 1 94.26 52 LEU B O 1
ATOM 2906 N N . GLN B 1 53 ? 10.729 -16.257 8.415 1 92.77 53 GLN B N 1
ATOM 2907 C CA . GLN B 1 53 ? 10.156 -16.276 9.757 1 92.77 53 GLN B CA 1
ATOM 2908 C C . GLN B 1 53 ? 10.685 -15.117 10.597 1 92.77 53 GLN B C 1
ATOM 2910 O O . GLN B 1 53 ? 11.733 -14.546 10.286 1 92.77 53 GLN B O 1
ATOM 2915 N N . ARG B 1 54 ? 9.902 -14.786 11.597 1 89.41 54 ARG B N 1
ATOM 2916 C CA . ARG B 1 54 ? 10.298 -13.729 12.522 1 89.41 54 ARG B CA 1
ATOM 2917 C C . ARG B 1 54 ? 11.374 -14.22 13.486 1 89.41 54 ARG B C 1
ATOM 2919 O O . ARG B 1 54 ? 11.225 -15.276 14.104 1 89.41 54 ARG B O 1
ATOM 2926 N N . SER B 1 55 ? 12.412 -13.469 13.558 1 86.9 55 SER B N 1
ATOM 2927 C CA . SER B 1 55 ? 13.449 -13.777 14.538 1 86.9 55 SER B CA 1
ATOM 2928 C C . SER B 1 55 ? 13.068 -13.268 15.924 1 86.9 55 SER B C 1
ATOM 2930 O O . SER B 1 55 ? 12.028 -12.629 16.093 1 86.9 55 SER B O 1
ATOM 2932 N N . LYS B 1 56 ? 13.94 -13.522 16.907 1 82.93 56 LYS B N 1
ATOM 2933 C CA . LYS B 1 56 ? 13.736 -13.038 18.269 1 82.93 56 LYS B CA 1
ATOM 2934 C C . LYS B 1 56 ? 13.79 -11.514 18.324 1 82.93 56 LYS B C 1
ATOM 2936 O O . LYS B 1 56 ? 13.08 -10.89 19.116 1 82.93 56 LYS B O 1
ATOM 2941 N N . SER B 1 57 ? 14.601 -10.94 17.447 1 78.81 57 SER B N 1
ATOM 2942 C CA . SER B 1 57 ? 14.762 -9.49 17.41 1 78.81 57 SER B CA 1
ATOM 2943 C C . SER B 1 57 ? 13.626 -8.828 16.638 1 78.81 57 SER B C 1
ATOM 2945 O O . SER B 1 57 ? 13.527 -7.599 16.601 1 78.81 57 SER B O 1
ATOM 2947 N N . GLY B 1 58 ? 12.696 -9.665 16.004 1 77.66 58 GLY B N 1
ATOM 2948 C CA . GLY B 1 58 ? 11.565 -9.119 15.271 1 77.66 58 GLY B CA 1
ATOM 2949 C C . GLY B 1 58 ? 11.829 -8.979 13.784 1 77.66 58 GLY B C 1
ATOM 2950 O O . GLY B 1 58 ? 10.913 -8.694 13.01 1 77.66 58 GLY B O 1
ATOM 2951 N N . ALA B 1 59 ? 13.023 -9.293 13.35 1 83.76 59 ALA B N 1
ATOM 2952 C CA . ALA B 1 59 ? 13.387 -9.208 11.938 1 83.76 59 ALA B CA 1
ATOM 2953 C C . ALA B 1 59 ? 12.956 -10.463 11.184 1 83.76 59 ALA B C 1
ATOM 2955 O O . ALA B 1 59 ? 12.892 -11.55 11.762 1 83.76 59 ALA B O 1
ATOM 2956 N N . LEU B 1 60 ? 12.622 -10.311 9.942 1 90.54 60 LEU B N 1
ATOM 2957 C CA . LEU B 1 60 ? 12.297 -11.468 9.115 1 90.54 60 LEU B CA 1
ATOM 2958 C C . LEU B 1 60 ? 13.564 -12.114 8.562 1 90.54 60 LEU B C 1
ATOM 2960 O O . LEU B 1 60 ? 14.391 -11.44 7.946 1 90.54 60 LEU B O 1
ATOM 2964 N N . VAL B 1 61 ? 13.743 -13.367 8.841 1 91.41 61 VAL B N 1
ATOM 2965 C CA . VAL B 1 61 ? 14.909 -14.12 8.391 1 91.41 61 VAL B CA 1
ATOM 2966 C C . VAL B 1 61 ? 14.461 -15.415 7.718 1 91.41 61 VAL B C 1
ATOM 2968 O O . VAL B 1 61 ? 13.343 -15.884 7.944 1 91.41 61 VAL B O 1
ATOM 2971 N N . PRO B 1 62 ? 15.331 -15.925 6.824 1 91.72 62 PRO B N 1
ATOM 2972 C CA . PRO B 1 62 ? 14.982 -17.227 6.253 1 91.72 62 PRO B CA 1
ATOM 2973 C C . PRO B 1 62 ? 14.715 -18.287 7.32 1 91.72 62 PRO B C 1
ATOM 2975 O O . PRO B 1 62 ? 15.444 -18.368 8.312 1 91.72 62 PRO B O 1
ATOM 2978 N N . ALA B 1 63 ? 13.682 -19.003 7.146 1 91.97 63 ALA B N 1
ATOM 2979 C CA . ALA B 1 63 ? 13.357 -20.065 8.094 1 91.97 63 ALA B CA 1
ATOM 2980 C C . ALA B 1 63 ? 14.424 -21.156 8.082 1 91.97 63 ALA B C 1
ATOM 2982 O O . ALA B 1 63 ? 14.94 -21.517 7.022 1 91.97 63 ALA B O 1
ATOM 2983 N N . ALA B 1 64 ? 14.738 -21.589 9.23 1 87.54 64 ALA B N 1
ATOM 2984 C CA . ALA B 1 64 ? 15.745 -22.641 9.349 1 87.54 64 ALA B CA 1
ATOM 2985 C C . ALA B 1 64 ? 15.252 -23.945 8.729 1 87.54 64 ALA B C 1
ATOM 2987 O O . ALA B 1 64 ? 16.012 -24.645 8.056 1 87.54 64 ALA B O 1
ATOM 2988 N N . GLU B 1 65 ? 14.012 -24.256 8.993 1 88.79 65 GLU B N 1
ATOM 2989 C CA . GLU B 1 65 ? 13.405 -25.462 8.438 1 88.79 65 GLU B CA 1
ATOM 2990 C C . GLU B 1 65 ? 12.271 -25.117 7.477 1 88.79 65 GLU B C 1
ATOM 2992 O O . GLU B 1 65 ? 11.42 -24.281 7.787 1 88.79 65 GLU B O 1
ATOM 2997 N N . GLN B 1 66 ? 12.399 -25.766 6.38 1 86.86 66 GLN B N 1
ATOM 2998 C CA . GLN B 1 66 ? 11.314 -25.584 5.421 1 86.86 66 GLN B CA 1
ATOM 2999 C C . GLN B 1 66 ? 10.041 -26.28 5.893 1 86.86 66 GLN B C 1
ATOM 3001 O O . GLN B 1 66 ? 10.103 -27.274 6.619 1 86.86 66 GLN B O 1
ATOM 3006 N N . PRO B 1 67 ? 8.999 -25.759 5.507 1 92.05 67 PRO B N 1
ATOM 3007 C CA . PRO B 1 67 ? 7.741 -26.392 5.912 1 92.05 67 PRO B CA 1
ATOM 3008 C C . PRO B 1 67 ? 7.558 -27.781 5.305 1 92.05 67 PRO B C 1
ATOM 3010 O O . PRO B 1 67 ? 8.104 -28.069 4.237 1 92.05 67 PRO B O 1
ATOM 3013 N N . ALA B 1 68 ? 6.758 -28.628 6.01 1 92.7 68 ALA B N 1
ATOM 3014 C CA . ALA B 1 68 ? 6.469 -29.981 5.541 1 92.7 68 ALA B CA 1
ATOM 3015 C C . ALA B 1 68 ? 5.608 -29.953 4.282 1 92.7 68 ALA B C 1
ATOM 3017 O O . ALA B 1 68 ? 5.616 -30.903 3.496 1 92.7 68 ALA B O 1
ATOM 3018 N N . GLU B 1 69 ? 4.951 -28.884 4.227 1 95.56 69 GLU B N 1
ATOM 3019 C CA . GLU B 1 69 ? 4.087 -28.668 3.07 1 95.56 69 GLU B CA 1
ATOM 3020 C C . GLU B 1 69 ? 4.054 -27.195 2.673 1 95.56 69 GLU B C 1
ATOM 3022 O O . GLU B 1 69 ? 4.053 -26.314 3.535 1 95.56 69 GLU B O 1
ATOM 3027 N N . HIS B 1 70 ? 4.106 -27.01 1.377 1 97.47 70 HIS B N 1
ATOM 3028 C CA . HIS B 1 70 ? 3.922 -25.653 0.877 1 97.47 70 HIS B CA 1
ATOM 3029 C C . HIS B 1 70 ? 2.463 -25.393 0.516 1 97.47 70 HIS B C 1
ATOM 3031 O O . HIS B 1 70 ? 1.837 -26.199 -0.176 1 97.47 70 HIS B O 1
ATOM 3037 N N . ARG B 1 71 ? 1.906 -24.374 1.01 1 98.42 71 ARG B N 1
ATOM 3038 C CA . ARG B 1 71 ? 0.597 -23.854 0.63 1 98.42 71 ARG B CA 1
ATOM 3039 C C . ARG B 1 71 ? 0.73 -22.546 -0.142 1 98.42 71 ARG B C 1
ATOM 3041 O O . ARG B 1 71 ? 0.939 -21.486 0.452 1 98.42 71 ARG B O 1
ATOM 3048 N N . ILE B 1 72 ? 0.582 -22.622 -1.454 1 98.58 72 ILE B N 1
ATOM 3049 C CA . ILE B 1 72 ? 0.786 -21.482 -2.341 1 98.58 72 ILE B CA 1
ATOM 3050 C C . ILE B 1 72 ? -0.554 -20.813 -2.638 1 98.58 72 ILE B C 1
ATOM 3052 O O . ILE B 1 72 ? -1.405 -21.389 -3.321 1 98.58 72 ILE B O 1
ATOM 3056 N N . LEU B 1 73 ? -0.73 -19.701 -2.063 1 98.81 73 LEU B N 1
ATOM 3057 C CA . LEU B 1 73 ? -1.915 -18.894 -2.335 1 98.81 73 LEU B CA 1
ATOM 3058 C C . LEU B 1 73 ? -1.647 -17.896 -3.456 1 98.81 73 LEU B C 1
ATOM 3060 O O . LEU B 1 73 ? -0.777 -17.031 -3.328 1 98.81 73 LEU B O 1
ATOM 3064 N N . SER B 1 74 ? -2.338 -18.033 -4.556 1 98.66 74 SER B N 1
ATOM 3065 C CA . SER B 1 74 ? -2.164 -17.198 -5.74 1 98.66 74 SER B CA 1
ATOM 3066 C C . SER B 1 74 ? -3.337 -16.24 -5.917 1 98.66 74 SER B C 1
ATOM 3068 O O . SER B 1 74 ? -4.494 -16.663 -5.938 1 98.66 74 SER B O 1
ATOM 3070 N N . LEU B 1 75 ? -2.984 -14.987 -6.06 1 98.01 75 LEU B N 1
ATOM 3071 C CA . LEU B 1 75 ? -4.009 -13.955 -6.168 1 98.01 75 LEU B CA 1
ATOM 3072 C C . LEU B 1 75 ? -3.981 -13.304 -7.547 1 98.01 75 LEU B C 1
ATOM 3074 O O . LEU B 1 75 ? -2.928 -12.851 -8.003 1 98.01 75 LEU B O 1
ATOM 3078 N N . ASP B 1 76 ? -5.085 -13.333 -8.256 1 95.17 76 ASP B N 1
ATOM 3079 C CA . ASP B 1 76 ? -5.334 -12.448 -9.39 1 95.17 76 ASP B CA 1
ATOM 3080 C C . ASP B 1 76 ? -6.042 -11.17 -8.944 1 95.17 76 ASP B C 1
ATOM 3082 O O . ASP B 1 76 ? -7.223 -11.198 -8.594 1 95.17 76 ASP B O 1
ATOM 3086 N N . MET B 1 77 ? -5.375 -10.093 -9.121 1 92.46 77 MET B N 1
ATOM 3087 C CA . MET B 1 77 ? -5.743 -8.853 -8.444 1 92.46 77 MET B CA 1
ATOM 3088 C C . MET B 1 77 ? -6.908 -8.171 -9.153 1 92.46 77 MET B C 1
ATOM 3090 O O . MET B 1 77 ? -6.885 -8.004 -10.374 1 92.46 77 MET B O 1
ATOM 3094 N N . GLY B 1 78 ? -7.946 -7.818 -8.507 1 90.13 78 GLY B N 1
ATOM 3095 C CA . GLY B 1 78 ? -9.1 -7.007 -8.859 1 90.13 78 GLY B CA 1
ATOM 3096 C C . GLY B 1 78 ? -9.9 -6.553 -7.653 1 90.13 78 GLY B C 1
ATOM 3097 O O . GLY B 1 78 ? -9.961 -7.255 -6.642 1 90.13 78 GLY B O 1
ATOM 3098 N N . ILE B 1 79 ? -10.407 -5.486 -7.793 1 89.46 79 ILE B N 1
ATOM 3099 C CA . ILE B 1 79 ? -11.192 -4.971 -6.677 1 89.46 79 ILE B CA 1
ATOM 3100 C C . ILE B 1 79 ? -12.58 -5.608 -6.684 1 89.46 79 ILE B C 1
ATOM 3102 O O . ILE B 1 79 ? -13.053 -6.092 -5.653 1 89.46 79 ILE B O 1
ATOM 3106 N N . LYS B 1 80 ? -13.189 -5.727 -7.85 1 89.52 80 LYS B N 1
ATOM 3107 C CA . LYS B 1 80 ? -14.534 -6.285 -7.96 1 89.52 80 LYS B CA 1
ATOM 3108 C C . LYS B 1 80 ? -14.486 -7.767 -8.32 1 89.52 80 LYS B C 1
ATOM 3110 O O . LYS B 1 80 ? -15.483 -8.478 -8.177 1 89.52 80 LYS B O 1
ATOM 3115 N N . ASN B 1 81 ? -13.321 -8.215 -8.811 1 91.18 81 ASN B N 1
ATOM 3116 C CA . ASN B 1 81 ? -13.191 -9.574 -9.327 1 91.18 81 ASN B CA 1
ATOM 3117 C C . ASN B 1 81 ? -11.884 -10.221 -8.879 1 91.18 81 ASN B C 1
ATOM 3119 O O . ASN B 1 81 ? -11.133 -10.748 -9.702 1 91.18 81 ASN B O 1
ATOM 3123 N N . LEU B 1 82 ? -11.692 -10.227 -7.602 1 95.15 82 LEU B N 1
ATOM 3124 C CA . LEU B 1 82 ? -10.517 -10.887 -7.042 1 95.15 82 LEU B CA 1
ATOM 3125 C C . LEU B 1 82 ? -10.639 -12.403 -7.154 1 95.15 82 LEU B C 1
ATOM 3127 O O . LEU B 1 82 ? -11.693 -12.969 -6.855 1 95.15 82 LEU B O 1
ATOM 3131 N N . ALA B 1 83 ? -9.658 -13.041 -7.673 1 96.84 83 ALA B N 1
ATOM 3132 C CA . ALA B 1 83 ? -9.652 -14.501 -7.736 1 96.84 83 ALA B CA 1
ATOM 3133 C C . ALA B 1 83 ? -8.48 -15.079 -6.948 1 96.84 83 ALA B C 1
ATOM 3135 O O . ALA B 1 83 ? -7.379 -14.523 -6.964 1 96.84 83 ALA B O 1
ATOM 3136 N N . LEU B 1 84 ? -8.691 -16.183 -6.255 1 97.5 84 LEU B N 1
ATOM 3137 C CA . LEU B 1 84 ? -7.636 -16.813 -5.468 1 97.5 84 LEU B CA 1
ATOM 3138 C C . LEU B 1 84 ? -7.667 -18.328 -5.633 1 97.5 84 LEU B C 1
ATOM 3140 O O . LEU B 1 84 ? -8.736 -18.916 -5.814 1 97.5 84 LEU B O 1
ATOM 3144 N N . SER B 1 85 ? -6.568 -18.907 -5.672 1 98.21 85 SER B N 1
ATOM 3145 C CA . SER B 1 85 ? -6.383 -20.351 -5.565 1 98.21 85 SER B CA 1
ATOM 3146 C C . SER B 1 85 ? -5.336 -20.697 -4.511 1 98.21 85 SER B C 1
ATOM 3148 O O . SER B 1 85 ? -4.367 -19.957 -4.324 1 98.21 85 SER B O 1
ATOM 3150 N N . VAL B 1 86 ? -5.544 -21.722 -3.753 1 98.61 86 VAL B N 1
ATOM 3151 C CA . VAL B 1 86 ? -4.58 -22.247 -2.791 1 98.61 86 VAL B CA 1
ATOM 3152 C C . VAL B 1 86 ? -4.177 -23.666 -3.183 1 98.61 86 VAL B C 1
ATOM 3154 O O . VAL B 1 86 ? -5.031 -24.547 -3.313 1 98.61 86 VAL B O 1
ATOM 3157 N N . LEU B 1 87 ? -2.929 -23.858 -3.356 1 98.46 87 LEU B N 1
ATOM 3158 C CA . LEU B 1 87 ? -2.401 -25.15 -3.781 1 98.46 87 LEU B CA 1
ATOM 3159 C C . LEU B 1 87 ? -1.465 -25.729 -2.724 1 98.46 87 LEU B C 1
ATOM 3161 O O . LEU B 1 87 ? -0.677 -24.998 -2.12 1 98.46 87 LEU B O 1
ATOM 3165 N N . LYS B 1 88 ? -1.575 -26.937 -2.545 1 98.25 88 LYS B N 1
ATOM 3166 C CA . LYS B 1 88 ? -0.725 -27.655 -1.6 1 98.25 88 LYS B CA 1
ATOM 3167 C C . LYS B 1 88 ? 0.247 -28.58 -2.326 1 98.25 88 LYS B C 1
ATOM 3169 O O . LYS B 1 88 ? -0.149 -29.314 -3.234 1 98.25 88 LYS B O 1
ATOM 3174 N N . VAL B 1 89 ? 1.492 -28.547 -1.959 1 97.45 89 VAL B N 1
ATOM 3175 C CA . VAL B 1 89 ? 2.509 -29.429 -2.522 1 97.45 89 VAL B CA 1
ATOM 3176 C C . VAL B 1 89 ? 3.586 -29.709 -1.477 1 97.45 89 VAL B C 1
ATOM 3178 O O . VAL B 1 89 ? 3.957 -28.821 -0.705 1 97.45 89 VAL B O 1
ATOM 3181 N N . SER B 1 90 ? 4.085 -30.847 -1.42 1 95.67 90 SER B N 1
ATOM 3182 C CA . SER B 1 90 ? 5.126 -31.192 -0.458 1 95.67 90 SER B CA 1
ATOM 3183 C C . SER B 1 90 ? 6.512 -31.115 -1.091 1 95.67 90 SER B C 1
ATOM 3185 O O . SER B 1 90 ? 6.653 -31.259 -2.307 1 95.67 90 SER B O 1
ATOM 3187 N N . PRO B 1 91 ? 7.496 -30.859 -0.261 1 93.55 91 PRO B N 1
ATOM 3188 C CA . PRO B 1 91 ? 8.864 -30.908 -0.783 1 93.55 91 PRO B CA 1
ATOM 3189 C C . PRO B 1 91 ? 9.197 -32.245 -1.441 1 93.55 91 PRO B C 1
ATOM 3191 O O . PRO B 1 91 ? 9.942 -32.285 -2.423 1 93.55 91 PRO B O 1
ATOM 3194 N N . LYS B 1 92 ? 8.63 -33.28 -0.923 1 92.92 92 LYS B N 1
ATOM 3195 C CA . LYS B 1 92 ? 8.839 -34.604 -1.502 1 92.92 92 LYS B CA 1
ATOM 3196 C C . LYS B 1 92 ? 8.271 -34.681 -2.917 1 92.92 92 LYS B C 1
ATOM 3198 O O . LYS B 1 92 ? 8.897 -35.253 -3.812 1 92.92 92 LYS B O 1
ATOM 3203 N N . ASP B 1 93 ? 7.138 -34.07 -3.086 1 93.62 93 ASP B N 1
ATOM 3204 C CA . ASP B 1 93 ? 6.519 -34.04 -4.407 1 93.62 93 ASP B CA 1
ATOM 3205 C C . ASP B 1 93 ? 7.39 -33.281 -5.405 1 93.62 93 ASP B C 1
ATOM 3207 O O . ASP B 1 93 ? 7.511 -33.684 -6.564 1 93.62 93 ASP B O 1
ATOM 3211 N N . LEU B 1 94 ? 7.958 -32.252 -4.946 1 94.46 94 LEU B N 1
ATOM 3212 C CA . LEU B 1 94 ? 8.763 -31.382 -5.796 1 94.46 94 LEU B CA 1
ATOM 3213 C C . LEU B 1 94 ? 10.053 -32.077 -6.218 1 94.46 94 LEU B C 1
ATOM 3215 O O . LEU B 1 94 ? 10.569 -31.828 -7.31 1 94.46 94 LEU B O 1
ATOM 3219 N N 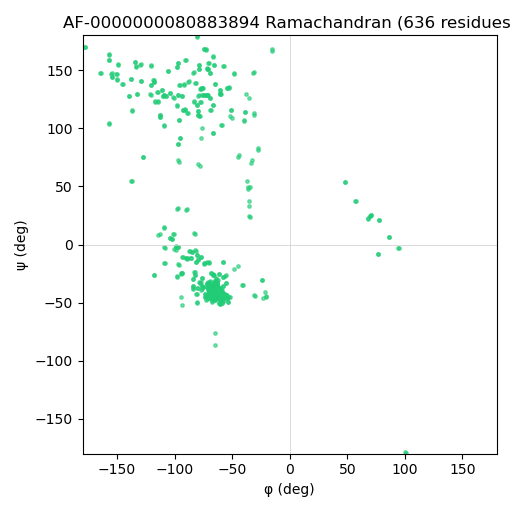. SER B 1 95 ? 10.56 -32.919 -5.367 1 91.33 95 SER B N 1
ATOM 3220 C CA . SER B 1 95 ? 11.846 -33.561 -5.619 1 91.33 95 SER B CA 1
ATOM 3221 C C . SER B 1 95 ? 11.666 -34.909 -6.309 1 91.33 95 SER B C 1
ATOM 3223 O O . SER B 1 95 ? 12.633 -35.495 -6.8 1 91.33 95 SER B O 1
ATOM 3225 N N . SER B 1 96 ? 10.439 -35.339 -6.346 1 90.95 96 SER B N 1
ATOM 3226 C CA . SER B 1 96 ? 10.164 -36.659 -6.905 1 90.95 96 SER B CA 1
ATOM 3227 C C . SER B 1 96 ? 10.174 -36.626 -8.429 1 90.95 96 SER B C 1
ATOM 3229 O O . SER B 1 96 ? 9.955 -35.575 -9.034 1 90.95 96 SER B O 1
ATOM 3231 N N . SER B 1 97 ? 10.447 -37.742 -9.001 1 88.69 97 SER B N 1
ATOM 3232 C CA . SER B 1 97 ? 10.379 -37.889 -10.451 1 88.69 97 SER B CA 1
ATOM 3233 C C . SER B 1 97 ? 8.959 -38.206 -10.908 1 88.69 97 SER B C 1
ATOM 3235 O O . SER B 1 97 ? 8.664 -38.175 -12.105 1 88.69 97 SER B O 1
ATOM 3237 N N . ASP B 1 98 ? 8.136 -38.402 -9.96 1 88.9 98 ASP B N 1
ATOM 3238 C CA . ASP B 1 98 ? 6.748 -38.73 -10.27 1 88.9 98 ASP B CA 1
ATOM 3239 C C . ASP B 1 98 ? 5.999 -37.508 -10.796 1 88.9 98 ASP B C 1
ATOM 3241 O O . ASP B 1 98 ? 6.518 -36.39 -10.755 1 88.9 98 ASP B O 1
ATOM 3245 N N . ALA B 1 99 ? 4.881 -37.861 -11.294 1 90.25 99 ALA B N 1
ATOM 3246 C CA . ALA B 1 99 ? 4.019 -36.778 -11.762 1 90.25 99 ALA B CA 1
ATOM 3247 C C . ALA B 1 99 ? 3.666 -35.828 -10.622 1 90.25 99 ALA B C 1
ATOM 3249 O O . ALA B 1 99 ? 3.39 -36.266 -9.503 1 90.25 99 ALA B O 1
ATOM 3250 N N . LEU B 1 100 ? 3.856 -34.651 -10.864 1 92.77 100 LEU B N 1
ATOM 3251 C CA . LEU B 1 100 ? 3.528 -33.602 -9.904 1 92.77 100 LEU B CA 1
ATOM 3252 C C . LEU B 1 100 ? 2.035 -33.293 -9.927 1 92.77 100 LEU B C 1
ATOM 3254 O O . LEU B 1 100 ? 1.5 -32.867 -10.953 1 92.77 100 LEU B O 1
ATOM 3258 N N . LEU B 1 101 ? 1.321 -33.584 -8.795 1 94.92 101 LEU B N 1
ATOM 3259 C CA . LEU B 1 101 ? -0.122 -33.391 -8.702 1 94.92 101 LEU B CA 1
ATOM 3260 C C . LEU B 1 101 ? -0.482 -32.56 -7.476 1 94.92 101 LEU B C 1
ATOM 3262 O O . LEU B 1 101 ? -0.998 -33.091 -6.49 1 94.92 101 LEU B O 1
ATOM 3266 N N . PRO B 1 102 ? -0.239 -31.242 -7.558 1 96.92 102 PRO B N 1
ATOM 3267 C CA . PRO B 1 102 ? -0.649 -30.387 -6.442 1 96.92 102 PRO B CA 1
ATOM 3268 C C . PRO B 1 102 ? -2.143 -30.485 -6.142 1 96.92 102 PRO B C 1
ATOM 3270 O O . PRO B 1 102 ? -2.938 -30.786 -7.036 1 96.92 102 PRO B O 1
ATOM 3273 N N . GLU B 1 103 ? -2.488 -30.226 -4.965 1 97.41 103 GLU B N 1
ATOM 3274 C CA . GLU B 1 103 ? -3.879 -30.292 -4.527 1 97.41 103 GLU B CA 1
ATOM 3275 C C . GLU B 1 103 ? -4.477 -28.896 -4.38 1 97.41 103 GLU B C 1
ATOM 3277 O O . GLU B 1 103 ? -3.888 -28.027 -3.735 1 97.41 103 GLU B O 1
ATOM 3282 N N . ILE B 1 104 ? -5.642 -28.695 -4.959 1 97.96 104 ILE B N 1
ATOM 3283 C CA . ILE B 1 104 ? -6.357 -27.436 -4.778 1 97.96 104 ILE B CA 1
ATOM 3284 C C . ILE B 1 104 ? -7.091 -27.447 -3.439 1 97.96 104 ILE B C 1
ATOM 3286 O O . ILE B 1 104 ? -7.953 -28.297 -3.204 1 97.96 104 ILE B O 1
ATOM 3290 N N . LEU B 1 105 ? -6.758 -26.506 -2.559 1 97.82 105 LEU B N 1
ATOM 3291 C CA . LEU B 1 105 ? -7.397 -26.413 -1.251 1 97.82 105 LEU B CA 1
ATOM 3292 C C . LEU B 1 105 ? -8.511 -25.372 -1.263 1 97.82 105 LEU B C 1
ATOM 3294 O O . LEU B 1 105 ? -9.448 -25.45 -0.465 1 97.82 105 LEU B O 1
ATOM 3298 N N . ALA B 1 106 ? -8.405 -24.37 -2.128 1 97.66 106 ALA B N 1
ATOM 3299 C CA . ALA B 1 106 ? -9.396 -23.315 -2.32 1 97.66 106 ALA B CA 1
ATOM 3300 C C . ALA B 1 106 ? -9.307 -22.728 -3.726 1 97.66 106 ALA B C 1
ATOM 3302 O O . ALA B 1 106 ? -8.223 -22.663 -4.311 1 97.66 106 ALA B O 1
ATOM 3303 N N . TRP B 1 107 ? -10.369 -22.389 -4.266 1 97.62 107 TRP B N 1
ATOM 3304 C CA . TRP B 1 107 ? -10.476 -21.828 -5.608 1 97.62 107 TRP B CA 1
ATOM 3305 C C . TRP B 1 107 ? -11.765 -21.027 -5.763 1 97.62 107 TRP B C 1
ATOM 3307 O O . TRP B 1 107 ? -12.845 -21.602 -5.921 1 97.62 107 TRP B O 1
ATOM 3317 N N . GLN B 1 108 ? -11.629 -19.682 -5.735 1 95.52 108 GLN B N 1
ATOM 3318 C CA . GLN B 1 108 ? -12.854 -18.889 -5.708 1 95.52 108 GLN B CA 1
ATOM 3319 C C . GLN B 1 108 ? -12.607 -17.478 -6.235 1 95.52 108 GLN B C 1
ATOM 3321 O O . GLN B 1 108 ? -11.46 -17.037 -6.33 1 95.52 108 GLN B O 1
ATOM 3326 N N . ARG B 1 109 ? -13.593 -16.87 -6.625 1 94.91 109 ARG B N 1
ATOM 3327 C CA . ARG B 1 109 ? -13.654 -15.476 -7.051 1 94.91 109 ARG B CA 1
ATOM 3328 C C . ARG B 1 109 ? -14.626 -14.681 -6.185 1 94.91 109 ARG B C 1
ATOM 3330 O O . ARG B 1 109 ? -15.701 -15.174 -5.837 1 94.91 109 ARG B O 1
ATOM 3337 N N . PHE B 1 110 ? -14.295 -13.463 -5.775 1 93.22 110 PHE B N 1
ATOM 3338 C CA . PHE B 1 110 ? -15.164 -12.641 -4.94 1 93.22 110 PHE B CA 1
ATOM 3339 C C . PHE B 1 110 ? -14.821 -11.164 -5.093 1 93.22 110 PHE B C 1
ATOM 3341 O O . PHE B 1 110 ? -13.795 -10.816 -5.682 1 93.22 110 PHE B O 1
ATOM 3348 N N . SER B 1 111 ? -15.723 -10.317 -4.673 1 92.65 111 SER B N 1
ATOM 3349 C CA . SER B 1 111 ? -15.49 -8.877 -4.631 1 92.65 111 SER B CA 1
ATOM 3350 C C . SER B 1 111 ? -14.851 -8.459 -3.311 1 92.65 111 SER B C 1
ATOM 3352 O O . SER B 1 111 ? -15.206 -8.978 -2.251 1 92.65 111 SER B O 1
ATOM 3354 N N . LEU B 1 112 ? -13.926 -7.539 -3.405 1 91.67 112 LEU B N 1
ATOM 3355 C CA . LEU B 1 112 ? -13.319 -7.003 -2.192 1 91.67 112 LEU B CA 1
ATOM 3356 C C . LEU B 1 112 ? -14.383 -6.446 -1.252 1 91.67 112 LEU B C 1
ATOM 3358 O O . LEU B 1 112 ? -14.208 -6.46 -0.031 1 91.67 112 LEU B O 1
ATOM 3362 N N . PHE B 1 113 ? -15.483 -6.025 -1.754 1 88.7 113 PHE B N 1
ATOM 3363 C CA . PHE B 1 113 ? -16.547 -5.392 -0.985 1 88.7 113 PHE B CA 1
ATOM 3364 C C . PHE B 1 113 ? -17.384 -6.437 -0.257 1 88.7 113 PHE B C 1
ATOM 3366 O O . PHE B 1 113 ? -18.171 -6.102 0.631 1 88.7 113 PHE B O 1
ATOM 3373 N N . ASP B 1 114 ? -17.188 -7.676 -0.635 1 84.95 114 ASP B N 1
ATOM 3374 C CA . ASP B 1 114 ? -17.956 -8.754 -0.019 1 84.95 114 ASP B CA 1
ATOM 3375 C C . ASP B 1 114 ? -17.274 -9.259 1.25 1 84.95 114 ASP B C 1
ATOM 3377 O O . ASP B 1 114 ? -17.82 -10.106 1.96 1 84.95 114 ASP B O 1
ATOM 3381 N N . LEU B 1 115 ? -16.109 -8.741 1.484 1 83.21 115 LEU B N 1
ATOM 3382 C CA . LEU B 1 115 ? -15.393 -9.193 2.672 1 83.21 115 LEU B CA 1
ATOM 3383 C C . LEU B 1 115 ? -16.083 -8.704 3.941 1 83.21 115 LEU B C 1
ATOM 3385 O O . LEU B 1 115 ? -16.581 -7.577 3.988 1 83.21 115 LEU B O 1
ATOM 3389 N N . PRO B 1 116 ? -16.38 -9.682 4.826 1 68.27 116 PRO B N 1
ATOM 3390 C CA . PRO B 1 116 ? -16.949 -9.219 6.093 1 68.27 116 PRO B CA 1
ATOM 3391 C C . PRO B 1 116 ? -16.091 -8.152 6.771 1 68.27 116 PRO B C 1
ATOM 3393 O O . PRO B 1 116 ? -14.866 -8.156 6.625 1 68.27 116 PRO B O 1
ATOM 3396 N N . PRO B 1 117 ? -16.835 -7.114 7.242 1 56.08 117 PRO B N 1
ATOM 3397 C CA . PRO B 1 117 ? -16.03 -6.119 7.956 1 56.08 117 PRO B CA 1
ATOM 3398 C C . PRO B 1 117 ? -15.146 -6.739 9.035 1 56.08 117 PRO B C 1
ATOM 3400 O O . PRO B 1 117 ? -15.506 -7.764 9.62 1 56.08 117 PRO B O 1
ATOM 3403 N N . THR B 1 118 ? -13.891 -6.664 8.9 1 53.24 118 THR B N 1
ATOM 3404 C CA . THR B 1 118 ? -13.117 -7.124 10.048 1 53.24 118 THR B CA 1
ATOM 3405 C C . THR B 1 118 ? -13.786 -6.705 11.353 1 53.24 118 THR B C 1
ATOM 3407 O O . THR B 1 118 ? -14.337 -5.606 11.45 1 53.24 118 THR B O 1
ATOM 3410 N N . PRO B 1 119 ? -14.308 -7.659 12.24 1 44.97 119 PRO B N 1
ATOM 3411 C CA . PRO B 1 119 ? -14.969 -7.237 13.477 1 44.97 119 PRO B CA 1
ATOM 3412 C C . PRO B 1 119 ? -14.519 -5.856 13.946 1 44.97 119 PRO B C 1
ATOM 3414 O O . PRO B 1 119 ? -15.133 -5.273 14.843 1 44.97 119 PRO B O 1
ATOM 3417 N N . THR B 1 120 ? -13.365 -5.519 13.673 1 39.62 120 THR B N 1
ATOM 3418 C CA . THR B 1 120 ? -12.759 -4.459 14.47 1 39.62 120 THR B CA 1
ATOM 3419 C C . THR B 1 120 ? -13.38 -3.106 14.132 1 39.62 120 THR B C 1
ATOM 3421 O O . THR B 1 120 ? -13.156 -2.121 14.838 1 39.62 120 THR B O 1
ATOM 3424 N N . VAL B 1 121 ? -13.577 -2.748 12.906 1 38.53 121 VAL B N 1
ATOM 3425 C CA . VAL B 1 121 ? -13.838 -1.331 12.68 1 38.53 121 VAL B CA 1
ATOM 3426 C C . VAL B 1 121 ? -15.343 -1.09 12.593 1 38.53 121 VAL B C 1
ATOM 3428 O O . VAL B 1 121 ? -16.012 -1.618 11.701 1 38.53 121 VAL B O 1
ATOM 3431 N N . ASN B 1 122 ? -16.095 -1.15 13.646 1 33.62 122 ASN B N 1
ATOM 3432 C CA . ASN B 1 122 ? -17.314 -0.374 13.446 1 33.62 122 ASN B CA 1
ATOM 3433 C C . ASN B 1 122 ? -17.018 0.979 12.805 1 33.62 122 ASN B C 1
ATOM 3435 O O . ASN B 1 122 ? -16.371 1.832 13.415 1 33.62 122 ASN B O 1
ATOM 3439 N N . PRO B 1 123 ? -16.763 1.085 11.564 1 36.24 123 PRO B N 1
ATOM 3440 C CA . PRO B 1 123 ? -16.421 2.409 11.039 1 36.24 123 PRO B CA 1
ATOM 3441 C C . PRO B 1 123 ? -17.264 3.524 11.656 1 36.24 123 PRO B C 1
ATOM 3443 O O . PRO B 1 123 ? -18.424 3.301 12.01 1 36.24 123 PRO B O 1
ATOM 3446 N N . PRO B 1 124 ? -16.759 4.296 12.496 1 33.59 124 PRO B N 1
ATOM 3447 C CA . PRO B 1 124 ? -17.682 5.403 12.756 1 33.59 124 PRO B CA 1
ATOM 3448 C C . PRO B 1 124 ? -18.528 5.765 11.538 1 33.59 124 PRO B C 1
ATOM 3450 O O . PRO B 1 124 ? -18.157 5.443 10.406 1 33.59 124 PRO B O 1
ATOM 3453 N N . ASP B 1 125 ? -19.783 6.235 11.732 1 31.71 125 ASP B N 1
ATOM 3454 C CA . ASP B 1 125 ? -20.827 6.628 10.791 1 31.71 125 ASP B CA 1
ATOM 3455 C C . ASP B 1 125 ? -20.223 7.175 9.499 1 31.71 125 ASP B C 1
ATOM 3457 O O . ASP B 1 125 ? -20.762 6.951 8.413 1 31.71 125 ASP B O 1
ATOM 3461 N N . SER B 1 126 ? -19.181 8.037 9.631 1 33.5 126 SER B N 1
ATOM 3462 C CA . SER B 1 126 ? -18.734 8.701 8.411 1 33.5 126 SER B CA 1
ATOM 3463 C C . SER B 1 126 ? -18.008 7.728 7.486 1 33.5 126 SER B C 1
ATOM 3465 O O . SER B 1 126 ? -17.728 8.054 6.331 1 33.5 126 SER B O 1
ATOM 3467 N N . LEU B 1 127 ? -17.261 6.711 8.02 1 33.26 127 LEU B N 1
ATOM 3468 C CA . LEU B 1 127 ? -16.75 5.677 7.125 1 33.26 127 LEU B CA 1
ATOM 3469 C C . LEU B 1 127 ? -17.812 4.615 6.86 1 33.26 127 LEU B C 1
ATOM 3471 O O . LEU B 1 127 ? -17.673 3.47 7.296 1 33.26 127 LEU B O 1
ATOM 3475 N N . SER B 1 128 ? -18.973 4.777 7.222 1 30.02 128 SER B N 1
ATOM 3476 C CA . SER B 1 128 ? -19.998 3.845 6.763 1 30.02 128 SER B CA 1
ATOM 3477 C C . SER B 1 128 ? -19.625 3.233 5.417 1 30.02 128 SER B C 1
ATOM 3479 O O . SER B 1 128 ? -19.438 3.951 4.433 1 30.02 128 SER B O 1
ATOM 3481 N N . LEU B 1 129 ? -18.82 2.253 5.443 1 35.21 129 LEU B N 1
ATOM 3482 C CA . LEU B 1 129 ? -18.924 1.431 4.242 1 35.21 129 LEU B CA 1
ATOM 3483 C C . LEU B 1 129 ? -20.362 1.383 3.739 1 35.21 129 LEU B C 1
ATOM 3485 O O . LEU B 1 129 ? -21.155 0.554 4.191 1 35.21 129 LEU B O 1
ATOM 3489 N N . GLY B 1 130 ? -21.231 2.368 4.047 1 32.66 130 GLY B N 1
ATOM 3490 C CA . GLY B 1 130 ? -22.56 2.259 3.467 1 32.66 130 GLY B CA 1
ATOM 3491 C C . GLY B 1 130 ? -22.63 1.269 2.319 1 32.66 130 GLY B C 1
ATOM 3492 O O . GLY B 1 130 ? -21.6 0.798 1.835 1 32.66 130 GLY B O 1
ATOM 3493 N N . ALA B 1 131 ? -23.876 0.914 1.936 1 33.25 131 ALA B N 1
ATOM 3494 C CA . ALA B 1 131 ? -24.231 0.166 0.733 1 33.25 131 ALA B CA 1
ATOM 3495 C C . ALA B 1 131 ? -23.313 0.531 -0.43 1 33.25 131 ALA B C 1
ATOM 3497 O O . ALA B 1 131 ? -23.606 1.453 -1.195 1 33.25 131 ALA B O 1
ATOM 3498 N N . VAL B 1 132 ? -22.114 0.832 -0.207 1 38.43 132 VAL B N 1
ATOM 3499 C CA . VAL B 1 132 ? -21.144 1.152 -1.249 1 38.43 132 VAL B CA 1
ATOM 3500 C C . VAL B 1 132 ? -21.382 0.263 -2.467 1 38.43 132 VAL B C 1
ATOM 3502 O O . VAL B 1 132 ? -21.095 -0.936 -2.435 1 38.43 132 VAL B O 1
ATOM 3505 N N . GLY B 1 133 ? -22.353 0.268 -2.884 1 42.42 133 GLY B N 1
ATOM 3506 C CA . GLY B 1 133 ? -22.334 -0.178 -4.268 1 42.42 133 GLY B CA 1
ATOM 3507 C C . GLY B 1 133 ? -21.09 0.258 -5.019 1 42.42 133 GLY B C 1
ATOM 3508 O O . GLY B 1 133 ? -20.452 1.247 -4.651 1 42.42 133 GLY B O 1
ATOM 3509 N N . GLY B 1 134 ? -20.21 -0.62 -5.729 1 49.94 134 GLY B N 1
ATOM 3510 C CA . GLY B 1 134 ? -19.017 -0.543 -6.557 1 49.94 134 GLY B CA 1
ATOM 3511 C C . GLY B 1 134 ? -18.809 0.826 -7.177 1 49.94 134 GLY B C 1
ATOM 3512 O O . GLY B 1 134 ? -17.72 1.396 -7.084 1 49.94 134 GLY B O 1
ATOM 3513 N N . ASP B 1 135 ? -19.707 1.543 -7.661 1 53.95 135 ASP B N 1
ATOM 3514 C CA . ASP B 1 135 ? -19.453 2.668 -8.555 1 53.95 135 ASP B CA 1
ATOM 3515 C C . ASP B 1 135 ? -19.257 3.962 -7.767 1 53.95 135 ASP B C 1
ATOM 3517 O O . ASP B 1 135 ? -18.649 4.912 -8.265 1 53.95 135 ASP B O 1
ATOM 3521 N N . LYS B 1 136 ? -19.589 4.04 -6.395 1 65.2 136 LYS B N 1
ATOM 3522 C CA . LYS B 1 136 ? -19.519 5.305 -5.669 1 65.2 136 LYS B CA 1
ATOM 3523 C C . LYS B 1 136 ? -18.414 5.275 -4.617 1 65.2 136 LYS B C 1
ATOM 3525 O O . LYS B 1 136 ? -18.207 6.254 -3.898 1 65.2 136 LYS B O 1
ATOM 3530 N N . PHE B 1 137 ? -17.624 4.32 -4.592 1 73.51 137 PHE B N 1
ATOM 3531 C CA . PHE B 1 137 ? -16.582 4.158 -3.585 1 73.51 137 PHE B CA 1
ATOM 3532 C C . PHE B 1 137 ? -15.402 5.077 -3.873 1 73.51 137 PHE B C 1
ATOM 3534 O O . PHE B 1 137 ? -15.006 5.244 -5.029 1 73.51 137 PHE B O 1
ATOM 3541 N N . ASP B 1 138 ? -15.004 5.698 -2.712 1 79.76 138 ASP B N 1
ATOM 3542 C CA . ASP B 1 138 ? -13.78 6.491 -2.773 1 79.76 138 ASP B CA 1
ATOM 3543 C C . ASP B 1 138 ? -12.543 5.597 -2.705 1 79.76 138 ASP B C 1
ATOM 3545 O O . ASP B 1 138 ? -12.256 5.005 -1.663 1 79.76 138 ASP B O 1
ATOM 3549 N N . PHE B 1 139 ? -11.866 5.534 -3.755 1 82.79 139 PHE B N 1
ATOM 3550 C CA . PHE B 1 139 ? -10.73 4.624 -3.843 1 82.79 139 PHE B CA 1
ATOM 3551 C C . PHE B 1 139 ? -9.449 5.313 -3.388 1 82.79 139 PHE B C 1
ATOM 3553 O O . PHE B 1 139 ? -8.366 5.026 -3.904 1 82.79 139 PHE B O 1
ATOM 3560 N N . SER B 1 140 ? -9.61 6.249 -2.482 1 87.94 140 SER B N 1
ATOM 3561 C CA . SER B 1 140 ? -8.426 6.841 -1.868 1 87.94 140 SER B CA 1
ATOM 3562 C C . SER B 1 140 ? -7.674 5.82 -1.02 1 87.94 140 SER B C 1
ATOM 3564 O O . SER B 1 140 ? -8.229 4.783 -0.651 1 87.94 140 SER B O 1
ATOM 3566 N N . ALA B 1 141 ? -6.439 6.106 -0.734 1 90.15 141 ALA B N 1
ATOM 3567 C CA . ALA B 1 141 ? -5.633 5.21 0.092 1 90.15 141 ALA B CA 1
ATOM 3568 C C . ALA B 1 141 ? -6.26 5.022 1.471 1 90.15 141 ALA B C 1
ATOM 3570 O O . ALA B 1 141 ? -6.31 3.904 1.989 1 90.15 141 ALA B O 1
ATOM 3571 N N . ALA B 1 142 ? -6.76 6.053 1.992 1 89.73 142 ALA B N 1
ATOM 3572 C CA . ALA B 1 142 ? -7.37 6.014 3.319 1 89.73 142 ALA B CA 1
ATOM 3573 C C . ALA B 1 142 ? -8.611 5.126 3.327 1 89.73 142 ALA B C 1
ATOM 3575 O O . ALA B 1 142 ? -8.838 4.375 4.278 1 89.73 142 ALA B O 1
ATOM 3576 N N . SER B 1 143 ? -9.413 5.172 2.292 1 89.47 143 SER B N 1
ATOM 3577 C CA . SER B 1 143 ? -10.656 4.41 2.218 1 89.47 143 SER B CA 1
ATOM 3578 C C . SER B 1 143 ? -10.388 2.946 1.885 1 89.47 143 SER B C 1
ATOM 3580 O O . SER B 1 143 ? -11.12 2.06 2.331 1 89.47 143 SER B O 1
ATOM 3582 N N . LEU B 1 144 ? -9.382 2.717 1.125 1 92.72 144 LEU B N 1
ATOM 3583 C CA . LEU B 1 144 ? -9.092 1.373 0.637 1 92.72 144 LEU B CA 1
ATOM 3584 C C . LEU B 1 144 ? -8.323 0.57 1.681 1 92.72 144 LEU B C 1
ATOM 3586 O O . LEU B 1 144 ? -8.38 -0.662 1.689 1 92.72 144 LEU B O 1
ATOM 3590 N N . SER B 1 145 ? -7.621 1.225 2.587 1 94.03 145 SER B N 1
ATOM 3591 C CA . SER B 1 145 ? -6.693 0.568 3.502 1 94.03 145 SER B CA 1
ATOM 3592 C C . SER B 1 145 ? -7.42 -0.412 4.417 1 94.03 145 SER B C 1
ATOM 3594 O O . SER B 1 145 ? -6.958 -1.536 4.623 1 94.03 145 SER B O 1
ATOM 3596 N N . PRO B 1 146 ? -8.617 -0.08 4.939 1 92.49 146 PRO B N 1
ATOM 3597 C CA . PRO B 1 146 ? -9.308 -1.071 5.768 1 92.49 146 PRO B CA 1
ATOM 3598 C C . PRO B 1 146 ? -9.662 -2.34 4.997 1 92.49 146 PRO B C 1
ATOM 3600 O O . PRO B 1 146 ? -9.587 -3.442 5.547 1 92.49 146 PRO B O 1
ATOM 3603 N N . LEU B 1 147 ? -10.049 -2.173 3.789 1 93.28 147 LEU B N 1
ATOM 3604 C CA . LEU B 1 147 ? -10.401 -3.324 2.965 1 93.28 147 LEU B CA 1
ATOM 3605 C C . LEU B 1 147 ? -9.17 -4.173 2.662 1 93.28 147 LEU B C 1
ATOM 3607 O O . LEU B 1 147 ? -9.221 -5.402 2.752 1 93.28 147 LEU B O 1
ATOM 3611 N N . ALA B 1 148 ? -8.097 -3.546 2.305 1 95.9 148 ALA B N 1
ATOM 3612 C CA . ALA B 1 148 ? -6.857 -4.239 1.966 1 95.9 148 ALA B CA 1
ATOM 3613 C C . ALA B 1 148 ? -6.318 -5.016 3.164 1 95.9 148 ALA B C 1
ATOM 3615 O O . ALA B 1 148 ? -5.873 -6.157 3.022 1 95.9 148 ALA B O 1
ATOM 3616 N N . THR B 1 149 ? -6.349 -4.387 4.333 1 95.68 149 THR B N 1
ATOM 3617 C CA . THR B 1 149 ? -5.805 -5.039 5.52 1 95.68 149 THR B CA 1
ATOM 3618 C C . THR B 1 149 ? -6.709 -6.183 5.969 1 95.68 149 THR B C 1
ATOM 3620 O O . THR B 1 149 ? -6.226 -7.205 6.462 1 95.68 149 THR B O 1
ATOM 3623 N N . SER B 1 150 ? -7.983 -6.022 5.79 1 94.06 150 SER B N 1
ATOM 3624 C CA . SER B 1 150 ? -8.908 -7.115 6.07 1 94.06 150 SER B CA 1
ATOM 3625 C C . SER B 1 150 ? -8.649 -8.307 5.154 1 94.06 150 SER B C 1
ATOM 3627 O O . SER B 1 150 ? -8.672 -9.456 5.6 1 94.06 150 SER B O 1
ATOM 3629 N N . LEU B 1 151 ? -8.48 -7.998 3.938 1 96.25 151 LEU B N 1
ATOM 3630 C CA . LEU B 1 151 ? -8.151 -9.059 2.993 1 96.25 151 LEU B CA 1
ATOM 3631 C C . LEU B 1 151 ? -6.865 -9.77 3.4 1 96.25 151 LEU B C 1
ATOM 3633 O O . LEU B 1 151 ? -6.819 -11.001 3.449 1 96.25 151 LEU B O 1
ATOM 3637 N N . ALA B 1 152 ? -5.813 -9.036 3.675 1 97.14 152 ALA B N 1
ATOM 3638 C CA . ALA B 1 152 ? -4.531 -9.616 4.066 1 97.14 152 ALA B CA 1
ATOM 3639 C C . ALA B 1 152 ? -4.692 -10.548 5.263 1 97.14 152 ALA B C 1
ATOM 3641 O O . ALA B 1 152 ? -4.157 -11.659 5.27 1 97.14 152 ALA B O 1
ATOM 3642 N N . ARG B 1 153 ? -5.414 -10.12 6.217 1 94.95 153 ARG B N 1
ATOM 3643 C CA . ARG B 1 153 ? -5.637 -10.921 7.417 1 94.95 153 ARG B CA 1
ATOM 3644 C C . ARG B 1 153 ? -6.391 -12.204 7.087 1 94.95 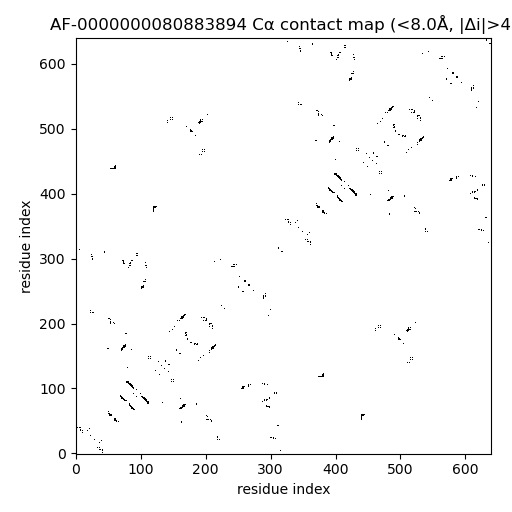153 ARG B C 1
ATOM 3646 O O . ARG B 1 153 ? -6.049 -13.278 7.586 1 94.95 153 ARG B O 1
ATOM 3653 N N . ARG B 1 154 ? -7.347 -12.037 6.297 1 94.6 154 ARG B N 1
ATOM 3654 C CA . ARG B 1 154 ? -8.144 -13.199 5.919 1 94.6 154 ARG B CA 1
ATOM 3655 C C . ARG B 1 154 ? -7.296 -14.226 5.175 1 94.6 154 ARG B C 1
ATOM 3657 O O . ARG B 1 154 ? -7.4 -15.427 5.431 1 94.6 154 ARG B O 1
ATOM 3664 N N . LEU B 1 155 ? -6.503 -13.771 4.278 1 96.97 155 LEU B N 1
ATOM 3665 C CA . LEU B 1 155 ? -5.65 -14.674 3.513 1 96.97 155 LEU B CA 1
ATOM 3666 C C . LEU B 1 155 ? -4.78 -15.516 4.44 1 96.97 155 LEU B C 1
ATOM 3668 O O . LEU B 1 155 ? -4.666 -16.73 4.258 1 96.97 155 LEU B O 1
ATOM 3672 N N . VAL B 1 156 ? -4.22 -14.88 5.459 1 96.82 156 VAL B N 1
ATOM 3673 C CA . VAL B 1 156 ? -3.251 -15.55 6.319 1 96.82 156 VAL B CA 1
ATOM 3674 C C . VAL B 1 156 ? -3.98 -16.427 7.335 1 96.82 156 VAL B C 1
ATOM 3676 O O . VAL B 1 156 ? -3.523 -17.526 7.657 1 96.82 156 VAL B O 1
ATOM 3679 N N . THR B 1 157 ? -5.112 -15.999 7.848 1 94.23 157 THR B N 1
ATOM 3680 C CA . THR B 1 157 ? -5.775 -16.695 8.945 1 94.23 157 THR B CA 1
ATOM 3681 C C . THR B 1 157 ? -6.628 -17.846 8.419 1 94.23 157 THR B C 1
ATOM 3683 O O . THR B 1 157 ? -6.714 -18.901 9.051 1 94.23 157 THR B O 1
ATOM 3686 N N . VAL B 1 158 ? -7.226 -17.656 7.276 1 94.76 158 VAL B N 1
ATOM 3687 C CA . VAL B 1 158 ? -8.153 -18.66 6.766 1 94.76 158 VAL B CA 1
ATOM 3688 C C . VAL B 1 158 ? -7.38 -19.752 6.03 1 94.76 158 VAL B C 1
ATOM 3690 O O . VAL B 1 158 ? -7.68 -20.939 6.176 1 94.76 158 VAL B O 1
ATOM 3693 N N . HIS B 1 159 ? -6.349 -19.372 5.309 1 96.48 159 HIS B N 1
ATOM 3694 C CA . HIS B 1 159 ? -5.742 -20.336 4.4 1 96.48 159 HIS B CA 1
ATOM 3695 C C . HIS B 1 159 ? -4.376 -20.787 4.907 1 96.48 159 HIS B C 1
ATOM 3697 O O . HIS B 1 159 ? -3.826 -21.78 4.424 1 96.48 159 HIS B O 1
ATOM 3703 N N . SER B 1 160 ? -3.75 -20.07 5.865 1 96.32 160 SER B N 1
ATOM 3704 C CA . SER B 1 160 ? -2.44 -20.388 6.425 1 96.32 160 SER B CA 1
ATOM 3705 C C . SER B 1 160 ? -1.423 -20.674 5.326 1 96.32 160 SER B C 1
ATOM 3707 O O . SER B 1 160 ? -0.752 -21.708 5.348 1 96.32 160 SER B O 1
ATOM 3709 N N . PRO B 1 161 ? -1.293 -19.778 4.434 1 98.2 161 PRO B N 1
ATOM 3710 C CA . PRO B 1 161 ? -0.366 -20.001 3.322 1 98.2 161 PRO B CA 1
ATOM 3711 C C . PRO B 1 161 ? 1.098 -19.92 3.748 1 98.2 161 PRO B C 1
ATOM 3713 O O . PRO B 1 161 ? 1.421 -19.257 4.737 1 98.2 161 PRO B O 1
ATOM 3716 N N . THR B 1 162 ? 1.978 -20.626 3.06 1 98.01 162 THR B N 1
ATOM 3717 C CA . THR B 1 162 ? 3.417 -20.453 3.232 1 98.01 162 THR B CA 1
ATOM 3718 C C . THR B 1 162 ? 3.971 -19.479 2.196 1 98.01 162 THR B C 1
ATOM 3720 O O . THR B 1 162 ? 5.044 -18.904 2.389 1 98.01 162 THR B O 1
ATOM 3723 N N . ILE B 1 163 ? 3.268 -19.369 1.049 1 98.09 163 ILE B N 1
ATOM 3724 C CA . ILE B 1 163 ? 3.611 -18.439 -0.021 1 98.09 163 ILE B CA 1
ATOM 3725 C C . ILE B 1 163 ? 2.361 -17.684 -0.468 1 98.09 163 ILE B C 1
ATOM 3727 O O . ILE B 1 163 ? 1.309 -18.289 -0.688 1 98.09 163 ILE B O 1
ATOM 3731 N N . ILE B 1 164 ? 2.423 -16.428 -0.535 1 98.6 164 ILE B N 1
ATOM 3732 C CA . ILE B 1 164 ? 1.376 -15.634 -1.169 1 98.6 164 ILE B CA 1
ATOM 3733 C C . ILE B 1 164 ? 1.92 -14.979 -2.437 1 98.6 164 ILE B C 1
ATOM 3735 O O . ILE B 1 164 ? 2.823 -14.142 -2.372 1 98.6 164 ILE B O 1
ATOM 3739 N N . ALA B 1 165 ? 1.433 -15.428 -3.543 1 98.23 165 ALA B N 1
ATOM 3740 C CA . ALA B 1 165 ? 1.823 -14.885 -4.842 1 98.23 165 ALA B CA 1
ATOM 3741 C C . ALA B 1 165 ? 0.805 -13.861 -5.337 1 98.23 165 ALA B C 1
ATOM 3743 O O . ALA B 1 165 ? -0.373 -14.181 -5.511 1 98.23 165 ALA B O 1
ATOM 3744 N N . ILE B 1 166 ? 1.246 -12.651 -5.537 1 97.71 166 ILE B N 1
ATOM 3745 C CA . ILE B 1 166 ? 0.391 -11.568 -6.01 1 97.71 166 ILE B CA 1
ATOM 3746 C C . ILE B 1 166 ? 0.774 -11.195 -7.44 1 97.71 166 ILE B C 1
ATOM 3748 O O . ILE B 1 166 ? 1.95 -10.969 -7.736 1 97.71 166 ILE B O 1
ATOM 3752 N N . GLU B 1 167 ? -0.202 -11.168 -8.302 1 94.67 167 GLU B N 1
ATOM 3753 C CA . GLU B 1 167 ? 0.074 -10.751 -9.674 1 94.67 167 GLU B CA 1
ATOM 3754 C C . GLU B 1 167 ? 0.604 -9.321 -9.72 1 94.67 167 GLU B C 1
ATOM 3756 O O . GLU B 1 167 ? -0.011 -8.407 -9.166 1 94.67 167 GLU B O 1
ATOM 3761 N N . LYS B 1 168 ? 1.646 -9.219 -10.399 1 90.99 168 LYS B N 1
ATOM 3762 C CA . LYS B 1 168 ? 2.217 -7.886 -10.575 1 90.99 168 LYS B CA 1
ATOM 3763 C C . LYS B 1 168 ? 1.397 -7.064 -11.565 1 90.99 168 LYS B C 1
ATOM 3765 O O . LYS B 1 168 ? 1.119 -7.518 -12.677 1 90.99 168 LYS B O 1
ATOM 3770 N N . GLN B 1 169 ? 1.023 -5.843 -11.151 1 83.48 169 GLN B N 1
ATOM 3771 C CA . GLN B 1 169 ? 0.215 -4.984 -12.01 1 83.48 169 GLN B CA 1
ATOM 3772 C C . GLN B 1 169 ? 1.094 -4.073 -12.861 1 83.48 169 GLN B C 1
ATOM 3774 O O . GLN B 1 169 ? 2.128 -3.589 -12.396 1 83.48 169 GLN B O 1
ATOM 3779 N N . ARG B 1 170 ? 0.662 -4.003 -14.071 1 71.89 170 ARG B N 1
ATOM 3780 C CA . ARG B 1 170 ? 1.383 -3.119 -14.981 1 71.89 170 ARG B CA 1
ATOM 3781 C C . ARG B 1 170 ? 0.937 -1.671 -14.805 1 71.89 170 ARG B C 1
ATOM 3783 O O . ARG B 1 170 ? -0.223 -1.408 -14.48 1 71.89 170 ARG B O 1
ATOM 3790 N N . TYR B 1 171 ? 1.822 -0.739 -14.835 1 60.95 171 TYR B N 1
ATOM 3791 C CA . TYR B 1 171 ? 1.433 0.666 -14.767 1 60.95 171 TYR B CA 1
ATOM 3792 C C . TYR B 1 171 ? 0.975 1.172 -16.129 1 60.95 171 TYR B C 1
ATOM 3794 O O . TYR B 1 171 ? 0.077 2.012 -16.216 1 60.95 171 TYR B O 1
ATOM 3802 N N . ARG B 1 172 ? 1.882 0.866 -17.142 1 53.97 172 ARG B N 1
ATOM 3803 C CA . ARG B 1 172 ? 1.611 1.431 -18.46 1 53.97 172 ARG B CA 1
ATOM 3804 C C . ARG B 1 172 ? 1.246 0.339 -19.46 1 53.97 172 ARG B C 1
ATOM 3806 O O . ARG B 1 172 ? 1.781 -0.77 -19.398 1 53.97 172 ARG B O 1
ATOM 3813 N N . THR B 1 173 ? -0.066 0.306 -19.874 1 48.16 173 THR B N 1
ATOM 3814 C CA . THR B 1 173 ? -0.286 -0.541 -21.041 1 48.16 173 THR B CA 1
ATOM 3815 C C . THR B 1 173 ? 0.162 0.168 -22.316 1 48.16 173 THR B C 1
ATOM 3817 O O . THR B 1 173 ? -0.206 1.32 -22.554 1 48.16 173 THR B O 1
ATOM 3820 N N . MET B 1 174 ? 0.903 -0.489 -23.215 1 44.35 174 MET B N 1
ATOM 3821 C CA . MET B 1 174 ? 1.33 -0.169 -24.574 1 44.35 174 MET B CA 1
ATOM 3822 C C . MET B 1 174 ? 2.101 1.147 -24.607 1 44.35 174 MET B C 1
ATOM 3824 O O . MET B 1 174 ? 1.909 1.961 -25.512 1 44.35 174 MET B O 1
ATOM 3828 N N . GLY B 1 175 ? 2.929 1.456 -23.595 1 47.35 175 GLY B N 1
ATOM 3829 C CA . GLY B 1 175 ? 3.773 2.635 -23.71 1 47.35 175 GLY B CA 1
ATOM 3830 C C . GLY B 1 175 ? 3.019 3.933 -23.49 1 47.35 175 GLY B C 1
ATOM 3831 O O . GLY B 1 175 ? 3.594 5.018 -23.601 1 47.35 175 GLY B O 1
ATOM 3832 N N . SER B 1 176 ? 1.644 3.809 -23.4 1 51.97 176 SER B N 1
ATOM 3833 C CA . SER B 1 176 ? 0.847 5.03 -23.348 1 51.97 176 SER B CA 1
ATOM 3834 C C . SER B 1 176 ? 1.009 5.739 -22.007 1 51.97 176 SER B C 1
ATOM 3836 O O . SER B 1 176 ? 1.202 5.091 -20.976 1 51.97 176 SER B O 1
ATOM 3838 N N . ALA B 1 177 ? 1.302 6.923 -22.187 1 56.31 177 ALA B N 1
ATOM 3839 C CA . ALA B 1 177 ? 1.435 7.818 -21.04 1 56.31 177 ALA B CA 1
ATOM 3840 C C . ALA B 1 177 ? 0.148 7.853 -20.22 1 56.31 177 ALA B C 1
ATOM 3842 O O . ALA B 1 177 ? 0.172 8.173 -19.029 1 56.31 177 ALA B O 1
ATOM 3843 N N . ALA B 1 178 ? -0.955 7.34 -20.846 1 59.55 178 ALA B N 1
ATOM 3844 C CA . ALA B 1 178 ? -2.257 7.395 -20.186 1 59.55 178 ALA B CA 1
ATOM 3845 C C . ALA B 1 178 ? -2.487 6.16 -19.321 1 59.55 178 ALA B C 1
ATOM 3847 O O . ALA B 1 178 ? -2.2 5.037 -19.742 1 59.55 178 ALA B O 1
ATOM 3848 N N . VAL B 1 179 ? -2.538 6.317 -18.106 1 64.31 179 VAL B N 1
ATOM 3849 C CA . VAL B 1 179 ? -2.89 5.221 -17.21 1 64.31 179 VAL B CA 1
ATOM 3850 C C . VAL B 1 179 ? -4.354 5.342 -16.794 1 64.31 179 VAL B C 1
ATOM 3852 O O . VAL B 1 179 ? -4.789 6.401 -16.335 1 64.31 179 VAL B O 1
ATOM 3855 N N . GLN B 1 180 ? -5.075 4.276 -17.007 1 70.94 180 GLN B N 1
ATOM 3856 C CA . GLN B 1 180 ? -6.489 4.255 -16.646 1 70.94 180 GLN B CA 1
ATOM 3857 C C . GLN B 1 180 ? -6.67 4.269 -15.131 1 70.94 180 GLN B C 1
ATOM 3859 O O . GLN B 1 180 ? -5.837 3.733 -14.396 1 70.94 180 GLN B O 1
ATOM 3864 N N . GLU B 1 181 ? -7.666 4.853 -14.713 1 75.63 181 GLU B N 1
ATOM 3865 C CA . GLU B 1 181 ? -7.966 5.008 -13.293 1 75.63 181 GLU B CA 1
ATOM 3866 C C . GLU B 1 181 ? -8.06 3.653 -12.597 1 75.63 181 GLU B C 1
ATOM 3868 O O . GLU B 1 181 ? -7.575 3.49 -11.475 1 75.63 181 GLU B O 1
ATOM 3873 N N . TRP B 1 182 ? -8.681 2.754 -13.26 1 77.17 182 TRP B N 1
ATOM 3874 C CA . TRP B 1 182 ? -8.846 1.425 -12.679 1 77.17 182 TRP B CA 1
ATOM 3875 C C . TRP B 1 182 ? -7.492 0.777 -12.409 1 77.17 182 TRP B C 1
ATOM 3877 O O . TRP B 1 182 ? -7.309 0.11 -11.388 1 77.17 182 TRP B O 1
ATOM 3887 N N . THR B 1 183 ? -6.554 0.956 -13.287 1 80.76 183 THR B N 1
ATOM 3888 C CA . THR B 1 183 ? -5.21 0.414 -13.123 1 80.76 183 THR B CA 1
ATOM 3889 C C . THR B 1 183 ? -4.53 1.014 -11.895 1 80.76 183 THR B C 1
ATOM 3891 O O . THR B 1 183 ? -3.843 0.31 -11.153 1 80.76 183 THR B O 1
ATOM 3894 N N . LEU B 1 184 ? -4.833 2.229 -11.645 1 83.99 184 LEU B N 1
ATOM 3895 C CA . LEU B 1 184 ? -4.26 2.896 -10.481 1 83.99 184 LEU B CA 1
ATOM 3896 C C . LEU B 1 184 ? -4.831 2.321 -9.189 1 83.99 184 LEU B C 1
ATOM 3898 O O . LEU B 1 184 ? -4.105 2.145 -8.209 1 83.99 184 LEU B O 1
ATOM 3902 N N . ARG B 1 185 ? -6.068 2.064 -9.242 1 87.47 185 ARG B N 1
ATOM 3903 C CA . ARG B 1 185 ? -6.737 1.528 -8.061 1 87.47 185 ARG B CA 1
ATOM 3904 C C . ARG B 1 185 ? -6.205 0.142 -7.712 1 87.47 185 ARG B C 1
ATOM 3906 O O . ARG B 1 185 ? -5.928 -0.147 -6.546 1 87.47 185 ARG B O 1
ATOM 3913 N N . VAL B 1 186 ? -6.012 -0.663 -8.682 1 90.91 186 VAL B N 1
ATOM 3914 C CA . VAL B 1 186 ? -5.54 -2.024 -8.452 1 90.91 186 VAL B CA 1
ATOM 3915 C C . VAL B 1 186 ? -4.075 -1.998 -8.024 1 90.91 186 VAL B C 1
ATOM 3917 O O . VAL B 1 186 ? -3.651 -2.801 -7.19 1 90.91 186 VAL B O 1
ATOM 3920 N N . ASN B 1 187 ? -3.358 -1.072 -8.625 1 90.1 187 ASN B N 1
ATOM 3921 C CA . ASN B 1 187 ? -1.969 -0.899 -8.215 1 90.1 187 ASN B CA 1
ATOM 3922 C C . ASN B 1 187 ? -1.863 -0.51 -6.743 1 90.1 187 ASN B C 1
ATOM 3924 O O . ASN B 1 187 ? -0.971 -0.978 -6.035 1 90.1 187 ASN B O 1
ATOM 3928 N N . LYS B 1 188 ? -2.755 0.329 -6.322 1 92.86 188 LYS B N 1
ATOM 3929 C CA . LYS B 1 188 ? -2.808 0.719 -4.916 1 92.86 188 LYS B CA 1
ATOM 3930 C C . LYS B 1 188 ? -3.09 -0.484 -4.021 1 92.86 188 LYS B C 1
ATOM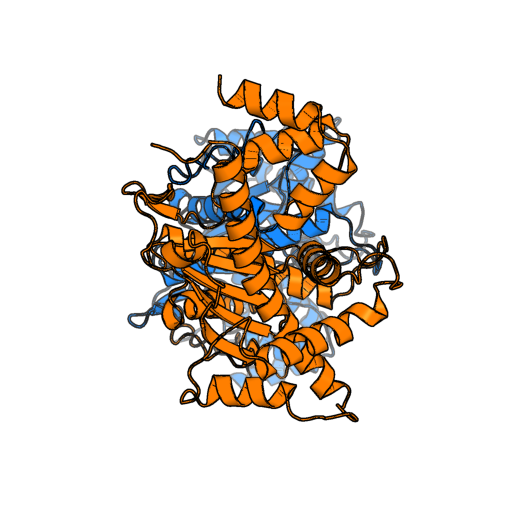 3932 O O . LYS B 1 188 ? -2.437 -0.665 -2.992 1 92.86 188 LYS B O 1
ATOM 3937 N N . LEU B 1 189 ? -4.005 -1.209 -4.457 1 94.91 189 LEU B N 1
ATOM 3938 C CA . LEU B 1 189 ? -4.376 -2.39 -3.686 1 94.91 189 LEU B CA 1
ATOM 3939 C C . LEU B 1 189 ? -3.209 -3.368 -3.592 1 94.91 189 LEU B C 1
ATOM 3941 O O . LEU B 1 189 ? -2.943 -3.922 -2.523 1 94.91 189 LEU B O 1
ATOM 3945 N N . GLU B 1 190 ? -2.578 -3.611 -4.685 1 96.14 190 GLU B N 1
ATOM 3946 C CA . GLU B 1 190 ? -1.393 -4.464 -4.685 1 96.14 190 GLU B CA 1
ATOM 3947 C C . GLU B 1 190 ? -0.363 -3.979 -3.669 1 96.14 190 GLU B C 1
ATOM 3949 O O . GLU B 1 190 ? 0.148 -4.767 -2.871 1 96.14 190 GLU B O 1
ATOM 3954 N N . ALA B 1 191 ? -0.093 -2.725 -3.734 1 96.56 191 ALA B N 1
ATOM 3955 C CA . ALA B 1 191 ? 0.89 -2.128 -2.835 1 96.56 191 ALA B CA 1
ATOM 3956 C C . ALA B 1 191 ? 0.476 -2.302 -1.376 1 96.56 191 ALA B C 1
ATOM 3958 O O . ALA B 1 191 ? 1.295 -2.674 -0.533 1 96.56 191 ALA B O 1
ATOM 3959 N N . MET B 1 192 ? -0.727 -2.071 -1.093 1 97.98 192 MET B N 1
ATOM 3960 C CA . MET B 1 192 ? -1.248 -2.18 0.266 1 97.98 192 MET B CA 1
ATOM 3961 C C . MET B 1 192 ? -1.131 -3.61 0.781 1 97.98 192 MET B C 1
ATOM 3963 O O . MET B 1 192 ? -0.781 -3.83 1.942 1 97.98 192 MET B O 1
ATOM 3967 N N . LEU B 1 193 ? -1.397 -4.54 -0.057 1 98.12 193 LEU B N 1
ATOM 3968 C CA . LEU B 1 193 ? -1.333 -5.94 0.351 1 98.12 193 LEU B CA 1
ATOM 3969 C C . LEU B 1 193 ? 0.095 -6.337 0.71 1 98.12 193 LEU B C 1
ATOM 3971 O O . LEU B 1 193 ? 0.323 -6.994 1.728 1 98.12 193 LEU B O 1
ATOM 3975 N N . HIS B 1 194 ? 1.002 -5.919 -0.111 1 98.05 194 HIS B N 1
ATOM 3976 C CA . HIS B 1 194 ? 2.397 -6.212 0.197 1 98.05 194 HIS B CA 1
ATOM 3977 C C . HIS B 1 194 ? 2.794 -5.642 1.555 1 98.05 194 HIS B C 1
ATOM 3979 O O . HIS B 1 194 ? 3.448 -6.32 2.35 1 98.05 194 HIS B O 1
ATOM 3985 N N . ALA B 1 195 ? 2.392 -4.442 1.827 1 98.03 195 ALA B N 1
ATOM 3986 C CA . ALA B 1 195 ? 2.753 -3.791 3.084 1 98.03 195 ALA B CA 1
ATOM 3987 C C . ALA B 1 195 ? 2.053 -4.455 4.266 1 98.03 195 ALA B C 1
ATOM 3989 O O . ALA B 1 195 ? 2.68 -4.73 5.292 1 98.03 195 ALA B O 1
ATOM 3990 N N . ALA B 1 196 ? 0.764 -4.704 4.125 1 98.16 196 ALA B N 1
ATOM 3991 C CA . ALA B 1 196 ? -0.013 -5.313 5.201 1 98.16 196 ALA B CA 1
ATOM 3992 C C . ALA B 1 196 ? 0.525 -6.697 5.551 1 98.16 196 ALA B C 1
ATOM 3994 O O . ALA B 1 196 ? 0.702 -7.022 6.728 1 98.16 196 ALA B O 1
ATOM 3995 N N . LEU B 1 197 ? 0.793 -7.494 4.566 1 98.02 197 LEU B N 1
ATOM 3996 C CA . LEU B 1 197 ? 1.296 -8.845 4.79 1 98.02 197 LEU B CA 1
ATOM 3997 C C . LEU B 1 197 ? 2.666 -8.811 5.459 1 98.02 197 LEU B C 1
ATOM 3999 O O . LEU B 1 197 ? 2.966 -9.651 6.311 1 98.02 197 LEU B O 1
ATOM 4003 N N . ARG B 1 198 ? 3.438 -7.86 5.047 1 96.46 198 ARG B N 1
ATOM 4004 C CA . ARG B 1 198 ? 4.756 -7.732 5.661 1 96.46 198 ARG B CA 1
ATOM 4005 C C . ARG B 1 198 ? 4.638 -7.423 7.15 1 96.46 198 ARG B C 1
ATOM 4007 O O . ARG B 1 198 ? 5.315 -8.042 7.973 1 96.46 198 ARG B O 1
ATOM 4014 N N . VAL B 1 199 ? 3.798 -6.501 7.511 1 96.48 199 VAL B N 1
ATOM 4015 C CA . VAL B 1 199 ? 3.628 -6.153 8.917 1 96.48 199 VAL B CA 1
ATOM 4016 C C . VAL B 1 199 ? 3.058 -7.347 9.68 1 96.48 199 VAL B C 1
ATOM 4018 O O . VAL B 1 199 ? 3.478 -7.631 10.804 1 96.48 199 VAL B O 1
ATOM 4021 N N . LEU B 1 200 ? 2.106 -8.026 9.107 1 96.67 200 LEU B N 1
ATOM 4022 C CA . LEU B 1 200 ? 1.53 -9.198 9.756 1 96.67 200 LEU B CA 1
ATOM 4023 C C . LEU B 1 200 ? 2.603 -10.243 10.044 1 96.67 200 LEU B C 1
ATOM 4025 O O . LEU B 1 200 ? 2.551 -10.927 11.068 1 96.67 200 LEU B O 1
ATOM 4029 N N . GLN B 1 201 ? 3.519 -10.332 9.18 1 95.25 201 GLN B N 1
ATOM 4030 C CA . GLN B 1 201 ? 4.617 -11.27 9.386 1 95.25 201 GLN B CA 1
ATOM 4031 C C . GLN B 1 201 ? 5.575 -10.767 10.463 1 95.25 201 GLN B C 1
ATOM 4033 O O . GLN B 1 201 ? 5.977 -11.527 11.347 1 95.25 201 GLN B O 1
ATOM 4038 N N . GLU B 1 202 ? 5.891 -9.533 10.356 1 92.6 202 GLU B N 1
ATOM 4039 C CA . GLU B 1 202 ? 6.806 -8.937 11.325 1 92.6 202 GLU B CA 1
ATOM 4040 C C . GLU B 1 202 ? 6.23 -8.996 12.737 1 92.6 202 GLU B C 1
ATOM 4042 O O . GLU B 1 202 ? 6.977 -9.06 13.716 1 92.6 202 GLU B O 1
ATOM 4047 N N . GLU B 1 203 ? 4.937 -9.057 12.847 1 92.6 203 GLU B N 1
ATOM 4048 C CA . GLU B 1 203 ? 4.281 -9.047 14.151 1 92.6 203 GLU B CA 1
ATOM 4049 C C . GLU B 1 203 ? 3.948 -10.463 14.612 1 92.6 203 GLU B C 1
ATOM 4051 O O . GLU B 1 203 ? 3.364 -10.653 15.681 1 92.6 203 GLU B O 1
ATOM 4056 N N . GLY B 1 204 ? 4.245 -11.425 13.794 1 92.13 204 GLY B N 1
ATOM 4057 C CA . GLY B 1 204 ? 4.137 -12.818 14.199 1 92.13 204 GLY B CA 1
ATOM 4058 C C . GLY B 1 204 ? 2.748 -13.393 13.994 1 92.13 204 GLY B C 1
ATOM 4059 O O . GLY B 1 204 ? 2.447 -14.488 14.474 1 92.13 204 GLY B O 1
ATOM 4060 N N . ILE B 1 205 ? 1.881 -12.627 13.379 1 93.54 205 ILE B N 1
ATOM 4061 C CA . ILE B 1 205 ? 0.556 -13.154 13.068 1 93.54 205 ILE B CA 1
ATOM 4062 C C . ILE B 1 205 ? 0.659 -14.171 11.934 1 93.54 205 ILE B C 1
ATOM 4064 O O . ILE B 1 205 ? 0.025 -15.229 11.981 1 93.54 205 ILE B O 1
ATOM 4068 N N . TRP B 1 206 ? 1.369 -13.818 10.892 1 95.42 206 TRP B N 1
ATOM 4069 C CA . TRP B 1 206 ? 1.771 -14.745 9.839 1 95.42 206 TRP B CA 1
ATOM 4070 C C . TRP B 1 206 ? 3.176 -15.28 10.092 1 95.42 206 TRP B C 1
ATOM 4072 O O . TRP B 1 206 ? 4.164 -14.672 9.673 1 95.42 206 TRP B O 1
ATOM 4082 N N . LYS B 1 207 ? 3.326 -16.313 10.724 1 92.15 207 LYS B N 1
ATOM 4083 C CA . LYS B 1 207 ? 4.549 -16.771 11.376 1 92.15 207 LYS B CA 1
ATOM 4084 C C . LYS B 1 207 ? 5.596 -17.191 10.347 1 92.15 207 LYS B C 1
ATOM 4086 O O . LYS B 1 207 ? 6.788 -16.937 10.528 1 92.15 207 LYS B O 1
ATOM 4091 N N . ARG B 1 208 ? 5.145 -17.869 9.372 1 93.33 208 ARG B N 1
ATOM 4092 C CA . ARG B 1 208 ? 6.037 -18.378 8.335 1 93.33 208 ARG B CA 1
ATOM 4093 C C . ARG B 1 208 ? 5.428 -18.191 6.95 1 93.33 208 ARG B C 1
ATOM 4095 O O . ARG B 1 208 ? 4.369 -18.745 6.651 1 93.33 208 ARG B O 1
ATOM 4102 N N . GLY B 1 209 ? 6.09 -17.388 6.206 1 94.9 209 GLY B N 1
ATOM 4103 C CA . GLY B 1 209 ? 5.547 -17.179 4.873 1 94.9 209 GLY B CA 1
ATOM 4104 C C . GLY B 1 209 ? 6.4 -16.26 4.018 1 94.9 209 GLY B C 1
ATOM 4105 O O . GLY B 1 209 ? 7.418 -15.741 4.481 1 94.9 209 GLY B O 1
ATOM 4106 N N . LEU B 1 210 ? 6.111 -16.174 2.749 1 96.08 210 LEU B N 1
ATOM 4107 C CA . LEU B 1 210 ? 6.769 -15.311 1.774 1 96.08 210 LEU B CA 1
ATOM 4108 C C . LEU B 1 210 ? 5.753 -14.703 0.813 1 96.08 210 LEU B C 1
ATOM 4110 O O . LEU B 1 210 ? 4.872 -15.403 0.309 1 96.08 210 LEU B O 1
ATOM 4114 N N . THR B 1 211 ? 5.825 -13.371 0.702 1 96.86 211 THR B N 1
ATOM 4115 C CA . THR B 1 211 ? 5.023 -12.702 -0.316 1 96.86 211 THR B CA 1
ATOM 4116 C C . THR B 1 211 ? 5.852 -12.44 -1.571 1 96.86 211 THR B C 1
ATOM 4118 O O . THR B 1 211 ? 6.961 -11.909 -1.489 1 96.86 211 THR B O 1
ATOM 4121 N N . CYS B 1 212 ? 5.384 -12.816 -2.725 1 94.51 212 CYS B N 1
ATOM 4122 C CA . CYS B 1 212 ? 6.13 -12.54 -3.947 1 94.51 212 CYS B CA 1
ATOM 4123 C C . CYS B 1 212 ? 5.214 -11.98 -5.03 1 94.51 212 CYS B C 1
ATOM 4125 O O . CYS B 1 212 ? 3.997 -12.16 -4.974 1 94.51 212 CYS B O 1
ATOM 4127 N N . SER B 1 213 ? 5.8 -11.226 -5.907 1 93.83 213 SER B N 1
ATOM 4128 C CA . SER B 1 213 ? 5.121 -10.71 -7.091 1 93.83 213 SER B CA 1
ATOM 4129 C C . SER B 1 213 ? 5.382 -11.592 -8.307 1 93.83 213 SER B C 1
ATOM 4131 O O . SER B 1 213 ? 6.505 -12.058 -8.513 1 93.83 213 SER B O 1
ATOM 4133 N N . VAL B 1 214 ? 4.349 -11.817 -9.052 1 95.25 214 VAL B N 1
ATOM 4134 C CA . VAL B 1 214 ? 4.506 -12.658 -10.234 1 95.25 214 VAL B CA 1
ATOM 4135 C C . VAL B 1 214 ? 4.112 -11.874 -11.483 1 95.25 214 VAL B C 1
ATOM 4137 O O . VAL B 1 214 ? 3.032 -11.28 -11.536 1 95.25 214 VAL B O 1
ATOM 4140 N N . CYS B 1 215 ? 4.979 -11.912 -12.405 1 91.85 215 CYS B N 1
ATOM 4141 C CA . CYS B 1 215 ? 4.713 -11.279 -13.691 1 91.85 215 CYS B CA 1
ATOM 4142 C C . CYS B 1 215 ? 3.788 -12.141 -14.543 1 91.85 215 CYS B C 1
ATOM 4144 O O . CYS B 1 215 ? 4.121 -13.282 -14.868 1 91.85 215 CYS B O 1
ATOM 4146 N N . PRO B 1 216 ? 2.687 -11.616 -14.949 1 90.23 216 PRO B N 1
ATOM 4147 C CA . PRO B 1 216 ? 1.735 -12.419 -15.721 1 90.23 216 PRO B CA 1
ATOM 4148 C C . PRO B 1 216 ? 2.31 -12.895 -17.054 1 90.23 216 PRO B C 1
ATOM 4150 O O . PRO B 1 216 ? 1.998 -14 -17.505 1 90.23 216 PRO B O 1
ATOM 4153 N N . GLN B 1 217 ? 3.176 -12.116 -17.602 1 88.76 217 GLN B N 1
ATOM 4154 C CA . GLN B 1 217 ? 3.759 -12.478 -18.889 1 88.76 217 GLN B CA 1
ATOM 4155 C C . GLN B 1 217 ? 4.62 -13.732 -18.77 1 88.76 217 GLN B C 1
ATOM 4157 O O . GLN B 1 217 ? 4.689 -14.536 -19.702 1 88.76 217 GLN B O 1
ATOM 4162 N N . ARG B 1 218 ? 5.223 -13.819 -17.685 1 92.71 218 ARG B N 1
ATOM 4163 C CA . ARG B 1 218 ? 6.076 -14.985 -17.484 1 92.71 218 ARG B CA 1
ATOM 4164 C C . ARG B 1 218 ? 5.242 -16.252 -17.323 1 92.71 218 ARG B C 1
ATOM 4166 O O . ARG B 1 218 ? 5.606 -17.311 -17.839 1 92.71 218 ARG B O 1
ATOM 4173 N N . THR B 1 219 ? 4.176 -16.135 -16.622 1 93.48 219 THR B N 1
ATOM 4174 C CA . THR B 1 219 ? 3.269 -17.267 -16.464 1 93.48 219 THR B CA 1
ATOM 4175 C C . THR B 1 219 ? 2.701 -17.697 -17.814 1 93.48 219 THR B C 1
ATOM 4177 O O . THR B 1 219 ? 2.693 -18.885 -18.139 1 93.48 219 THR B O 1
ATOM 4180 N N . THR B 1 220 ? 2.331 -16.736 -18.531 1 90.68 220 THR B N 1
ATOM 4181 C CA . THR B 1 220 ? 1.755 -17.015 -19.842 1 90.68 220 THR B CA 1
ATOM 4182 C C . THR B 1 220 ? 2.791 -17.654 -20.763 1 90.68 220 THR B C 1
ATOM 4184 O O . THR B 1 220 ? 2.514 -18.667 -21.408 1 90.68 220 THR B O 1
ATOM 4187 N N . ALA B 1 221 ? 3.924 -17.069 -20.8 1 90.19 221 ALA B N 1
ATOM 4188 C CA . ALA B 1 221 ? 4.991 -17.581 -21.656 1 90.19 221 ALA B CA 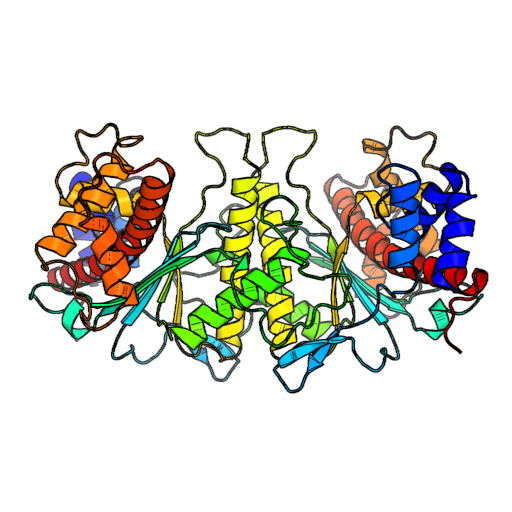1
ATOM 4189 C C . ALA B 1 221 ? 5.366 -19.009 -21.27 1 90.19 221 ALA B C 1
ATOM 4191 O O . ALA B 1 221 ? 5.603 -19.852 -22.139 1 90.19 221 ALA B O 1
ATOM 4192 N N . PHE B 1 222 ? 5.408 -19.242 -20.106 1 93.98 222 PHE B N 1
ATOM 4193 C CA . PHE B 1 222 ? 5.754 -20.572 -19.618 1 93.98 222 PHE B CA 1
ATOM 4194 C C . PHE B 1 222 ? 4.754 -21.609 -20.117 1 93.98 222 PHE B C 1
ATOM 4196 O O . PHE B 1 222 ? 5.141 -22.617 -20.711 1 93.98 222 PHE B O 1
ATOM 4203 N N . TRP B 1 223 ? 3.516 -21.386 -19.937 1 92.68 223 TRP B N 1
ATOM 4204 C CA . TRP B 1 223 ? 2.488 -22.364 -20.277 1 92.68 223 TRP B CA 1
ATOM 4205 C C . TRP B 1 223 ? 2.34 -22.495 -21.789 1 92.68 223 TRP B C 1
ATOM 4207 O O . TRP B 1 223 ? 2.107 -23.591 -22.304 1 92.68 223 TRP B O 1
ATOM 4217 N N . LEU B 1 224 ? 2.431 -21.408 -22.407 1 86.37 224 LEU B N 1
ATOM 4218 C CA . LEU B 1 224 ? 2.345 -21.479 -23.861 1 86.37 224 LEU B CA 1
ATOM 4219 C C . LEU B 1 224 ? 3.523 -22.256 -24.439 1 86.37 224 LEU B C 1
ATOM 4221 O O . LEU B 1 224 ? 3.369 -22.988 -25.419 1 86.37 224 LEU B O 1
ATOM 4225 N N . ASN B 1 225 ? 4.614 -22.004 -23.89 1 84.95 225 ASN B N 1
ATOM 4226 C CA . ASN B 1 225 ? 5.789 -22.745 -24.335 1 84.95 225 ASN B CA 1
ATOM 4227 C C . ASN B 1 225 ? 5.656 -24.237 -24.042 1 84.95 225 ASN B C 1
ATOM 4229 O O . ASN B 1 225 ? 6.065 -25.071 -24.851 1 84.95 225 ASN B O 1
ATOM 4233 N N . GLN B 1 226 ? 5.207 -24.556 -22.947 1 82.64 226 GLN B N 1
ATOM 4234 C CA . GLN B 1 226 ? 5.038 -25.945 -22.534 1 82.64 226 GLN B CA 1
ATOM 4235 C C . GLN B 1 226 ? 4.121 -26.697 -23.496 1 82.64 226 GLN B C 1
ATOM 4237 O O . GLN B 1 226 ? 4.298 -27.896 -23.721 1 82.64 226 GLN B O 1
ATOM 4242 N N . TYR B 1 227 ? 3.281 -25.952 -24.073 1 78.31 227 TYR B N 1
ATOM 4243 C CA . TYR B 1 227 ? 2.333 -26.614 -24.961 1 78.31 227 TYR B CA 1
ATOM 4244 C C . TYR B 1 227 ? 2.626 -26.28 -26.419 1 78.31 227 TYR B C 1
ATOM 4246 O O . TYR B 1 227 ? 1.788 -26.507 -27.295 1 78.31 227 TYR B O 1
ATOM 4254 N N . GLY B 1 228 ? 3.772 -25.76 -26.671 1 73.74 228 GLY B N 1
ATOM 4255 C CA . GLY B 1 228 ? 4.255 -25.505 -28.018 1 73.74 228 GLY B CA 1
ATOM 4256 C C . GLY B 1 228 ? 3.475 -24.42 -28.736 1 73.74 228 GLY B C 1
ATOM 4257 O O . GLY B 1 228 ? 3.311 -24.471 -29.957 1 73.74 228 GLY B O 1
ATOM 4258 N N . LEU B 1 229 ? 2.821 -23.566 -28.031 1 68.65 229 LEU B N 1
ATOM 4259 C CA . LEU B 1 229 ? 1.96 -22.553 -28.631 1 68.65 229 LEU B CA 1
ATOM 4260 C C . LEU B 1 229 ? 2.677 -21.21 -28.715 1 68.65 229 LEU B C 1
ATOM 4262 O O . LEU B 1 229 ? 2.109 -20.227 -29.198 1 68.65 229 LEU B O 1
ATOM 4266 N N . LEU B 1 230 ? 3.819 -20.96 -28.245 1 62.58 230 LEU B N 1
ATOM 4267 C CA . LEU B 1 230 ? 4.531 -19.687 -28.238 1 62.58 230 LEU B CA 1
ATOM 4268 C C . LEU B 1 230 ? 4.88 -19.251 -29.657 1 62.58 230 LEU B C 1
ATOM 4270 O O . LEU B 1 230 ? 4.898 -18.055 -29.957 1 62.58 230 LEU B O 1
ATOM 4274 N N . GLN B 1 231 ? 5.379 -20.052 -30.687 1 58.1 231 GLN B N 1
ATOM 4275 C CA . GLN B 1 231 ? 5.852 -19.676 -32.015 1 58.1 231 GLN B CA 1
ATOM 4276 C C . GLN B 1 231 ? 4.71 -19.141 -32.875 1 58.1 231 GLN B C 1
ATOM 4278 O O . GLN B 1 231 ? 4.928 -18.308 -33.757 1 58.1 231 GLN B O 1
ATOM 4283 N N . GLY B 1 232 ? 3.524 -19.488 -32.951 1 51.07 232 GLY B N 1
ATOM 4284 C CA . GLY B 1 232 ? 2.445 -19.119 -33.853 1 51.07 232 GLY B CA 1
ATOM 4285 C C . GLY B 1 232 ? 1.587 -17.985 -33.326 1 51.07 232 GLY B C 1
ATOM 4286 O O . GLY B 1 232 ? 0.786 -17.41 -34.065 1 51.07 232 GLY B O 1
ATOM 4287 N N . ALA B 1 233 ? 1.105 -17.92 -32.339 1 45.24 233 ALA B N 1
ATOM 4288 C CA . ALA B 1 233 ? -0.05 -17.135 -31.91 1 45.24 233 ALA B CA 1
ATOM 4289 C C . ALA B 1 233 ? 0.326 -15.669 -31.713 1 45.24 233 ALA B C 1
ATOM 4291 O O . ALA B 1 233 ? 1.347 -15.361 -31.094 1 45.24 233 ALA B O 1
ATOM 4292 N N . ARG B 1 234 ? 0.031 -14.88 -32.636 1 48.43 234 ARG B N 1
ATOM 4293 C CA . ARG B 1 234 ? -0.229 -13.491 -32.271 1 48.43 234 ARG B CA 1
ATOM 4294 C C . ARG B 1 234 ? -0.883 -13.4 -30.896 1 48.43 234 ARG B C 1
ATOM 4296 O O . ARG B 1 234 ? -2.074 -13.684 -30.749 1 48.43 234 ARG B O 1
ATOM 4303 N N . ILE B 1 235 ? -0.26 -13.668 -29.772 1 51.8 235 ILE B N 1
ATOM 4304 C CA . ILE B 1 235 ? -0.37 -14.021 -28.361 1 51.8 235 ILE B CA 1
ATOM 4305 C C . ILE B 1 235 ? -1.381 -13.104 -27.676 1 51.8 235 ILE B C 1
ATOM 4307 O O . ILE B 1 235 ? -1.912 -13.437 -26.614 1 51.8 235 ILE B O 1
ATOM 4311 N N . GLY B 1 236 ? -1.633 -11.986 -28.243 1 55.14 236 GLY B N 1
ATOM 4312 C CA . GLY B 1 236 ? -2.417 -11.099 -27.399 1 55.14 236 GLY B CA 1
ATOM 4313 C C . GLY B 1 236 ? -3.811 -11.625 -27.112 1 55.14 236 GLY B C 1
ATOM 4314 O O . GLY B 1 236 ? -4.121 -11.99 -25.976 1 55.14 236 GLY B O 1
ATOM 4315 N N . SER B 1 237 ? -4.698 -11.54 -28.053 1 58.58 237 SER B N 1
ATOM 4316 C CA . SER B 1 237 ? -6.129 -11.78 -27.897 1 58.58 237 SER B CA 1
ATOM 4317 C C . SER B 1 237 ? -6.427 -13.268 -27.748 1 58.58 237 SER B C 1
ATOM 4319 O O . SER B 1 237 ? -7.449 -13.648 -27.172 1 58.58 237 SER B O 1
ATOM 4321 N N . ALA B 1 238 ? -5.467 -14.115 -28.101 1 64.55 238 ALA B N 1
ATOM 4322 C CA . ALA B 1 238 ? -5.767 -15.545 -28.121 1 64.55 238 ALA B CA 1
ATOM 4323 C C . ALA B 1 238 ? -5.272 -16.227 -26.849 1 64.55 238 ALA B C 1
ATOM 4325 O O . ALA B 1 238 ? -5.575 -17.398 -26.607 1 64.55 238 ALA B O 1
ATOM 4326 N N . THR B 1 239 ? -4.668 -15.504 -26.004 1 79.83 239 THR B N 1
ATOM 4327 C CA . THR B 1 239 ? -4.041 -16.112 -24.836 1 79.83 239 THR B CA 1
ATOM 4328 C C . THR B 1 239 ? -5.086 -16.461 -23.781 1 79.83 239 THR B C 1
ATOM 4330 O O . THR B 1 239 ? -4.998 -17.506 -23.133 1 79.83 239 THR B O 1
ATOM 4333 N N . LYS B 1 240 ? -6.104 -15.628 -23.747 1 81.4 240 LYS B N 1
ATOM 4334 C CA . LYS B 1 240 ? -7.088 -15.827 -22.687 1 81.4 240 LYS B CA 1
ATOM 4335 C C . LYS B 1 240 ? -7.863 -17.125 -22.892 1 81.4 240 LYS B C 1
ATOM 4337 O O . LYS B 1 240 ? -7.91 -17.974 -22 1 81.4 240 LYS B O 1
ATOM 4342 N N . PRO B 1 241 ? -8.356 -17.328 -24.07 1 83 241 PRO B N 1
ATOM 4343 C CA . PRO B 1 241 ? -9.07 -18.59 -24.28 1 83 241 PRO B CA 1
ATOM 4344 C C . PRO B 1 241 ? -8.169 -19.812 -24.117 1 83 241 PRO B C 1
ATOM 4346 O O . PRO B 1 241 ? -8.631 -20.87 -23.681 1 83 241 PRO B O 1
ATOM 4349 N N . LEU B 1 242 ? -6.997 -19.688 -24.46 1 85.33 242 LEU B N 1
ATOM 4350 C CA . LEU B 1 242 ? -6.063 -20.804 -24.357 1 85.33 242 LEU B CA 1
ATOM 4351 C C . LEU B 1 242 ? -5.824 -21.18 -22.898 1 85.33 242 LEU B C 1
ATOM 4353 O O . LEU B 1 242 ? -5.702 -22.362 -22.569 1 85.33 242 LEU B O 1
ATOM 4357 N N . LYS B 1 243 ? -5.763 -20.235 -22.073 1 89.64 243 LYS B N 1
ATOM 4358 C CA . LYS B 1 243 ? -5.579 -20.487 -20.646 1 89.64 243 LYS B CA 1
ATOM 4359 C C . LYS B 1 243 ? -6.767 -21.249 -20.065 1 89.64 243 LYS B C 1
ATOM 4361 O O . LYS B 1 243 ? -6.587 -22.219 -19.326 1 89.64 243 LYS B O 1
ATOM 4366 N N . VAL B 1 244 ? -7.91 -20.837 -20.455 1 91.45 244 VAL B N 1
ATOM 4367 C CA . VAL B 1 244 ? -9.124 -21.488 -19.973 1 91.45 244 VAL B CA 1
ATOM 4368 C C . VAL B 1 244 ? -9.185 -22.921 -20.498 1 91.45 244 VAL B C 1
ATOM 4370 O O . VAL B 1 244 ? -9.536 -23.844 -19.759 1 91.45 244 VAL B O 1
ATOM 4373 N N . LYS B 1 245 ? -8.853 -23.048 -21.773 1 89.52 245 LYS B N 1
ATOM 4374 C CA . LYS B 1 245 ? -8.847 -24.376 -22.38 1 89.52 245 LYS B CA 1
ATOM 4375 C C . LYS B 1 245 ? -7.846 -25.294 -21.683 1 89.52 245 LYS B C 1
ATOM 4377 O O . LYS B 1 245 ? -8.12 -26.478 -21.479 1 89.52 245 LYS B O 1
ATOM 4382 N N . LEU B 1 246 ? -6.744 -24.756 -21.36 1 90.81 246 LEU B N 1
ATOM 4383 C CA . LEU B 1 246 ? -5.708 -25.527 -20.682 1 90.81 246 LEU B CA 1
ATOM 4384 C C . LEU B 1 246 ? -6.201 -26.027 -19.329 1 90.81 246 LEU B C 1
ATOM 4386 O O . LEU B 1 246 ? -6.026 -27.201 -18.995 1 90.81 246 LEU B O 1
ATOM 4390 N N . VAL B 1 247 ? -6.798 -25.195 -18.589 1 93.55 247 VAL B N 1
ATOM 4391 C CA . VAL B 1 247 ? -7.318 -25.559 -17.275 1 93.55 247 VAL B CA 1
ATOM 4392 C C . VAL B 1 247 ? -8.408 -26.617 -17.425 1 93.55 247 VAL B C 1
ATOM 4394 O O . VAL B 1 247 ? -8.452 -27.584 -16.661 1 93.55 247 VAL B O 1
ATOM 4397 N N . ARG B 1 248 ? -9.212 -26.401 -18.394 1 92.13 248 ARG B N 1
ATOM 4398 C CA . ARG B 1 248 ? -10.265 -27.375 -18.664 1 92.13 248 ARG B CA 1
ATOM 4399 C C . ARG B 1 248 ? -9.677 -28.756 -18.932 1 92.13 248 ARG B C 1
ATOM 4401 O O . ARG B 1 248 ? -10.142 -29.753 -18.375 1 92.13 248 ARG B O 1
ATOM 4408 N N . MET B 1 249 ? -8.746 -28.768 -19.744 1 90.78 249 MET B N 1
ATOM 4409 C CA . MET B 1 249 ? -8.101 -30.029 -20.1 1 90.78 249 MET B CA 1
ATOM 4410 C C . MET B 1 249 ? -7.513 -30.706 -18.866 1 90.78 249 MET B C 1
ATOM 4412 O O . MET B 1 249 ? -7.663 -31.916 -18.686 1 90.78 249 MET B O 1
ATOM 4416 N N . TRP B 1 250 ? -6.912 -29.947 -18.032 1 91.89 250 TRP B N 1
ATOM 4417 C CA . TRP B 1 250 ? -6.281 -30.471 -16.825 1 91.89 250 TRP B CA 1
ATOM 4418 C C . TRP B 1 250 ? -7.324 -31.035 -15.866 1 91.89 250 TRP B C 1
ATOM 4420 O O . TRP B 1 250 ? -7.09 -32.057 -15.216 1 91.89 250 TRP B O 1
ATOM 4430 N N . LEU B 1 251 ? -8.433 -30.368 -15.774 1 91.43 251 LEU B N 1
ATOM 4431 C CA . LEU B 1 251 ? -9.502 -30.821 -14.89 1 91.43 251 LEU B CA 1
ATOM 4432 C C . LEU B 1 251 ? -10.149 -32.093 -15.427 1 91.43 251 LEU B C 1
ATOM 4434 O O . LEU B 1 251 ? -10.534 -32.973 -14.654 1 91.43 251 LEU B O 1
ATOM 4438 N N . GLU B 1 252 ? -10.226 -32.199 -16.691 1 89.42 252 GLU B N 1
ATOM 4439 C CA . GLU B 1 252 ? -10.832 -33.362 -17.331 1 89.42 252 GLU B CA 1
ATOM 4440 C C . GLU B 1 252 ? -9.922 -34.583 -17.233 1 89.42 252 GLU B C 1
ATOM 4442 O O . GLU B 1 252 ? -10.385 -35.688 -16.945 1 89.42 252 GLU B O 1
ATOM 4447 N N . ASP B 1 253 ? -8.674 -34.3 -17.462 1 87.87 253 ASP B N 1
ATOM 4448 C CA . ASP B 1 253 ? -7.725 -35.408 -17.494 1 87.87 253 ASP B CA 1
ATOM 4449 C C . ASP B 1 253 ? -7.287 -35.797 -16.084 1 87.87 253 ASP B C 1
ATOM 4451 O O . ASP B 1 253 ? -6.841 -36.923 -15.855 1 87.87 253 ASP B O 1
ATOM 4455 N N . GLY B 1 254 ? -7.337 -34.896 -15.186 1 83.42 254 GLY B N 1
ATOM 4456 C CA . GLY B 1 254 ? -6.955 -35.129 -13.802 1 83.42 254 GLY B CA 1
ATOM 4457 C C . GLY B 1 254 ? -5.462 -35.327 -13.621 1 83.42 254 GLY B C 1
ATOM 4458 O O . GLY B 1 254 ? -5.027 -35.961 -12.657 1 83.42 254 GLY B O 1
ATOM 4459 N N . ASN B 1 255 ? -4.631 -34.809 -14.528 1 84.2 255 ASN B N 1
ATOM 4460 C CA . ASN B 1 255 ? -3.206 -35.121 -14.499 1 84.2 255 ASN B CA 1
ATOM 4461 C C . ASN B 1 255 ? -2.379 -33.922 -14.045 1 84.2 255 ASN B C 1
ATOM 4463 O O . ASN B 1 255 ? -1.161 -34.027 -13.887 1 84.2 255 ASN B O 1
ATOM 4467 N N . ALA B 1 256 ? -3.001 -32.813 -13.804 1 88.67 256 ALA B N 1
ATOM 4468 C CA . ALA B 1 256 ? -2.206 -31.63 -13.486 1 88.67 256 ALA B CA 1
ATOM 4469 C C . ALA B 1 256 ? -2.521 -31.117 -12.084 1 88.67 256 ALA B C 1
ATOM 4471 O O . ALA B 1 256 ? -1.688 -30.462 -11.453 1 88.67 256 ALA B O 1
ATOM 4472 N N . VAL B 1 257 ? -3.683 -31.397 -11.629 1 93.14 257 VAL B N 1
ATOM 4473 C CA . VAL B 1 257 ? -4.121 -30.908 -10.326 1 93.14 257 VAL B CA 1
ATOM 4474 C C . VAL B 1 257 ? -5.201 -31.83 -9.764 1 93.14 257 VAL B C 1
ATOM 4476 O O . VAL B 1 257 ? -5.918 -32.49 -10.521 1 93.14 257 VAL B O 1
ATOM 4479 N N . GLU B 1 258 ? -5.219 -31.962 -8.517 1 94.92 258 GLU B N 1
ATOM 4480 C CA . GLU B 1 258 ? -6.265 -32.724 -7.841 1 94.92 258 GLU B CA 1
ATOM 4481 C C . GLU B 1 258 ? -7.029 -31.853 -6.848 1 94.92 258 GLU B C 1
ATOM 4483 O O . GLU B 1 258 ? -6.563 -30.775 -6.473 1 94.92 258 GLU B O 1
ATOM 4488 N N . TYR B 1 259 ? -8.205 -32.181 -6.583 1 94.41 259 TYR B N 1
ATOM 4489 C CA . TYR B 1 259 ? -9.016 -31.506 -5.575 1 94.41 259 TYR B CA 1
ATOM 4490 C C . TYR B 1 259 ? -10.007 -32.472 -4.937 1 94.41 259 TYR B C 1
ATOM 4492 O O . TYR B 1 259 ? -10.298 -33.532 -5.495 1 94.41 259 TYR B O 1
ATOM 4500 N N . ASP B 1 260 ? -10.414 -32.178 -3.739 1 93.76 260 ASP B N 1
ATOM 4501 C CA . ASP B 1 260 ? -11.42 -32.972 -3.04 1 93.76 260 ASP B CA 1
ATOM 4502 C C . ASP B 1 260 ? -12.79 -32.823 -3.697 1 93.76 260 ASP B C 1
ATOM 4504 O O . ASP B 1 260 ? -13.445 -31.789 -3.55 1 93.76 260 ASP B O 1
ATOM 4508 N N . LYS B 1 261 ? -13.247 -33.853 -4.196 1 92.52 261 LYS B N 1
ATOM 4509 C CA . LYS B 1 261 ? -14.517 -33.828 -4.916 1 92.52 261 LYS B CA 1
ATOM 4510 C C . LYS B 1 261 ? -15.687 -33.617 -3.96 1 92.52 261 LYS B C 1
ATOM 4512 O O . LYS B 1 261 ? -16.79 -33.27 -4.388 1 92.52 261 LYS B O 1
ATOM 4517 N N . ASP B 1 262 ? -15.438 -33.808 -2.65 1 93.89 262 ASP B N 1
ATOM 4518 C CA . ASP B 1 262 ? -16.489 -33.607 -1.658 1 93.89 262 ASP B CA 1
ATOM 4519 C C . ASP B 1 262 ? -16.567 -32.143 -1.23 1 93.89 262 ASP B C 1
ATOM 4521 O O . ASP B 1 262 ? -17.518 -31.737 -0.559 1 93.89 262 ASP B O 1
ATOM 4525 N N . ASN B 1 263 ? -15.528 -31.436 -1.653 1 93.93 263 ASN B N 1
ATOM 4526 C CA . ASN B 1 263 ? -15.579 -30.002 -1.389 1 93.93 263 ASN B CA 1
ATOM 4527 C C . ASN B 1 263 ? -16.485 -29.281 -2.383 1 93.93 263 ASN B C 1
ATOM 4529 O O . ASN B 1 263 ? -16.115 -29.093 -3.543 1 93.93 263 ASN B O 1
ATOM 4533 N N . ALA B 1 264 ? -17.575 -28.806 -1.988 1 93.15 264 ALA B N 1
ATOM 4534 C CA . ALA B 1 264 ? -18.626 -28.262 -2.844 1 93.15 264 ALA B CA 1
ATOM 4535 C C . ALA B 1 264 ? -18.151 -27.002 -3.562 1 93.15 264 ALA B C 1
ATOM 4537 O O . ALA B 1 264 ? -18.453 -26.801 -4.741 1 93.15 264 ALA B O 1
ATOM 4538 N N . THR B 1 265 ? -17.417 -26.195 -2.86 1 91.92 265 THR B N 1
ATOM 4539 C CA . THR B 1 265 ? -16.972 -24.927 -3.428 1 91.92 265 THR B CA 1
ATOM 4540 C C . THR B 1 265 ? -16.013 -25.162 -4.591 1 91.92 265 THR B C 1
ATOM 4542 O O . THR B 1 265 ? -16.168 -24.567 -5.66 1 91.92 265 THR B O 1
ATOM 4545 N N . ILE B 1 266 ? -15.073 -26.012 -4.426 1 94.9 266 ILE B N 1
ATOM 4546 C CA . ILE B 1 266 ? -14.08 -26.285 -5.459 1 94.9 266 ILE B CA 1
ATOM 4547 C C . ILE B 1 266 ? -14.744 -26.989 -6.64 1 94.9 266 ILE B C 1
ATOM 4549 O O . ILE B 1 266 ? -14.457 -26.678 -7.798 1 94.9 266 ILE B O 1
ATOM 4553 N N . THR B 1 267 ? -15.646 -27.905 -6.27 1 93.81 267 THR B N 1
ATOM 4554 C CA . THR B 1 267 ? -16.328 -28.661 -7.315 1 93.81 267 THR B CA 1
ATOM 4555 C C . THR B 1 267 ? -17.205 -27.743 -8.161 1 93.81 267 THR B C 1
ATOM 4557 O O . THR B 1 267 ? -17.308 -27.921 -9.377 1 93.81 267 THR B O 1
ATOM 4560 N N . GLU B 1 268 ? -17.807 -26.806 -7.523 1 93.25 268 GLU B N 1
ATOM 4561 C CA . GLU B 1 268 ? -18.607 -25.828 -8.256 1 93.25 268 GLU B CA 1
ATOM 4562 C C . GLU B 1 268 ? -17.742 -25.019 -9.218 1 93.25 268 GLU B C 1
ATOM 4564 O O . GLU B 1 268 ? -18.116 -24.815 -10.375 1 93.25 268 GLU B O 1
ATOM 4569 N N . THR B 1 269 ? -16.628 -24.577 -8.727 1 93.81 269 THR B N 1
ATOM 4570 C CA . THR B 1 269 ? -15.718 -23.815 -9.574 1 93.81 269 THR B CA 1
ATOM 4571 C C . THR B 1 269 ? -15.214 -24.67 -10.733 1 93.81 269 THR B C 1
ATOM 4573 O O . THR B 1 269 ? -15.199 -24.222 -11.881 1 93.81 269 THR B O 1
ATOM 4576 N N . ALA B 1 270 ? -14.831 -25.852 -10.434 1 93.61 270 ALA B N 1
ATOM 4577 C CA . ALA B 1 270 ? -14.35 -26.77 -11.464 1 93.61 270 ALA B CA 1
ATOM 4578 C C . ALA B 1 270 ? -15.424 -27.022 -12.518 1 93.61 270 ALA B C 1
ATOM 4580 O O . ALA B 1 270 ? -15.129 -27.063 -13.715 1 93.61 270 ALA B O 1
ATOM 4581 N N . SER B 1 271 ? -16.621 -27.138 -12.079 1 92.16 271 SER B N 1
ATOM 4582 C CA . SER B 1 271 ? -17.723 -27.453 -12.983 1 92.16 271 SER B CA 1
ATOM 4583 C C . SER B 1 271 ? -17.974 -26.315 -13.966 1 92.16 271 SER B C 1
ATOM 4585 O O . SER B 1 271 ? -18.468 -26.54 -15.072 1 92.16 271 SER B O 1
ATOM 4587 N N . MET B 1 272 ? -17.625 -25.131 -13.563 1 91.43 272 MET B N 1
ATOM 4588 C CA . MET B 1 272 ? -17.788 -23.985 -14.453 1 91.43 272 MET B CA 1
ATOM 4589 C C . MET B 1 272 ? -16.921 -24.136 -15.699 1 91.43 272 MET B C 1
ATOM 4591 O O . MET B 1 272 ? -17.286 -23.662 -16.776 1 91.43 272 MET B O 1
ATOM 4595 N N . PHE B 1 273 ? -15.812 -24.746 -15.53 1 90.4 273 PHE B N 1
ATOM 4596 C CA . PHE B 1 273 ? -14.904 -24.935 -16.655 1 90.4 273 PHE B CA 1
ATOM 4597 C C . PHE B 1 273 ? -15.398 -26.051 -17.568 1 90.4 273 PHE B C 1
ATOM 4599 O O . PHE B 1 273 ? -15.108 -26.055 -18.766 1 90.4 273 PHE B O 1
ATOM 4606 N N . MET B 1 274 ? -16.088 -26.947 -16.963 1 84.61 274 MET B N 1
ATOM 4607 C CA . MET B 1 274 ? -16.52 -28.121 -17.715 1 84.61 274 MET B CA 1
ATOM 4608 C C . MET B 1 274 ? -17.812 -27.837 -18.473 1 84.61 274 MET B C 1
ATOM 4610 O O . MET B 1 274 ? -18.138 -28.534 -19.436 1 84.61 274 MET B O 1
ATOM 4614 N N . LYS B 1 275 ? -18.564 -26.933 -17.851 1 76.66 275 LYS B N 1
ATOM 4615 C CA . LYS B 1 275 ? -19.834 -26.616 -18.499 1 76.66 275 LYS B CA 1
ATOM 4616 C C . LYS B 1 275 ? -19.609 -25.916 -19.836 1 76.66 275 LYS B C 1
ATOM 4618 O O . LYS B 1 275 ? -18.702 -25.091 -19.966 1 76.66 275 LYS B O 1
ATOM 4623 N N . ASN B 1 276 ? -19.624 -26.687 -20.955 1 59.88 276 ASN B N 1
ATOM 4624 C CA . ASN B 1 276 ? -19.485 -26.339 -22.365 1 59.88 276 ASN B CA 1
ATOM 4625 C C . ASN B 1 276 ? -20.151 -25.003 -22.681 1 59.88 276 ASN B C 1
ATOM 4627 O O . ASN B 1 276 ? -21.342 -24.956 -22.991 1 59.88 276 ASN B O 1
ATOM 4631 N N . SER B 1 277 ? -19.911 -23.972 -21.955 1 52.37 277 SER B N 1
ATOM 4632 C CA . SER B 1 277 ? -20.775 -22.883 -22.399 1 52.37 277 SER B CA 1
ATOM 4633 C C . SER B 1 277 ? -20.24 -22.237 -23.673 1 52.37 277 SER B C 1
ATOM 4635 O O . SER B 1 277 ? -19.197 -21.579 -23.651 1 52.37 277 SER B O 1
ATOM 4637 N N . ALA B 1 278 ? -20.185 -22.83 -24.868 1 46.59 278 ALA B N 1
ATOM 4638 C CA . ALA B 1 278 ? -20.061 -22.102 -26.128 1 46.59 278 ALA B CA 1
ATOM 4639 C C . ALA B 1 278 ? -20.497 -20.648 -25.968 1 46.59 278 ALA B C 1
ATOM 4641 O O . ALA B 1 278 ? -20.024 -19.768 -26.691 1 46.59 278 ALA B O 1
ATOM 4642 N N . ARG B 1 279 ? -21.625 -20.485 -25.295 1 48.48 279 ARG B N 1
ATOM 4643 C CA . ARG B 1 279 ? -22.136 -19.118 -25.287 1 48.48 279 ARG B CA 1
ATOM 4644 C C . ARG B 1 279 ? -21.729 -18.388 -24.011 1 48.48 279 ARG B C 1
ATOM 4646 O O . ARG B 1 279 ? -22.583 -18.01 -23.207 1 48.48 279 ARG B O 1
ATOM 4653 N N . SER B 1 280 ? -20.57 -18.825 -23.574 1 53.28 280 SER B N 1
ATOM 4654 C CA . SER B 1 280 ? -20.265 -18.105 -22.342 1 53.28 280 SER B CA 1
ATOM 4655 C C . SER B 1 280 ? -20.417 -16.6 -22.528 1 53.28 280 SER B C 1
ATOM 4657 O O . SER B 1 280 ? -19.851 -16.023 -23.459 1 53.28 280 SER B O 1
ATOM 4659 N N . THR B 1 281 ? -21.429 -16.034 -21.933 1 58.84 281 THR B N 1
ATOM 4660 C CA . THR B 1 281 ? -21.584 -14.585 -21.869 1 58.84 281 THR B CA 1
ATOM 4661 C C . THR B 1 281 ? -20.286 -13.921 -21.421 1 58.84 281 THR B C 1
ATOM 4663 O O . THR B 1 281 ? -19.4 -14.583 -20.876 1 58.84 281 THR B O 1
ATOM 4666 N N . SER B 1 282 ? -20.116 -12.785 -21.937 1 62.17 282 SER B N 1
ATOM 4667 C CA . SER B 1 282 ? -18.956 -11.949 -21.648 1 62.17 282 SER B CA 1
ATOM 4668 C C . SER B 1 282 ? -18.6 -11.99 -20.165 1 62.17 282 SER B C 1
ATOM 4670 O O . SER B 1 282 ? -17.427 -12.106 -19.806 1 62.17 282 SER B O 1
ATOM 4672 N N . THR B 1 283 ? -19.662 -12.083 -19.327 1 68.88 283 THR B N 1
ATOM 4673 C CA . THR B 1 283 ? -19.43 -12.051 -17.887 1 68.88 283 THR B CA 1
ATOM 4674 C C . THR B 1 283 ? -18.892 -13.392 -17.397 1 68.88 283 THR B C 1
ATOM 4676 O O . THR B 1 283 ? -17.987 -13.436 -16.561 1 68.88 283 THR B O 1
ATOM 4679 N N . ALA B 1 284 ? -19.421 -14.488 -17.96 1 71.95 284 ALA B N 1
ATOM 4680 C CA . ALA B 1 284 ? -18.955 -15.821 -17.588 1 71.95 284 ALA B CA 1
ATOM 4681 C C . ALA B 1 284 ? -17.515 -16.045 -18.038 1 71.95 284 ALA B C 1
ATOM 4683 O O . ALA B 1 284 ? -16.72 -16.654 -17.318 1 71.95 284 ALA B O 1
ATOM 4684 N N . GLY B 1 285 ? -17.277 -15.511 -19.181 1 74.61 285 GLY B N 1
ATOM 4685 C CA . GLY B 1 285 ? -15.926 -15.611 -19.709 1 74.61 285 GLY B CA 1
ATOM 4686 C C . GLY B 1 285 ? -14.895 -14.907 -18.847 1 74.61 285 GLY B C 1
ATOM 4687 O O . GLY B 1 285 ? -13.818 -15.449 -18.592 1 74.61 285 GLY B O 1
ATOM 4688 N N . GLU B 1 286 ? -15.305 -13.74 -18.347 1 79.69 286 GLU B N 1
ATOM 4689 C CA . GLU B 1 286 ? -14.403 -12.97 -17.497 1 79.69 286 GLU B CA 1
ATOM 4690 C C . GLU B 1 286 ? -14.137 -13.691 -16.178 1 79.69 286 GLU B C 1
ATOM 4692 O O . GLU B 1 286 ? -13.014 -13.677 -15.672 1 79.69 286 GLU B O 1
ATOM 4697 N N . LYS B 1 287 ? -15.148 -14.273 -15.778 1 86.94 287 LYS B N 1
ATOM 4698 C CA . LYS B 1 287 ? -15.018 -15.021 -14.531 1 86.94 287 LYS B CA 1
ATOM 4699 C C . LYS B 1 287 ? -14.054 -16.193 -14.691 1 86.94 287 LYS B C 1
ATOM 4701 O O . LYS B 1 287 ? -13.188 -16.413 -13.842 1 86.94 287 LYS B O 1
ATOM 4706 N N . LEU B 1 288 ? -14.176 -16.902 -15.732 1 92.3 288 LEU B N 1
ATOM 4707 C CA . LEU B 1 288 ? -13.318 -18.056 -15.979 1 92.3 288 LEU B CA 1
ATOM 4708 C C . LEU B 1 288 ? -11.876 -17.62 -16.219 1 92.3 288 LEU B C 1
ATOM 4710 O O . LEU B 1 288 ? -10.939 -18.314 -15.818 1 92.3 288 LEU B O 1
ATOM 4714 N N . ASP B 1 289 ? -11.751 -16.507 -16.831 1 92.11 289 ASP B N 1
ATOM 4715 C CA . ASP B 1 289 ? -10.415 -15.976 -17.081 1 92.11 289 ASP B CA 1
ATOM 4716 C C . ASP B 1 289 ? -9.683 -15.694 -15.771 1 92.11 289 ASP B C 1
ATOM 4718 O O . ASP B 1 289 ? -8.52 -16.07 -15.61 1 92.11 289 ASP B O 1
ATOM 4722 N N . ASP B 1 290 ? -10.401 -15.073 -14.868 1 94.31 290 ASP B N 1
ATOM 4723 C CA . ASP B 1 290 ? -9.808 -14.741 -13.576 1 94.31 290 ASP B CA 1
ATOM 4724 C C . ASP B 1 290 ? -9.431 -16.003 -12.804 1 94.31 290 ASP B C 1
ATOM 4726 O O . ASP B 1 290 ? -8.342 -16.084 -12.231 1 94.31 290 ASP B O 1
ATOM 4730 N N . LEU B 1 291 ? -10.294 -16.91 -12.872 1 96.44 291 LEU B N 1
ATOM 4731 C CA . LEU B 1 291 ? -10.085 -18.156 -12.143 1 96.44 291 LEU B CA 1
ATOM 4732 C C . LEU B 1 291 ? -8.959 -18.97 -12.77 1 96.44 291 LEU B C 1
ATOM 4734 O O . LEU B 1 291 ? -8.176 -19.605 -12.059 1 96.44 291 LEU B O 1
ATOM 4738 N N . ALA B 1 292 ? -8.907 -18.924 -14.037 1 95.7 292 ALA B N 1
ATOM 4739 C CA . ALA B 1 292 ? -7.82 -19.615 -14.725 1 95.7 292 ALA B CA 1
ATOM 4740 C C . ALA B 1 292 ? -6.475 -18.961 -14.422 1 95.7 292 ALA B C 1
ATOM 4742 O O . ALA B 1 292 ? -5.487 -19.651 -14.157 1 95.7 292 ALA B O 1
ATOM 4743 N N . ASP B 1 293 ? -6.432 -17.682 -14.373 1 95.78 293 ASP B N 1
ATOM 4744 C CA . ASP B 1 293 ? -5.185 -16.944 -14.193 1 95.78 293 ASP B CA 1
ATOM 4745 C C . ASP B 1 293 ? -4.576 -17.221 -12.821 1 95.78 293 ASP B C 1
ATOM 4747 O O . ASP B 1 293 ? -3.37 -17.449 -12.705 1 95.78 293 ASP B O 1
ATOM 4751 N N . CYS B 1 294 ? -5.386 -17.176 -11.794 1 97.62 294 CYS B N 1
ATOM 4752 C CA . CYS B 1 294 ? -4.823 -17.399 -10.467 1 97.62 294 CYS B CA 1
ATOM 4753 C C . CYS B 1 294 ? -4.354 -18.84 -10.309 1 97.62 294 CYS B C 1
ATOM 4755 O O . CYS B 1 294 ? -3.339 -19.1 -9.66 1 97.62 294 CYS B O 1
ATOM 4757 N N . LEU B 1 295 ? -5.056 -19.79 -10.926 1 97.43 295 LEU B N 1
ATOM 4758 C CA . LEU B 1 295 ? -4.632 -21.183 -10.853 1 97.43 295 LEU B CA 1
ATOM 4759 C C . LEU B 1 295 ? -3.33 -21.396 -11.618 1 97.43 295 LEU B C 1
ATOM 4761 O O . LEU B 1 295 ? -2.396 -22.015 -11.104 1 97.43 295 LEU B O 1
ATOM 4765 N N . LEU B 1 296 ? -3.269 -20.861 -12.82 1 96.7 296 LEU B N 1
ATOM 4766 C CA . LEU B 1 296 ? -2.085 -21.014 -13.658 1 96.7 296 LEU B CA 1
ATOM 4767 C C . LEU B 1 296 ? -0.87 -20.365 -13.006 1 96.7 296 LEU B C 1
ATOM 4769 O O . LEU B 1 296 ? 0.245 -20.883 -13.105 1 96.7 296 LEU B O 1
ATOM 4773 N N . GLN B 1 297 ? -1.095 -19.255 -12.399 1 97.67 297 GLN B N 1
ATOM 4774 C CA . GLN B 1 297 ? -0.017 -18.582 -11.681 1 97.67 297 GLN B CA 1
ATOM 4775 C C . GLN B 1 297 ? 0.513 -19.452 -10.545 1 97.67 297 GLN B C 1
ATOM 4777 O O . GLN B 1 297 ? 1.725 -19.633 -10.408 1 97.67 297 GLN B O 1
ATOM 4782 N N . GLY B 1 298 ? -0.334 -19.98 -9.705 1 98.18 298 GLY B N 1
ATOM 4783 C CA . GLY B 1 298 ? 0.075 -20.851 -8.615 1 98.18 298 GLY B CA 1
ATOM 4784 C C . GLY B 1 298 ? 0.79 -22.103 -9.087 1 98.18 298 GLY B C 1
ATOM 4785 O O . GLY B 1 298 ? 1.846 -22.457 -8.56 1 98.18 298 GLY B O 1
ATOM 4786 N N . LEU B 1 299 ? 0.206 -22.745 -10.082 1 97.2 299 LEU B N 1
ATOM 4787 C CA . LEU B 1 299 ? 0.835 -23.932 -10.651 1 97.2 299 LEU B CA 1
ATOM 4788 C C . LEU B 1 299 ? 2.177 -23.586 -11.285 1 97.2 299 LEU B C 1
ATOM 4790 O O . LEU B 1 299 ? 3.121 -24.378 -11.224 1 97.2 299 LEU B O 1
ATOM 4794 N N . GLY B 1 300 ? 2.204 -22.415 -11.928 1 96.95 300 GLY B N 1
ATOM 4795 C CA . GLY B 1 300 ? 3.464 -21.953 -12.489 1 96.95 300 GLY B CA 1
ATOM 4796 C C . GLY B 1 300 ? 4.585 -21.894 -11.469 1 96.95 300 GLY B C 1
ATOM 4797 O O . GLY B 1 300 ? 5.69 -22.376 -11.726 1 96.95 300 GLY B O 1
ATOM 4798 N N . ILE B 1 301 ? 4.334 -21.36 -10.362 1 97.89 301 ILE B N 1
ATOM 4799 C CA . ILE B 1 301 ? 5.316 -21.229 -9.291 1 97.89 301 ILE B CA 1
ATOM 4800 C C . ILE B 1 301 ? 5.821 -22.61 -8.881 1 97.89 301 ILE B C 1
ATOM 4802 O O . ILE B 1 301 ? 7.025 -22.809 -8.698 1 97.89 301 ILE B O 1
ATOM 4806 N N . ILE B 1 302 ? 4.934 -23.562 -8.78 1 97.73 302 ILE B N 1
ATOM 4807 C CA . ILE B 1 302 ? 5.275 -24.922 -8.378 1 97.73 302 ILE B CA 1
ATOM 4808 C C . ILE B 1 302 ? 6.169 -25.564 -9.437 1 97.73 302 ILE B C 1
ATOM 4810 O O . ILE B 1 302 ? 7.214 -26.133 -9.114 1 97.73 302 ILE B O 1
ATOM 4814 N N . HIS B 1 303 ? 5.806 -25.408 -10.666 1 96.69 303 HIS B N 1
ATOM 4815 C CA . HIS B 1 303 ? 6.57 -26.014 -11.751 1 96.69 303 HIS B CA 1
ATOM 4816 C C . HIS B 1 303 ? 7.923 -25.331 -11.92 1 96.69 303 HIS B C 1
ATOM 4818 O O . HIS B 1 303 ? 8.918 -25.985 -12.242 1 96.69 303 HIS B O 1
ATOM 4824 N N . TRP B 1 304 ? 7.921 -23.998 -11.774 1 97.55 304 TRP B N 1
ATOM 4825 C CA . TRP B 1 304 ? 9.186 -23.273 -11.824 1 97.55 304 TRP B CA 1
ATOM 4826 C C . TRP B 1 304 ? 10.163 -23.811 -10.783 1 97.55 304 TRP B C 1
ATOM 4828 O O . TRP B 1 304 ? 11.347 -23.999 -11.072 1 97.55 304 TRP B O 1
ATOM 4838 N N . GLU B 1 305 ? 9.659 -24.065 -9.596 1 97.15 305 GLU B N 1
ATOM 4839 C CA . GLU B 1 305 ? 10.51 -24.586 -8.53 1 97.15 305 GLU B CA 1
ATOM 4840 C C . GLU B 1 305 ? 10.969 -26.009 -8.835 1 97.15 305 GLU B C 1
ATOM 4842 O O . GLU B 1 305 ? 12.131 -26.353 -8.61 1 97.15 305 GLU B O 1
ATOM 4847 N N . ARG B 1 306 ? 10.06 -26.803 -9.307 1 96.52 306 ARG B N 1
ATOM 4848 C CA . ARG B 1 306 ? 10.428 -28.164 -9.682 1 96.52 306 ARG B CA 1
ATOM 4849 C C . ARG B 1 306 ? 11.536 -28.162 -10.73 1 96.52 306 ARG B C 1
ATOM 4851 O O . ARG B 1 306 ? 12.496 -28.929 -10.628 1 96.52 306 ARG B O 1
ATOM 4858 N N . ASN B 1 307 ? 11.386 -27.331 -11.716 1 95.7 307 ASN B N 1
ATOM 4859 C CA . ASN B 1 307 ? 12.388 -27.223 -12.772 1 95.7 307 ASN B CA 1
ATOM 4860 C C . ASN B 1 307 ? 13.734 -26.762 -12.221 1 95.7 307 ASN B C 1
ATOM 4862 O O . ASN B 1 307 ? 14.783 -27.251 -12.644 1 95.7 307 ASN B O 1
ATOM 4866 N N . ARG B 1 308 ? 13.709 -25.82 -11.366 1 96.26 308 ARG B N 1
ATOM 4867 C CA . ARG B 1 308 ? 14.936 -25.36 -10.724 1 96.26 308 ARG B CA 1
ATOM 4868 C C . ARG B 1 308 ? 15.634 -26.504 -9.995 1 96.26 308 ARG B C 1
ATOM 4870 O O . ARG B 1 308 ? 16.851 -26.669 -10.109 1 96.26 308 ARG B O 1
ATOM 4877 N N . LEU B 1 309 ? 14.87 -27.281 -9.241 1 95.22 309 LEU B N 1
ATOM 4878 C CA . LEU B 1 309 ? 15.417 -28.401 -8.483 1 95.22 309 LEU B CA 1
ATOM 4879 C C . LEU B 1 309 ? 16.02 -29.446 -9.415 1 95.22 309 LEU B C 1
ATOM 4881 O O . LEU B 1 309 ? 17.09 -29.99 -9.136 1 95.22 309 LEU B O 1
ATOM 4885 N N . GLU B 1 310 ? 15.329 -29.672 -10.459 1 93.74 310 GLU B N 1
ATOM 4886 C CA . GLU B 1 310 ? 15.823 -30.634 -11.439 1 93.74 310 GLU B CA 1
ATOM 4887 C C . GLU B 1 310 ? 17.151 -30.179 -12.037 1 93.74 310 GLU B C 1
ATOM 4889 O O . GLU B 1 310 ? 18.077 -30.979 -12.188 1 93.74 310 GLU B O 1
ATOM 4894 N N . MET B 1 311 ? 17.197 -28.947 -12.354 1 91.68 311 MET B N 1
ATOM 4895 C CA . MET B 1 311 ? 18.425 -28.394 -12.917 1 91.68 311 MET B CA 1
ATOM 4896 C C . MET B 1 311 ? 19.552 -28.416 -11.89 1 91.68 311 MET B C 1
ATOM 4898 O O . MET B 1 311 ? 20.698 -28.721 -12.226 1 91.68 311 MET B O 1
ATOM 4902 N N . SER B 1 312 ? 19.209 -28.092 -10.722 1 91.14 312 SER B N 1
ATOM 4903 C CA . SER B 1 312 ? 20.201 -28.115 -9.651 1 91.14 312 SER B CA 1
ATOM 4904 C C . SER B 1 312 ? 20.763 -29.518 -9.449 1 91.14 312 SER B C 1
ATOM 4906 O O . SER B 1 312 ? 21.962 -29.684 -9.214 1 91.14 312 SER B O 1
ATOM 4908 N N . ARG B 1 313 ? 19.947 -30.459 -9.532 1 88.99 313 ARG B N 1
ATOM 4909 C CA . ARG B 1 313 ? 20.371 -31.85 -9.409 1 88.99 313 ARG B CA 1
ATOM 4910 C C . ARG B 1 313 ? 21.273 -32.253 -10.57 1 88.99 313 ARG B C 1
ATOM 4912 O O . ARG B 1 313 ? 22.3 -32.904 -10.369 1 88.99 313 ARG B O 1
ATOM 4919 N N . GLN B 1 314 ? 20.884 -31.845 -11.706 1 86.55 314 GLN B N 1
ATOM 4920 C CA . GLN B 1 314 ? 21.648 -32.181 -12.903 1 86.55 314 GLN B CA 1
ATOM 4921 C C . GLN B 1 314 ? 23.04 -31.557 -12.861 1 86.55 314 GLN B C 1
ATOM 4923 O O . GLN B 1 314 ? 23.999 -32.132 -13.379 1 86.55 314 GLN B O 1
ATOM 4928 N N . TRP B 1 315 ? 23.093 -30.443 -12.195 1 86.59 315 TRP B N 1
ATOM 4929 C CA . TRP B 1 315 ? 24.36 -29.72 -12.206 1 86.59 315 TRP B CA 1
ATOM 4930 C C . TRP B 1 315 ? 25.124 -29.941 -10.904 1 86.59 315 TRP B C 1
ATOM 4932 O O . TRP B 1 315 ? 26.152 -29.304 -10.664 1 86.59 315 TRP B O 1
ATOM 4942 N N . GLY B 1 316 ? 24.604 -30.786 -10.045 1 79.1 316 GLY B N 1
ATOM 4943 C CA . GLY B 1 316 ? 25.307 -31.214 -8.846 1 79.1 316 GLY B CA 1
ATOM 4944 C C . GLY B 1 316 ? 25.283 -30.178 -7.738 1 79.1 316 GLY B C 1
ATOM 4945 O O . GLY B 1 316 ? 26.236 -30.066 -6.965 1 79.1 316 GLY B O 1
ATOM 4946 N N . LEU B 1 317 ? 24.369 -29.257 -7.734 1 72.32 317 LEU B N 1
ATOM 4947 C CA . LEU B 1 317 ? 24.26 -28.251 -6.683 1 72.32 317 LEU B CA 1
ATOM 4948 C C . LEU B 1 317 ? 23.539 -28.815 -5.463 1 72.32 317 LEU B C 1
ATOM 4950 O O . LEU B 1 317 ? 23.489 -28.169 -4.414 1 72.32 317 LEU B O 1
ATOM 4954 N N . GLU B 1 318 ? 22.849 -29.875 -5.407 1 59.61 318 GLU B N 1
ATOM 4955 C CA . GLU B 1 318 ? 22.118 -30.393 -4.255 1 59.61 318 GLU B CA 1
ATOM 4956 C C . GLU B 1 318 ? 23.053 -30.64 -3.074 1 59.61 318 GLU B C 1
ATOM 4958 O O . GLU B 1 318 ? 24.196 -31.063 -3.259 1 59.61 318 GLU B O 1
ATOM 4963 N N . ASP B 1 319 ? 23.072 -29.745 -2.033 1 47.43 319 ASP B N 1
ATOM 4964 C CA . ASP B 1 319 ? 23.781 -29.957 -0.776 1 47.43 319 ASP B CA 1
ATOM 4965 C C . ASP B 1 319 ? 23.827 -31.439 -0.414 1 47.43 319 ASP B C 1
ATOM 4967 O O . ASP B 1 319 ? 22.829 -32.149 -0.554 1 47.43 319 ASP B O 1
ATOM 4971 N N . SER B 1 320 ? 24.974 -32.145 -0.395 1 35.31 320 SER B N 1
ATOM 4972 C CA . SER B 1 320 ? 25.183 -33.104 0.684 1 35.31 320 SER B CA 1
ATOM 4973 C C . SER B 1 320 ? 24.61 -32.59 2 1 35.31 320 SER B C 1
ATOM 4975 O O . SER B 1 320 ? 24.752 -31.409 2.326 1 35.31 320 SER B O 1
#

Foldseek 3Di:
DLLVVQLVVQLPDDLVVLQVLCLQLLHDNDDDSNVSSVVCSVPLLDFPLFKWFQDPVLDTDGDPDDDQKAWEWFWDFDQAWIWIWIWIDGPCLLLDPDFRAIATPDTDIGHLLPQPQPVPPPPPPVLPPPVPDPPPDDLDLVNCLSSLLSVLLCCCVVRVGQEYEYEDQDQDDPPDPDGDPRSVSRNSSVVSSVVSNVVCRSVCVSGMHYYYYHYLVSLLSSVCVVVPNNVPDPCDPVSQVVLLVVLLVCLVVVRQYHYDCPPPNVVVLNVLSVPPPPPQPPVSSVNSSRRSSRVSRRSSSSSSSSSSSVVCVVSVVPDD/DLLVVQLVVQLPDDLVVLQVLCLQLLHDNDDDSNVSSVVCSVPLLDFPLFKWFQDPVLDTDGDPDDDQKAWEWFWDFDQAWIWIWIWIDGPCLLLDPDFRAIATPDTDIGHLLPQPQPVPPPPPPVLPPPVPDPPPDDLDLVNCLSSLLSVLLCCCVVRVGQEYEYEDQDQDDPPDPDGDPRSVSRNSSVVSSVVSNVVCRSVCVSGMHYYYYHYLVSLLSSVCVVVPNNPDDPCDPVSQVVLLVVLLVCLVVVRQYHYDCPPPNVVVLNVLSVPPPPVCPPVSSVNSSRRSSRVSRRSSSSSSSSSSSVVCVVSVVPDD

InterPro domains:
  IPR012337 Ribonuclease H-like superfamily [SSF53098] (70-308)
  IPR015242 Mitochondrial resolvase Ydc2, catalytic [PF09159] (72-310)
  IPR036397 Ribonuclease H superfamily [G3DSA:3.30.420.10] (12-316)
  IPR039197 Mrs1/Cce1 [PTHR28072] (13-313)

Secondary structure (DSSP, 8-state):
-HHHHHHHHHHHS-HHHHHHHHHHTT----S-HHHHHHHHHHHTTS-TT--EEE-TTS-EEE-SS--SSEEEEEEE--SSSEEEEEEEE-HHHHHSSS---PEEEEEEEE-GGGS---TT----GGG---S--GGG----HHHHHHHHHHHHHHHHHHH--SEEEEEPPPS-STT-SB--HHHHHHHHHHHHHHHHHHHHHHTTSS-EEEEEEE-HHHHHHHHHHHTT-TTT--HHHHHHHHHHHHHHHHHHHTSS-EE-TT-HHHHHHHHHHHS--TT--HHHHHHHHHHHHHHHHHHHHHHHHHHHHHHHHHTT-S--/-HHHHHHHHHHHS-HHHHHHHHHHTT----S-HHHHHHHHHHHTTS-TT--EEE-TTS-EEE-SS--SSEEEEEEE--SSSEEEEEEEE-HHHHHSSS----EEEEEEEE-GGGS---TT----GGG---S--GGG----HHHHHHHHHHHHHHHHHHH--SEEEEEPPPS-STT-SB--HHHHHHHHHHHHHHHHHHHHHHTTSS-EEEEEEE-HHHHHHHHHHHTT-TTTS-HHHHHHHHHHHHHHHHHHHTSS-EE-TT-HHHHHHHHHHHS--TT--HHHHHHHHHHHHHHHHHHHHHHHHHHHHHHHHHTT-S--

Solvent-accessible surface area (backbone atoms only — not comparable to full-atom values): 34372 Å² total; per-residue (Å²): 108,70,66,56,51,52,49,52,55,46,70,69,46,54,63,67,55,53,45,47,52,25,41,53,41,60,44,85,81,60,81,54,65,68,52,45,38,48,49,48,64,66,46,53,84,52,65,89,79,61,31,29,21,52,45,94,86,41,9,42,35,76,44,90,66,77,67,80,53,43,27,35,30,12,36,28,83,40,60,72,57,23,12,38,22,28,34,38,45,34,62,66,52,49,72,42,90,58,86,57,60,38,32,48,77,44,46,52,71,45,35,59,82,68,54,72,71,52,87,18,50,62,50,57,79,88,54,48,79,48,92,63,50,82,89,75,58,64,78,44,45,74,60,39,23,63,54,36,39,41,49,40,49,46,51,45,71,74,64,58,35,32,29,40,38,36,50,51,72,70,72,53,65,88,82,37,46,42,46,57,67,68,51,53,49,44,42,30,46,53,18,15,33,42,11,24,47,49,50,36,23,48,71,52,75,42,49,50,31,37,78,46,70,38,56,61,65,47,45,50,51,36,55,30,47,75,67,69,44,56,90,72,47,77,57,67,86,57,43,57,61,49,46,41,51,50,51,32,50,29,66,72,67,52,69,53,43,42,62,58,79,83,39,61,63,46,41,53,49,54,45,59,59,64,50,79,53,88,74,50,46,73,66,55,47,52,51,45,44,36,50,34,50,9,42,49,46,36,52,40,55,54,47,15,48,31,44,36,52,51,50,27,52,75,71,65,61,61,78,126,108,70,66,55,52,52,49,53,54,46,70,70,47,52,64,67,56,52,44,49,50,24,41,54,41,61,42,82,79,59,81,53,66,72,52,44,37,50,50,49,63,68,45,54,83,53,65,88,78,62,30,27,22,52,45,94,86,41,9,44,33,74,43,90,65,77,66,81,54,42,27,36,30,11,36,29,82,39,60,74,56,23,12,38,21,28,34,38,45,34,61,65,52,50,71,42,89,56,87,58,60,38,33,48,78,45,49,52,70,46,36,59,83,69,54,72,71,52,87,18,50,62,50,56,77,89,55,50,80,48,91,59,51,83,88,75,59,65,79,45,48,71,61,40,23,63,54,37,41,40,48,40,49,45,52,46,71,75,64,59,36,32,30,40,40,35,52,52,74,69,74,55,65,88,82,39,47,41,47,58,68,68,51,50,49,46,44,30,48,54,18,15,34,42,11,23,45,48,48,37,23,47,70,54,75,40,50,48,30,36,80,45,70,37,56,61,66,47,44,50,50,35,56,31,47,75,67,70,47,58,89,73,50,77,53,72,83,55,44,57,61,49,47,42,50,52,51,34,49,29,64,72,67,53,69,54,42,40,63,58,78,83,39,61,63,46,42,53,49,53,45,59,58,64,50,78,53,89,72,50,45,74,68,56,47,52,51,46,45,36,50,33,48,9,42,49,45,36,52,40,55,52,48,14,48,30,46,36,51,52,50,29,52,75,69,64,62,61,76,128

pLDDT: mean 84.77, std 17.04, range [30.02, 98.82]

Nearest PDB structures (foldseek):
  1kcf-assembly1_A  TM=8.105E-01  e=3.687E-12  Schizosaccharomyces pombe
  8i16-assembly1_A  TM=4.244E-01  e=7.182E-02  Lachnospiraceae bacterium ND2006
  6xmg-assembly1_A  TM=4.350E-01  e=1.513E-01  metagenome
  4ni3-assembly1_A  TM=4.948E-01  e=2.324E+00  Fusarium graminearum
  1kcf-assembly1_A  TM=8.105E-01  e=3.005E-12  Schizosaccharomyces pombe

Organism: NCBI:txid3140254

Sequence (640 aa):
MLHTEIQRRLLLMRNSELKDILLKCGWPVSGKKAVMAEQIQTKLPHSRLAVLQRSKSGALVPAAEQPAEHRILSLDMGIKNLALSVLKVSPKDLSSSDALLPEILAWQRFSLFDLPPTPTVNPPDSLSLGAVGGDKFDFSAASLSPLATSLARRLVTVHSPTIIAIEKQRYRTMGSAAVQEWTLRVNKLEAMLHAALRVLQEEGIWKRGLTCSVCPQRTTAFWLNQYGLLQGARIGSATKPLKVKLVRMWLEDGNAVEYDKDNATITETASMFMKNSARSTSTAGEKLDDLADCLLQGLGIIHWERNRLEMSRQWGLEDSMLHTEIQRRLLLMRNSELKDILLKCGWPVSGKKAVMAEQIQTKLPHSRLAVLQRSKSGALVPAAEQPAEHRILSLDMGIKNLALSVLKVSPKDLSSSDALLPEILAWQRFSLFDLPPTPTVNPPDSLSLGAVGGDKFDFSAASLSPLATSLARRLVTVHSPTIIAIEKQRYRTMGSAAVQEWTLRVNKLEAMLHAALRVLQEEGIWKRGLTCSVCPQRTTAFWLNQYGLLQGARIGSATKPLKVKLVRMWLEDGNAVEYDKDNATITETASMFMKNSARSTSTAGEKLDDLADCLLQGLGIIHWERNRLEMSRQWGLEDS

Radius of gyration: 27.43 Å; Cα contacts (8 Å, |Δi|>4): 1036; chains: 2; bounding box: 69×76×62 Å